Protein AF-A0A7G8E3B3-F1 (afdb_monomer)

Mean predicted aligned error: 13.65 Å

Foldseek 3Di:
DDDDDDYDDDDDDDDDDDPDDDDDDPDDDQFDPPPPPPDPDDDDDDDPPVVLLVVQLVLLVLQLSLLVVVQVLLQQFPFKAAFAPDDADPVRLVSHCPRPQNPVQVVLVCVQLPPKDWAWQMWGHHPLAPYTWTWTWTDDPFAIFIKIWDFDQDRNRHGDNVDDIHIDTRHPQQDFAAFDDQVRDDVPDDCCRQPNPPDDDNRRLRVPQFNHDDQQKGDAHGGRHGLWIWGAAPRRFKTWTFFRHDDDVPDDDDPTGAGWGFGADPPRHTSDIDGDTHMHGHNNNLPCPDLDDPDAADPFFAQQDDDDPDQFEEEEEELALQQQGQNHWTGDFADWAWHQDVVVRGIDIGRTHRRDGNLSVVLRNQLSCLSPDDQSRWYWYAYDAPPPFPRRDTLPVCPVHTDRSNPPCNSVSSNVNSVCSPDDHSVRSHHADRQVVLVVQLVRLSHQEYEYEEQDDHCAANVRHGDDPVSQVVNLVVSLCSLPVRHDPPHRRGYQYEYEYEQDDRSSSCSNNVSSVHFYFYTYSPGNRDGPDPDDQDPSDPVSPPPPVDDDDDDDDDDDDDD

Nearest PDB structures (foldseek):
  9izx-assembly1_B  TM=2.562E-01  e=8.952E-01  Homo sapiens
  9izx-assembly1_A  TM=2.889E-01  e=3.374E+00  Homo sapiens
  9izv-assembly1_A  TM=2.862E-01  e=3.786E+00  Homo sapiens
  1yq2-assembly1_F  TM=1.447E-01  e=1.895E+00  Arthrobacter sp. C2-2
  6uij-assembly1_A  TM=1.958E-01  e=5.670E+00  Danio rerio

Radius of gyration: 27.25 Å; Cα contacts (8 Å, |Δi|>4): 1042; chains: 1; bounding box: 112×92×72 Å

Structure (mmCIF, N/CA/C/O backbone):
data_AF-A0A7G8E3B3-F1
#
_entry.id   AF-A0A7G8E3B3-F1
#
loop_
_atom_site.group_PDB
_atom_site.id
_atom_site.type_symbol
_atom_site.label_atom_id
_atom_site.label_alt_id
_atom_site.label_comp_id
_atom_site.label_asym_id
_atom_site.label_entity_id
_atom_site.label_seq_id
_atom_site.pdbx_PDB_ins_code
_atom_site.Cartn_x
_atom_site.Cartn_y
_atom_site.Cartn_z
_atom_site.occupancy
_atom_site.B_iso_or_equiv
_atom_site.auth_seq_id
_atom_site.auth_comp_id
_atom_site.auth_asym_id
_atom_site.auth_atom_id
_atom_site.pdbx_PDB_model_num
ATOM 1 N N . MET A 1 1 ? -58.334 -67.147 -6.839 1.00 31.89 1 MET A N 1
ATOM 2 C CA . MET A 1 1 ? -57.307 -68.162 -6.516 1.00 31.89 1 MET A CA 1
ATOM 3 C C . MET A 1 1 ? -55.944 -67.478 -6.378 1.00 31.89 1 MET A C 1
ATOM 5 O O . MET A 1 1 ? -55.494 -66.864 -7.331 1.00 31.89 1 MET A O 1
ATOM 9 N N . LYS A 1 2 ? -55.326 -67.529 -5.189 1.00 32.38 2 LYS A N 1
ATOM 10 C CA . LYS A 1 2 ? -53.851 -67.575 -4.987 1.00 32.38 2 LYS A CA 1
ATOM 11 C C . LYS A 1 2 ? -53.451 -69.072 -4.988 1.00 32.38 2 LYS A C 1
ATOM 13 O O . LYS A 1 2 ? -54.379 -69.846 -4.730 1.00 32.38 2 LYS A O 1
ATOM 18 N N . PRO A 1 3 ? -52.194 -69.528 -5.231 1.00 36.47 3 PRO A N 1
ATOM 19 C CA . PRO A 1 3 ? -50.860 -68.994 -4.833 1.00 36.47 3 PRO A CA 1
ATOM 20 C C . PRO A 1 3 ? -49.844 -68.905 -6.016 1.00 36.47 3 PRO A C 1
ATOM 22 O O . PRO A 1 3 ? -50.190 -69.319 -7.111 1.00 36.47 3 PRO A O 1
ATOM 25 N N . ARG A 1 4 ? -48.640 -68.288 -6.006 1.00 30.00 4 ARG A N 1
ATOM 26 C CA . ARG A 1 4 ? -47.516 -68.006 -5.062 1.00 30.00 4 ARG A CA 1
ATOM 27 C C . ARG A 1 4 ? -46.352 -69.028 -5.156 1.00 30.00 4 ARG A C 1
ATOM 29 O O . ARG A 1 4 ? -46.527 -70.138 -4.678 1.00 30.00 4 ARG A O 1
ATOM 36 N N . ALA A 1 5 ? -45.190 -68.599 -5.686 1.00 30.33 5 ALA A N 1
ATOM 37 C CA . ALA A 1 5 ? -43.780 -68.898 -5.294 1.00 30.33 5 ALA A CA 1
ATOM 38 C C . ALA A 1 5 ? -42.830 -68.393 -6.420 1.00 30.33 5 ALA A C 1
ATOM 40 O O . ALA A 1 5 ? -43.039 -68.763 -7.567 1.00 30.33 5 ALA A O 1
ATOM 41 N N . LEU A 1 6 ? -41.974 -67.368 -6.270 1.00 28.86 6 LEU A N 1
ATOM 42 C CA . LEU A 1 6 ? -40.767 -67.128 -5.441 1.00 28.86 6 LEU A CA 1
ATOM 43 C C . LEU A 1 6 ? -39.429 -67.581 -6.085 1.00 28.86 6 LEU A C 1
ATOM 45 O O . LEU A 1 6 ? -39.115 -68.761 -6.109 1.00 28.86 6 LEU A O 1
ATOM 49 N N . LEU A 1 7 ? -38.641 -66.549 -6.435 1.00 27.05 7 LEU A N 1
ATOM 50 C CA . LEU A 1 7 ? -37.187 -66.339 -6.249 1.00 27.05 7 LEU A CA 1
ATOM 51 C C . LEU A 1 7 ? -36.121 -66.815 -7.265 1.00 27.05 7 LEU A C 1
ATOM 53 O O . LEU A 1 7 ? -35.855 -67.995 -7.430 1.00 27.05 7 LEU A O 1
ATOM 57 N N . ALA A 1 8 ? -35.390 -65.781 -7.724 1.00 27.67 8 ALA A N 1
ATOM 58 C CA . ALA A 1 8 ? -33.927 -65.602 -7.732 1.00 27.67 8 ALA A CA 1
ATOM 59 C C . ALA A 1 8 ? -33.066 -66.287 -8.812 1.00 27.67 8 ALA A C 1
ATOM 61 O O . ALA A 1 8 ? -32.845 -67.489 -8.781 1.00 27.67 8 ALA A O 1
ATOM 62 N N . ASN A 1 9 ? -32.440 -65.484 -9.688 1.00 25.47 9 ASN A N 1
ATOM 63 C CA . ASN A 1 9 ? -31.043 -65.023 -9.537 1.00 25.47 9 ASN A CA 1
ATOM 64 C C . ASN A 1 9 ? -30.523 -64.402 -10.848 1.00 25.47 9 ASN A C 1
ATOM 66 O O . ASN A 1 9 ? -30.133 -65.125 -11.756 1.00 25.47 9 ASN A O 1
ATOM 70 N N . ILE A 1 10 ? -30.422 -63.070 -10.919 1.00 29.33 10 ILE A N 1
ATOM 71 C CA . ILE A 1 10 ? -29.398 -62.403 -11.740 1.00 29.33 10 ILE A CA 1
ATOM 72 C C . ILE A 1 10 ? -28.845 -61.251 -10.900 1.00 29.33 10 ILE A C 1
ATOM 74 O O . ILE A 1 10 ? -29.502 -60.230 -10.704 1.00 29.33 10 ILE A O 1
ATOM 78 N N . GLN A 1 11 ? -27.641 -61.449 -10.364 1.00 26.45 11 GLN A N 1
ATOM 79 C CA . GLN A 1 11 ? -26.863 -60.418 -9.687 1.00 26.45 11 GLN A CA 1
ATOM 80 C C . GLN A 1 11 ? -26.467 -59.334 -10.699 1.00 26.45 11 GLN A C 1
ATOM 82 O O . GLN A 1 11 ? -25.637 -59.571 -11.574 1.00 26.45 11 GLN A O 1
ATOM 87 N N . ARG A 1 12 ? -27.021 -58.127 -10.561 1.00 27.14 12 ARG A N 1
ATOM 88 C CA . ARG A 1 12 ? -26.417 -56.906 -11.107 1.00 27.14 12 ARG A CA 1
ATOM 89 C C . ARG A 1 12 ? -25.753 -56.164 -9.954 1.00 27.14 12 ARG A C 1
ATOM 91 O O . ARG A 1 12 ? -26.430 -55.742 -9.020 1.00 27.14 12 ARG A O 1
ATOM 98 N N . LYS A 1 13 ? -24.424 -56.060 -10.005 1.00 25.97 13 LYS A N 1
ATOM 99 C CA . LYS A 1 13 ? -23.640 -55.199 -9.113 1.00 25.97 13 LYS A CA 1
ATOM 100 C C . LYS A 1 13 ? -24.125 -53.747 -9.262 1.00 25.97 13 LYS A C 1
ATOM 102 O O . LYS A 1 13 ? -24.229 -53.288 -10.398 1.00 25.97 13 LYS A O 1
ATOM 107 N N . PRO A 1 14 ? -24.388 -53.022 -8.165 1.00 25.77 14 PRO A N 1
ATOM 108 C CA . PRO A 1 14 ? -24.504 -51.574 -8.203 1.00 25.77 14 PRO A CA 1
ATOM 109 C C . PRO A 1 14 ? -23.092 -50.977 -8.215 1.00 25.77 14 PRO A C 1
ATOM 111 O O . PRO A 1 14 ? -22.352 -51.109 -7.238 1.00 25.77 14 PRO A O 1
ATOM 114 N N . GLU A 1 15 ? -22.704 -50.335 -9.316 1.00 24.45 15 GLU A N 1
ATOM 115 C CA . GLU A 1 15 ? -21.581 -49.400 -9.284 1.00 24.45 15 GLU A CA 1
ATOM 116 C C . GLU A 1 15 ? -22.008 -48.178 -8.471 1.00 24.45 15 GLU A C 1
ATOM 118 O O . GLU A 1 15 ? -22.872 -47.392 -8.857 1.00 24.45 15 GLU A O 1
ATOM 123 N N . LYS A 1 16 ? -21.420 -48.080 -7.280 1.00 26.78 16 LYS A N 1
ATOM 124 C CA . LYS A 1 16 ? -21.330 -46.850 -6.507 1.00 26.78 16 LYS A CA 1
ATOM 125 C C . LYS A 1 16 ? -20.429 -45.889 -7.280 1.00 26.78 16 LYS A C 1
ATOM 127 O O . LYS A 1 16 ? -19.305 -46.265 -7.583 1.00 26.78 16 LYS A O 1
ATOM 132 N N . ASN A 1 17 ? -20.915 -44.681 -7.541 1.00 25.83 17 ASN A N 1
ATOM 133 C CA . ASN A 1 17 ? -20.189 -43.428 -7.327 1.00 25.83 17 ASN A CA 1
ATOM 134 C C . ASN A 1 17 ? -21.205 -42.287 -7.402 1.00 25.83 17 ASN A C 1
ATOM 136 O O . ASN A 1 17 ? -21.786 -42.003 -8.447 1.00 25.83 17 ASN A O 1
ATOM 140 N N . GLY A 1 18 ? -21.476 -41.705 -6.236 1.00 24.44 18 GLY A N 1
ATOM 141 C CA . GLY A 1 18 ? -22.299 -40.520 -6.104 1.00 24.44 18 GLY A CA 1
ATOM 142 C C . GLY A 1 18 ? -21.564 -39.304 -6.653 1.00 24.44 18 GLY A C 1
ATOM 143 O O . GLY A 1 18 ? -20.393 -39.092 -6.357 1.00 24.44 18 GLY A O 1
ATOM 144 N N . PHE A 1 19 ? -22.287 -38.484 -7.407 1.00 25.88 19 PHE A N 1
ATOM 145 C CA . PHE A 1 19 ? -21.992 -37.062 -7.523 1.00 25.88 19 PHE A CA 1
ATOM 146 C C . PHE A 1 19 ? -22.430 -36.393 -6.214 1.00 25.88 19 PHE A C 1
ATOM 148 O O . PHE A 1 19 ? -23.551 -35.914 -6.075 1.00 25.88 19 PHE A O 1
ATOM 155 N N . ALA A 1 20 ? -21.544 -36.451 -5.228 1.00 27.77 20 ALA A N 1
ATOM 156 C CA . ALA A 1 20 ? -21.545 -35.628 -4.031 1.00 27.77 20 ALA A CA 1
ATOM 157 C C . ALA A 1 20 ? -20.071 -35.378 -3.699 1.00 27.77 20 ALA A C 1
ATOM 159 O O . ALA A 1 20 ? -19.334 -36.335 -3.471 1.00 27.77 20 ALA A O 1
ATOM 160 N N . GLY A 1 21 ? -19.643 -34.116 -3.732 1.00 28.58 21 GLY A N 1
ATOM 161 C CA . GLY A 1 21 ? -18.285 -33.717 -3.354 1.00 28.58 21 GLY A CA 1
ATOM 162 C C . GLY A 1 21 ? -17.516 -32.970 -4.442 1.00 28.58 21 GLY A C 1
ATOM 163 O O . GLY A 1 21 ? -16.552 -33.496 -4.979 1.00 28.58 21 GLY A O 1
ATOM 164 N N . MET A 1 22 ? -17.932 -31.738 -4.742 1.00 25.86 22 MET A N 1
ATOM 165 C CA . MET A 1 22 ? -17.029 -30.614 -5.055 1.00 25.86 22 MET A CA 1
ATOM 166 C C . MET A 1 22 ? -17.715 -29.320 -4.607 1.00 25.86 22 MET A C 1
ATOM 168 O O . MET A 1 22 ? -18.100 -28.451 -5.384 1.00 25.86 22 MET A O 1
ATOM 172 N N . SER A 1 23 ? -17.982 -29.263 -3.313 1.00 29.50 23 SER A N 1
ATOM 173 C CA . SER A 1 23 ? -18.400 -28.090 -2.552 1.00 29.50 23 SER A CA 1
ATOM 174 C C . SER A 1 23 ? -17.999 -28.450 -1.125 1.00 29.50 23 SER A C 1
ATOM 176 O O . SER A 1 23 ? -18.354 -29.540 -0.695 1.00 29.50 23 SER A O 1
ATOM 178 N N . GLU A 1 24 ? -17.226 -27.600 -0.453 1.00 26.39 24 GLU A N 1
ATOM 179 C CA . GLU A 1 24 ? -16.566 -27.850 0.846 1.00 26.39 24 GLU A CA 1
ATOM 180 C C . GLU A 1 24 ? -15.278 -28.688 0.800 1.00 26.39 24 GLU A C 1
ATOM 182 O O . GLU A 1 24 ? -15.269 -29.882 1.080 1.00 26.39 24 GLU A O 1
ATOM 187 N N . LEU A 1 25 ? -14.151 -28.016 0.539 1.00 22.86 25 LEU A N 1
ATOM 188 C CA . LEU A 1 25 ? -12.988 -28.116 1.430 1.00 22.86 25 LEU A CA 1
ATOM 189 C C . LEU A 1 25 ? -12.059 -26.906 1.229 1.00 22.86 25 LEU A C 1
ATOM 191 O O . LEU A 1 25 ? -11.011 -27.012 0.605 1.00 22.86 25 LEU A O 1
ATOM 195 N N . VAL A 1 26 ? -12.452 -25.735 1.733 1.00 26.69 26 VAL A N 1
ATOM 196 C CA . VAL A 1 26 ? -11.521 -24.612 1.955 1.00 26.69 26 VAL A CA 1
ATOM 197 C C . VAL A 1 26 ? -11.917 -23.907 3.246 1.00 26.69 26 VAL A C 1
ATOM 199 O O . VAL A 1 26 ? -12.407 -22.791 3.197 1.00 26.69 26 VAL A O 1
ATOM 202 N N . ILE A 1 27 ? -11.750 -24.569 4.394 1.00 24.23 27 ILE A N 1
ATOM 203 C CA . ILE A 1 27 ? -11.507 -23.915 5.690 1.00 24.23 27 ILE A CA 1
ATOM 204 C C . ILE A 1 27 ? -10.609 -24.847 6.520 1.00 24.23 27 ILE A C 1
ATOM 206 O O . ILE A 1 27 ? -10.787 -26.059 6.502 1.00 24.23 27 ILE A O 1
ATOM 210 N N . SER A 1 28 ? -9.689 -24.219 7.255 1.00 21.33 28 SER A N 1
ATOM 211 C CA . SER A 1 28 ? -8.833 -24.726 8.336 1.00 21.33 28 SER A CA 1
ATOM 212 C C . SER A 1 28 ? -7.526 -25.416 7.940 1.00 21.33 28 SER A C 1
ATOM 214 O O . SER A 1 28 ? -7.454 -26.635 7.829 1.00 21.33 28 SER A O 1
ATOM 216 N N . ALA A 1 29 ? -6.464 -24.622 7.830 1.00 21.19 29 ALA A N 1
ATOM 217 C CA . ALA A 1 29 ? -5.328 -24.675 8.757 1.00 21.19 29 ALA A CA 1
ATOM 218 C C . ALA A 1 29 ? -4.328 -23.578 8.365 1.00 21.19 29 ALA A C 1
ATOM 220 O O . ALA A 1 29 ? -3.967 -23.451 7.197 1.00 21.19 29 ALA A O 1
ATOM 221 N N . GLY A 1 30 ? -3.899 -22.775 9.338 1.00 26.92 30 GLY A N 1
ATOM 222 C CA . GLY A 1 30 ? -2.802 -21.833 9.167 1.00 26.92 30 GLY A CA 1
ATOM 223 C C . GLY A 1 30 ? -1.507 -22.586 8.891 1.00 26.92 30 GLY A C 1
ATOM 224 O O . GLY A 1 30 ? -0.891 -23.097 9.811 1.00 26.92 30 GLY A O 1
ATOM 225 N N . VAL A 1 31 ? -1.128 -22.661 7.619 1.00 23.06 31 VAL A N 1
ATOM 226 C CA . VAL A 1 31 ? 0.227 -22.891 7.110 1.00 23.06 31 VAL A CA 1
ATOM 227 C C . VAL A 1 31 ? 0.260 -22.197 5.751 1.00 23.06 31 VAL A C 1
ATOM 229 O O . VAL A 1 31 ? -0.703 -22.286 4.983 1.00 23.06 31 VAL A O 1
ATOM 232 N N . GLY A 1 32 ? 1.337 -21.467 5.464 1.00 28.22 32 GLY A N 1
ATOM 233 C CA . GLY A 1 32 ? 1.541 -20.791 4.190 1.00 28.22 32 GLY A CA 1
ATOM 234 C C . GLY A 1 32 ? 1.185 -21.686 3.004 1.00 28.22 32 GLY A C 1
ATOM 235 O O . GLY A 1 32 ? 1.824 -22.696 2.752 1.00 28.22 32 GLY A O 1
ATOM 236 N N . THR A 1 33 ? 0.163 -21.299 2.251 1.00 26.86 33 THR A N 1
ATOM 237 C CA . THR A 1 33 ? -0.082 -21.840 0.915 1.00 26.86 33 THR A CA 1
ATOM 238 C C . THR A 1 33 ? 0.221 -20.739 -0.077 1.00 26.86 33 THR A C 1
ATOM 240 O O . THR A 1 33 ? -0.631 -19.983 -0.553 1.00 26.86 33 THR A O 1
ATOM 243 N N . LEU A 1 34 ? 1.513 -20.643 -0.368 1.00 28.56 34 LEU A N 1
ATOM 244 C CA . LEU A 1 34 ? 1.982 -20.236 -1.674 1.00 28.56 34 LEU A CA 1
ATOM 245 C C . LEU A 1 34 ? 1.621 -21.401 -2.602 1.00 28.56 34 LEU A C 1
ATOM 247 O O . LEU A 1 34 ? 2.346 -22.384 -2.718 1.00 28.56 34 LEU A O 1
ATOM 251 N N . LEU A 1 35 ? 0.402 -21.360 -3.145 1.00 26.84 35 LEU A N 1
ATOM 252 C CA . LEU A 1 35 ? -0.050 -22.332 -4.132 1.00 26.84 35 LEU A CA 1
ATOM 253 C C . LEU A 1 35 ? 0.781 -22.117 -5.396 1.00 26.84 35 LEU A C 1
ATOM 255 O O . LEU A 1 35 ? 0.533 -21.208 -6.186 1.00 26.84 35 LEU A O 1
ATOM 259 N N . ILE A 1 36 ? 1.798 -22.958 -5.548 1.00 33.09 36 ILE A N 1
ATOM 260 C CA . ILE A 1 36 ? 2.558 -23.133 -6.777 1.00 33.09 36 ILE A CA 1
ATOM 261 C C . ILE A 1 36 ? 1.571 -23.631 -7.834 1.00 33.09 36 ILE A C 1
ATOM 263 O O . ILE A 1 36 ? 1.188 -24.801 -7.841 1.00 33.09 36 ILE A O 1
ATOM 267 N N . MET A 1 37 ? 1.157 -22.754 -8.749 1.00 27.27 37 MET A N 1
ATOM 268 C CA . MET A 1 37 ? 0.531 -23.185 -9.996 1.00 27.27 37 MET A CA 1
ATOM 269 C C . MET A 1 37 ? 1.616 -23.729 -10.929 1.00 27.27 37 MET A C 1
ATOM 271 O O . MET A 1 37 ? 2.023 -23.090 -11.895 1.00 27.27 37 MET A O 1
ATOM 275 N N . ALA A 1 38 ? 2.077 -24.946 -10.651 1.00 24.16 38 ALA A N 1
ATOM 276 C CA . ALA A 1 38 ? 2.732 -25.779 -11.648 1.00 24.16 38 ALA A CA 1
ATOM 277 C C . ALA A 1 38 ? 1.641 -26.406 -12.530 1.00 24.16 38 ALA A C 1
ATOM 279 O O . ALA A 1 38 ? 1.338 -27.590 -12.429 1.00 24.16 38 ALA A O 1
ATOM 280 N N . SER A 1 39 ? 0.969 -25.592 -13.345 1.00 23.97 39 SER A N 1
ATOM 281 C CA . SER A 1 39 ? 0.106 -26.045 -14.442 1.00 23.97 39 SER A CA 1
ATOM 282 C C . SER A 1 39 ? -0.089 -24.894 -15.422 1.00 23.97 39 SER A C 1
ATOM 284 O O . SER A 1 39 ? -0.837 -23.956 -15.159 1.00 23.97 39 SER A O 1
ATOM 286 N N . GLY A 1 40 ? 0.584 -24.960 -16.567 1.00 27.59 40 GLY A N 1
ATOM 287 C CA . GLY A 1 40 ? 0.207 -24.142 -17.710 1.00 27.59 40 GLY A CA 1
ATOM 288 C C . GLY A 1 40 ? -1.233 -24.449 -18.135 1.00 27.59 40 GLY A C 1
ATOM 289 O O . GLY A 1 40 ? -1.625 -25.607 -18.180 1.00 27.59 40 GLY A O 1
ATOM 290 N N . VAL A 1 41 ? -1.981 -23.397 -18.476 1.00 26.25 41 VAL A N 1
ATOM 291 C CA . VAL A 1 41 ? -3.198 -23.414 -19.309 1.00 26.25 41 VAL A CA 1
ATOM 292 C C . VAL A 1 41 ? -4.317 -24.373 -18.866 1.00 26.25 41 VAL A C 1
ATOM 294 O O . VAL A 1 41 ? -4.332 -25.533 -19.253 1.00 26.25 41 VAL A O 1
ATOM 297 N N . ALA A 1 42 ? -5.354 -23.838 -18.217 1.00 25.78 42 ALA A N 1
ATOM 298 C CA . ALA A 1 42 ? -6.760 -24.106 -18.556 1.00 25.78 42 ALA A CA 1
ATOM 299 C C . ALA A 1 42 ? -7.677 -23.314 -17.618 1.00 25.78 42 ALA A C 1
ATOM 301 O O . ALA A 1 42 ? -7.627 -23.527 -16.418 1.00 25.78 42 ALA A O 1
ATOM 302 N N . LEU A 1 43 ? -8.510 -22.429 -18.175 1.00 26.72 43 LEU A N 1
ATOM 303 C CA . LEU A 1 43 ? -9.922 -22.219 -17.815 1.00 26.72 43 LEU A CA 1
ATOM 304 C C . LEU A 1 43 ? -10.470 -21.112 -18.734 1.00 26.72 43 LEU A C 1
ATOM 306 O O . LEU A 1 43 ? -10.546 -19.938 -18.390 1.00 26.72 43 LEU A O 1
ATOM 310 N N . GLN A 1 44 ? -10.816 -21.501 -19.963 1.00 29.95 44 GLN A N 1
ATOM 311 C CA . GLN A 1 44 ? -11.711 -20.731 -20.824 1.00 29.95 44 GLN A CA 1
ATOM 312 C C . GLN A 1 44 ? -12.950 -21.583 -21.101 1.00 29.95 44 GLN A C 1
ATOM 314 O O . GLN A 1 44 ? -12.864 -22.606 -21.775 1.00 29.95 44 GLN A O 1
ATOM 319 N N . SER A 1 45 ? -14.113 -21.131 -20.633 1.00 28.50 45 SER A N 1
ATOM 320 C CA . SER A 1 45 ? -15.405 -21.482 -21.228 1.00 28.50 45 SER A CA 1
ATOM 321 C C . SER A 1 45 ? -16.415 -20.337 -21.065 1.00 28.50 45 SER A C 1
ATOM 323 O O . SER A 1 45 ? -16.195 -19.377 -20.336 1.00 28.50 45 SER A O 1
ATOM 325 N N . THR A 1 46 ? -17.460 -20.373 -21.883 1.00 30.11 46 THR A N 1
ATOM 326 C CA . THR A 1 46 ? -18.194 -19.243 -22.483 1.00 30.11 46 THR A CA 1
ATOM 327 C C . THR A 1 46 ? -19.437 -18.776 -21.697 1.00 30.11 46 THR A C 1
ATOM 329 O O . THR A 1 46 ? -20.097 -19.605 -21.091 1.00 30.11 46 THR A O 1
ATOM 332 N N . GLY A 1 47 ? -19.809 -17.480 -21.772 1.00 26.89 47 GLY A N 1
ATOM 333 C CA . GLY A 1 47 ? -21.047 -16.920 -21.184 1.00 26.89 47 GLY A CA 1
ATOM 334 C C . GLY A 1 47 ? -21.101 -15.375 -21.120 1.00 26.89 47 GLY A C 1
ATOM 335 O O . GLY A 1 47 ? -20.673 -14.769 -20.149 1.00 26.89 47 GLY A O 1
ATOM 336 N N . THR A 1 48 ? -21.604 -14.700 -22.155 1.00 34.94 48 THR A N 1
ATOM 337 C CA . THR A 1 48 ? -21.284 -13.295 -22.514 1.00 34.94 48 THR A CA 1
ATOM 338 C C . THR A 1 48 ? -21.878 -12.134 -21.698 1.00 34.94 48 THR A C 1
ATOM 340 O O . THR A 1 48 ? -21.660 -10.995 -22.090 1.00 34.94 48 THR A O 1
ATOM 343 N N . LEU A 1 49 ? -22.546 -12.343 -20.563 1.00 34.06 49 LEU A N 1
ATOM 344 C CA . LEU A 1 49 ? -22.926 -11.232 -19.657 1.00 34.06 49 LEU A CA 1
ATOM 345 C C . LEU A 1 49 ? -22.674 -11.534 -18.167 1.00 34.06 49 LEU A C 1
ATOM 347 O O . LEU A 1 49 ? -22.614 -10.616 -17.361 1.00 34.06 49 LEU A O 1
ATOM 351 N N . ILE A 1 50 ? -22.421 -12.802 -17.823 1.00 43.91 50 ILE A N 1
ATOM 352 C CA . ILE A 1 50 ? -21.961 -13.258 -16.496 1.00 43.91 50 ILE A CA 1
ATOM 353 C C . ILE A 1 50 ? -20.415 -13.211 -16.407 1.00 43.91 50 ILE A C 1
ATOM 355 O O . ILE A 1 50 ? -19.843 -13.064 -15.332 1.00 43.91 50 ILE A O 1
ATOM 359 N N . LYS A 1 51 ? -19.733 -13.190 -17.561 1.00 47.75 51 LYS A N 1
ATOM 360 C CA . LYS A 1 51 ? -18.270 -13.169 -17.686 1.00 47.75 51 LYS A CA 1
ATOM 361 C C . LYS A 1 51 ? -17.550 -11.933 -17.153 1.00 47.75 51 LYS A C 1
ATOM 363 O O . LYS A 1 51 ? -16.408 -12.066 -16.752 1.00 47.75 51 LYS A O 1
ATOM 368 N N . GLN A 1 52 ? -18.151 -10.742 -17.155 1.00 48.81 52 GLN A N 1
ATOM 369 C CA . GLN A 1 52 ? -17.413 -9.526 -16.768 1.00 48.81 52 GLN A CA 1
ATOM 370 C C . GLN A 1 52 ? -17.116 -9.475 -15.262 1.00 48.81 52 GLN A C 1
ATOM 372 O O . GLN A 1 52 ? -16.014 -9.099 -14.867 1.00 48.81 52 GLN A O 1
ATOM 377 N N . SER A 1 53 ? -18.075 -9.897 -14.431 1.00 53.06 53 SER A N 1
ATOM 378 C CA . SER A 1 53 ? -17.895 -10.008 -12.978 1.00 53.06 53 SER A CA 1
ATOM 379 C C . SER A 1 53 ? -16.910 -11.130 -12.621 1.00 53.06 53 SER A C 1
ATOM 381 O O . SER A 1 53 ? -16.011 -10.924 -11.802 1.00 53.06 53 SER A O 1
ATOM 383 N N . GLU A 1 54 ? -17.001 -12.276 -13.306 1.00 61.59 54 GLU A N 1
ATOM 384 C CA . GLU A 1 54 ? -16.051 -13.387 -13.157 1.00 61.59 54 GLU A CA 1
ATOM 385 C C . GLU A 1 54 ? -14.634 -12.985 -13.595 1.00 61.59 54 GLU A C 1
ATOM 387 O O . GLU A 1 54 ? -13.694 -13.134 -12.820 1.00 61.59 54 GLU A O 1
ATOM 392 N N . ASP A 1 55 ? -14.475 -12.387 -14.781 1.00 66.12 55 ASP A N 1
ATOM 393 C CA . ASP A 1 55 ? -13.183 -11.949 -15.324 1.00 66.12 55 ASP A CA 1
ATOM 394 C C . ASP A 1 55 ? -12.506 -10.911 -14.420 1.00 66.12 55 ASP A C 1
ATOM 396 O O . ASP A 1 55 ? -11.295 -10.979 -14.204 1.00 66.12 55 ASP A O 1
ATOM 400 N N . LYS A 1 56 ? -13.275 -9.965 -13.864 1.00 70.12 56 LYS A N 1
ATOM 401 C CA . LYS A 1 56 ? -12.772 -8.969 -12.908 1.00 70.12 56 LYS A CA 1
ATOM 402 C C . LYS A 1 56 ? -12.352 -9.611 -11.587 1.00 70.12 56 LYS A C 1
ATOM 404 O O . LYS A 1 56 ? -11.298 -9.273 -11.057 1.00 70.12 56 LYS A O 1
ATOM 409 N N . THR A 1 57 ? -13.138 -10.556 -11.075 1.00 69.56 57 THR A N 1
ATOM 410 C CA . THR A 1 57 ? -12.820 -11.279 -9.835 1.00 69.56 57 THR A CA 1
ATOM 411 C C . THR A 1 57 ? -11.568 -12.138 -10.001 1.00 69.56 57 THR A C 1
ATOM 413 O O . THR A 1 57 ? -10.687 -12.102 -9.143 1.00 69.56 57 THR A O 1
ATOM 416 N N . THR A 1 58 ? -11.435 -12.849 -11.124 1.00 73.19 58 THR A N 1
ATOM 417 C CA . THR A 1 58 ? -10.233 -13.622 -11.463 1.00 73.19 58 THR A CA 1
ATOM 418 C C . THR A 1 58 ? -9.014 -12.718 -11.632 1.00 73.19 58 THR A C 1
ATOM 420 O O . THR A 1 58 ? -7.963 -13.014 -11.069 1.00 73.19 58 THR A O 1
ATOM 423 N N . LEU A 1 59 ? -9.143 -11.593 -12.347 1.00 75.88 59 LEU A N 1
ATOM 424 C CA . LEU A 1 59 ? -8.055 -10.623 -12.504 1.00 75.88 59 LEU A CA 1
ATOM 425 C C . LEU A 1 59 ? -7.587 -10.086 -11.143 1.00 75.88 59 LEU A C 1
ATOM 427 O O . LEU A 1 59 ? -6.388 -10.091 -10.859 1.00 75.88 59 LEU A O 1
ATOM 431 N N . ARG A 1 60 ? -8.533 -9.716 -10.269 1.00 76.56 60 ARG A N 1
ATOM 432 C CA . ARG A 1 60 ? -8.253 -9.281 -8.897 1.00 76.56 60 ARG A CA 1
ATOM 433 C C . ARG A 1 60 ? -7.500 -10.356 -8.128 1.00 76.56 60 ARG A C 1
ATOM 435 O O . ARG A 1 60 ? -6.414 -10.081 -7.636 1.00 76.56 60 ARG A O 1
ATOM 442 N N . GLN A 1 61 ? -8.023 -11.580 -8.072 1.00 74.75 61 GLN A N 1
ATOM 443 C CA . GLN A 1 61 ? -7.389 -12.691 -7.355 1.00 74.75 61 GLN A CA 1
ATOM 444 C C . GLN A 1 61 ? -5.969 -12.969 -7.861 1.00 74.75 61 GLN A C 1
ATOM 446 O O . GLN A 1 61 ? -5.050 -13.108 -7.054 1.00 74.75 61 GLN A O 1
ATOM 451 N N . ASN A 1 62 ? -5.766 -12.986 -9.181 1.00 79.19 62 ASN A N 1
ATOM 452 C CA . ASN A 1 62 ? -4.448 -13.179 -9.780 1.00 79.19 62 ASN A CA 1
ATOM 453 C C . ASN A 1 62 ? -3.489 -12.047 -9.397 1.00 79.19 62 ASN A C 1
ATOM 455 O O . ASN A 1 62 ? -2.381 -12.323 -8.940 1.00 79.19 62 ASN A O 1
ATOM 459 N N . SER A 1 63 ? -3.929 -10.787 -9.495 1.00 83.69 63 SER A N 1
ATOM 460 C CA . SER A 1 63 ? -3.114 -9.639 -9.083 1.00 83.69 63 SER A CA 1
ATOM 461 C C . SER A 1 63 ? -2.775 -9.677 -7.593 1.00 83.69 63 SER A C 1
ATOM 463 O O . SER A 1 63 ? -1.621 -9.494 -7.223 1.00 83.69 63 SER A O 1
ATOM 465 N N . THR A 1 64 ? -3.737 -10.001 -6.726 1.00 78.50 64 THR A N 1
ATOM 466 C CA . THR A 1 64 ? -3.535 -10.061 -5.278 1.00 78.50 64 THR A CA 1
ATOM 467 C C . THR A 1 64 ? -2.555 -11.171 -4.910 1.00 78.50 64 THR A C 1
ATOM 469 O O . THR A 1 64 ? -1.660 -10.948 -4.097 1.00 78.50 64 THR A O 1
ATOM 472 N N . ASN A 1 65 ? -2.670 -12.344 -5.537 1.00 79.50 65 ASN A N 1
ATOM 473 C CA . ASN A 1 65 ? -1.737 -13.450 -5.332 1.00 79.50 65 ASN A CA 1
ATOM 474 C C . ASN A 1 65 ? -0.323 -13.098 -5.808 1.00 79.50 65 ASN A C 1
ATOM 476 O O . ASN A 1 65 ? 0.644 -13.374 -5.097 1.00 79.50 65 ASN A O 1
ATOM 480 N N . GLY A 1 66 ? -0.208 -12.454 -6.972 1.00 84.06 66 GLY A N 1
ATOM 481 C CA . GLY A 1 66 ? 1.062 -11.991 -7.518 1.00 84.06 66 GLY A CA 1
ATOM 482 C C . GLY A 1 66 ? 1.746 -10.944 -6.643 1.00 84.06 66 GLY A C 1
ATOM 483 O O . GLY A 1 66 ? 2.915 -11.098 -6.289 1.00 84.06 66 GLY A O 1
ATOM 484 N N . LEU A 1 67 ? 1.007 -9.913 -6.224 1.00 85.69 67 LEU A N 1
ATOM 485 C CA . LEU A 1 67 ? 1.510 -8.895 -5.300 1.00 85.69 67 LEU A CA 1
ATOM 486 C C . LEU A 1 67 ? 1.896 -9.513 -3.952 1.00 85.69 67 LEU A C 1
ATOM 488 O O . LEU A 1 67 ? 2.926 -9.152 -3.395 1.00 85.69 67 LEU A O 1
ATOM 492 N N . ARG A 1 68 ? 1.133 -10.486 -3.437 1.00 82.44 68 ARG A N 1
ATOM 493 C CA . ARG A 1 68 ? 1.470 -11.186 -2.186 1.00 82.44 68 ARG A CA 1
ATOM 494 C C . ARG A 1 68 ? 2.782 -11.961 -2.296 1.00 82.44 68 ARG A C 1
ATOM 496 O O . ARG A 1 68 ? 3.593 -11.900 -1.376 1.00 82.44 68 ARG A O 1
ATOM 503 N N . LEU A 1 69 ? 2.992 -12.673 -3.405 1.00 84.00 69 LEU A N 1
ATOM 504 C CA . LEU A 1 69 ? 4.254 -13.361 -3.680 1.00 84.00 69 LEU A CA 1
ATOM 505 C C . LEU A 1 69 ? 5.411 -12.359 -3.713 1.00 84.00 69 LEU A C 1
ATOM 507 O O . LEU A 1 69 ? 6.350 -12.490 -2.934 1.00 84.00 69 LEU A O 1
ATOM 511 N N . MET A 1 70 ? 5.300 -11.332 -4.560 1.00 89.06 70 MET A N 1
ATOM 512 C CA . MET A 1 70 ? 6.333 -10.307 -4.723 1.00 89.06 70 MET A CA 1
ATOM 513 C C . MET A 1 70 ? 6.668 -9.625 -3.399 1.00 89.06 70 MET A C 1
ATOM 515 O O . MET A 1 70 ? 7.837 -9.487 -3.050 1.00 89.06 70 MET A O 1
ATOM 519 N N . ARG A 1 71 ? 5.644 -9.261 -2.623 1.00 85.06 71 ARG A N 1
ATOM 520 C CA . ARG A 1 71 ? 5.808 -8.689 -1.290 1.00 85.06 71 ARG A CA 1
ATOM 521 C C . ARG A 1 71 ? 6.566 -9.626 -0.361 1.00 85.06 71 ARG A C 1
ATOM 523 O O . ARG A 1 71 ? 7.503 -9.178 0.284 1.00 85.06 71 ARG A O 1
ATOM 530 N N . SER A 1 72 ? 6.187 -10.903 -0.303 1.00 81.62 72 SER A N 1
ATOM 531 C CA . SER A 1 72 ? 6.845 -11.871 0.577 1.00 81.62 72 SER A CA 1
ATOM 532 C C . SER A 1 72 ? 8.330 -12.026 0.249 1.00 81.62 72 SER A C 1
ATOM 534 O O . SER A 1 72 ? 9.146 -12.123 1.162 1.00 81.62 72 SER A O 1
ATOM 536 N N . GLU A 1 73 ? 8.697 -12.014 -1.033 1.00 87.44 73 GLU A N 1
ATOM 537 C CA . GLU A 1 73 ? 10.102 -12.089 -1.437 1.00 87.44 73 GLU A CA 1
ATOM 538 C C . GLU A 1 73 ? 10.863 -10.808 -1.104 1.00 87.44 73 GLU A C 1
ATOM 540 O O . GLU A 1 73 ? 11.961 -10.886 -0.554 1.00 87.44 73 GLU A O 1
ATOM 545 N N . VAL A 1 74 ? 10.276 -9.636 -1.378 1.00 88.44 74 VAL A N 1
ATOM 546 C CA . VAL A 1 74 ? 10.868 -8.352 -0.980 1.00 88.44 74 VAL A CA 1
ATOM 547 C C . VAL A 1 74 ? 11.073 -8.327 0.534 1.00 88.44 74 VAL A C 1
ATOM 549 O O . VAL A 1 74 ? 12.176 -8.034 0.975 1.00 88.44 74 VAL A O 1
ATOM 552 N N . GLU A 1 75 ? 10.091 -8.745 1.332 1.00 81.00 75 GLU A N 1
ATOM 553 C CA . GLU A 1 75 ? 10.186 -8.805 2.796 1.00 81.00 75 GLU A CA 1
ATOM 554 C C . GLU A 1 75 ? 11.263 -9.753 3.321 1.00 81.00 75 GLU A C 1
ATOM 556 O O . GLU A 1 75 ? 11.948 -9.417 4.286 1.00 81.00 75 GLU A O 1
ATOM 561 N N . ARG A 1 76 ? 11.500 -10.883 2.653 1.00 79.94 76 ARG A N 1
ATOM 562 C CA . ARG A 1 76 ? 12.599 -11.808 2.987 1.00 79.94 76 ARG A CA 1
ATOM 563 C C . ARG A 1 76 ? 13.971 -11.346 2.497 1.00 79.94 76 ARG A C 1
ATOM 565 O O . ARG A 1 76 ? 14.982 -11.980 2.802 1.00 79.94 76 ARG A O 1
ATOM 572 N N . SER A 1 77 ? 14.028 -10.287 1.699 1.00 84.62 77 SER A N 1
ATOM 573 C CA . SER A 1 77 ? 15.274 -9.826 1.100 1.00 84.62 77 SER A CA 1
ATOM 574 C C . SER A 1 77 ? 16.115 -8.987 2.053 1.00 84.62 77 SER A C 1
ATOM 576 O O . SER A 1 77 ? 15.620 -8.397 3.016 1.00 84.62 77 SER A O 1
ATOM 578 N N . MET A 1 78 ? 17.416 -8.956 1.777 1.00 82.56 78 MET A N 1
ATOM 579 C CA . MET A 1 78 ? 18.369 -8.061 2.430 1.00 82.56 78 MET A CA 1
ATOM 580 C C . MET A 1 78 ? 18.351 -6.674 1.778 1.00 82.56 78 MET A C 1
ATOM 582 O O . MET A 1 78 ? 18.471 -5.667 2.472 1.00 82.56 78 MET A O 1
ATOM 586 N N . HIS A 1 79 ? 18.224 -6.639 0.450 1.00 86.50 79 HIS A N 1
ATOM 587 C CA . HIS A 1 79 ? 18.172 -5.440 -0.384 1.00 86.50 79 HIS A CA 1
ATOM 588 C C . HIS A 1 79 ? 17.666 -5.789 -1.793 1.00 86.50 79 HIS A C 1
ATOM 590 O O . HIS A 1 79 ? 17.622 -6.956 -2.208 1.00 86.50 79 HIS A O 1
ATOM 596 N N . LEU A 1 80 ? 17.326 -4.747 -2.540 1.00 92.12 80 LEU A N 1
ATOM 597 C CA . LEU A 1 80 ? 17.017 -4.778 -3.958 1.00 92.12 80 LEU A CA 1
ATOM 598 C C . LEU A 1 80 ? 18.299 -4.630 -4.786 1.00 92.12 80 LEU A C 1
ATOM 600 O O . LEU A 1 80 ? 19.228 -3.911 -4.421 1.00 92.12 80 LEU A O 1
ATOM 604 N N . VAL A 1 81 ? 18.326 -5.303 -5.931 1.00 94.31 81 VAL A N 1
ATOM 605 C CA . VAL A 1 81 ? 19.365 -5.192 -6.959 1.00 94.31 81 VAL A CA 1
ATOM 606 C C . VAL A 1 81 ? 18.736 -4.500 -8.160 1.00 94.31 81 VAL A C 1
ATOM 608 O O . VAL A 1 81 ? 17.729 -4.968 -8.677 1.00 94.31 81 VAL A O 1
ATOM 611 N N . LEU A 1 82 ? 19.277 -3.384 -8.627 1.00 94.56 82 LEU A N 1
ATOM 612 C CA . LEU A 1 82 ? 18.634 -2.597 -9.680 1.00 94.56 82 LEU A CA 1
ATOM 613 C C . LEU A 1 82 ? 19.644 -1.938 -10.609 1.00 94.56 82 LEU A C 1
ATOM 615 O O . LEU A 1 82 ? 20.847 -1.926 -10.351 1.00 94.56 82 LEU A O 1
ATOM 619 N N . ASN A 1 83 ? 19.146 -1.410 -11.722 1.00 92.56 83 ASN A N 1
ATOM 620 C CA . ASN A 1 83 ? 19.932 -0.548 -12.589 1.00 92.56 83 ASN A CA 1
ATOM 621 C C . ASN A 1 83 ? 19.629 0.910 -12.240 1.00 92.56 83 ASN A C 1
ATOM 623 O O . ASN A 1 83 ? 18.458 1.287 -12.221 1.00 92.56 83 ASN A O 1
ATOM 627 N N . LYS A 1 84 ? 20.655 1.727 -12.000 1.00 91.31 84 LYS A N 1
ATOM 628 C CA . LYS A 1 84 ? 20.495 3.166 -11.759 1.00 91.31 84 LYS A CA 1
ATOM 629 C C . LYS A 1 84 ? 21.423 3.982 -12.649 1.00 91.31 84 LYS A C 1
ATOM 631 O O . LYS A 1 84 ? 22.456 3.493 -13.102 1.00 91.31 84 LYS A O 1
ATOM 636 N N . SER A 1 85 ? 21.030 5.223 -12.901 1.00 89.88 85 SER A N 1
ATOM 637 C CA . SER A 1 85 ? 21.785 6.173 -13.719 1.00 89.88 85 SER A CA 1
ATOM 638 C C . SER A 1 85 ? 23.001 6.751 -12.989 1.00 89.88 85 SER A C 1
ATOM 640 O O . SER A 1 85 ? 23.999 7.117 -13.607 1.00 89.88 85 SER A O 1
ATOM 642 N N . GLU A 1 86 ? 22.919 6.831 -11.664 1.00 87.12 86 GLU A N 1
ATOM 643 C CA . GLU A 1 86 ? 23.966 7.296 -10.773 1.00 87.12 86 GLU A CA 1
ATOM 644 C C . GLU A 1 86 ? 25.079 6.252 -10.645 1.00 87.12 86 GLU A C 1
ATOM 646 O O . GLU A 1 86 ? 24.840 5.044 -10.663 1.00 87.12 86 GLU A O 1
ATOM 651 N N . ALA A 1 87 ? 26.316 6.706 -10.447 1.00 84.38 87 ALA A N 1
ATOM 652 C CA . ALA A 1 87 ? 27.416 5.783 -10.208 1.00 84.38 87 ALA A CA 1
ATOM 653 C C . ALA A 1 87 ? 27.175 4.979 -8.916 1.00 84.38 87 ALA A C 1
ATOM 655 O O . ALA A 1 87 ? 26.770 5.526 -7.886 1.00 84.38 87 ALA A O 1
ATOM 656 N N . PHE A 1 88 ? 27.434 3.675 -8.974 1.00 85.38 88 PHE A N 1
ATOM 657 C CA . PHE A 1 88 ? 27.543 2.849 -7.777 1.00 85.38 88 PHE A CA 1
ATOM 658 C C . PHE A 1 88 ? 28.902 3.107 -7.128 1.00 85.38 88 PHE A C 1
ATOM 660 O O . PHE A 1 88 ? 29.925 3.139 -7.815 1.00 85.38 88 PHE A O 1
ATOM 667 N N . THR A 1 89 ? 28.917 3.294 -5.812 1.00 83.94 89 THR A N 1
ATOM 668 C CA . THR A 1 89 ? 30.154 3.278 -5.026 1.00 83.94 89 THR A CA 1
ATOM 669 C C . THR A 1 89 ? 30.705 1.846 -4.939 1.00 83.94 89 THR A C 1
ATOM 671 O O . THR A 1 89 ? 30.003 0.883 -5.257 1.00 83.94 89 THR A O 1
ATOM 674 N N . GLU A 1 90 ? 31.968 1.672 -4.537 1.00 78.19 90 GLU A N 1
ATOM 675 C CA . GLU A 1 90 ? 32.603 0.340 -4.473 1.00 78.19 90 GLU A CA 1
ATOM 676 C C . GLU A 1 90 ? 31.847 -0.628 -3.544 1.00 78.19 90 GLU A C 1
ATOM 678 O O . GLU A 1 90 ? 31.620 -1.793 -3.888 1.00 78.19 90 GLU A O 1
ATOM 683 N N . ASP A 1 91 ? 31.372 -0.121 -2.408 1.00 79.12 91 ASP A N 1
ATOM 684 C CA . ASP A 1 91 ? 30.541 -0.836 -1.441 1.00 79.12 91 ASP A CA 1
ATOM 685 C C . ASP A 1 91 ? 29.130 -1.134 -1.971 1.00 79.12 91 ASP A C 1
ATOM 687 O O . ASP A 1 91 ? 28.517 -2.104 -1.539 1.00 79.12 91 ASP A O 1
ATOM 691 N N . GLN A 1 92 ? 28.645 -0.396 -2.973 1.00 83.12 92 GLN A N 1
ATOM 692 C CA . GLN A 1 92 ? 27.345 -0.590 -3.625 1.00 83.12 92 GLN A CA 1
ATOM 693 C C . GLN A 1 92 ? 27.411 -1.437 -4.905 1.00 83.12 92 GLN A C 1
ATOM 695 O O . GLN A 1 92 ? 26.412 -1.613 -5.596 1.00 83.12 92 GLN A O 1
ATOM 700 N N . THR A 1 93 ? 28.552 -2.015 -5.266 1.00 84.25 93 THR A N 1
ATOM 701 C CA . THR A 1 93 ? 28.624 -2.866 -6.471 1.00 84.25 93 THR A CA 1
ATOM 702 C C . THR A 1 93 ? 27.633 -4.035 -6.422 1.00 84.25 93 THR A C 1
ATOM 704 O O . THR A 1 93 ? 27.090 -4.441 -7.443 1.00 84.25 93 THR A O 1
ATOM 707 N N . HIS A 1 94 ? 27.352 -4.560 -5.226 1.00 84.81 94 HIS A N 1
ATOM 708 C CA . HIS A 1 94 ? 26.465 -5.707 -5.007 1.00 84.81 94 HIS A CA 1
ATOM 709 C C . HIS A 1 94 ? 24.976 -5.425 -5.233 1.00 84.81 94 HIS A C 1
ATOM 711 O O . HIS A 1 94 ? 24.204 -6.363 -5.368 1.00 84.81 94 HIS A O 1
ATOM 717 N N . ILE A 1 95 ? 24.572 -4.159 -5.320 1.00 88.62 95 ILE A N 1
ATOM 718 C CA . ILE A 1 95 ? 23.196 -3.772 -5.664 1.00 88.62 95 ILE A CA 1
ATOM 719 C C . ILE A 1 95 ? 23.047 -3.412 -7.150 1.00 88.62 95 ILE A C 1
ATOM 721 O O . ILE A 1 95 ? 21.943 -3.119 -7.602 1.00 88.62 95 ILE A O 1
ATOM 725 N N . ASN A 1 96 ? 24.137 -3.425 -7.924 1.00 91.25 96 ASN A N 1
ATOM 726 C CA . ASN A 1 96 ? 24.114 -3.101 -9.346 1.00 91.25 96 ASN A CA 1
ATOM 727 C C . ASN A 1 96 ? 23.713 -4.322 -10.176 1.00 91.25 96 ASN A C 1
ATOM 729 O O . ASN A 1 96 ? 24.473 -5.281 -10.283 1.00 91.25 96 ASN A O 1
ATOM 733 N N . LEU A 1 97 ? 22.561 -4.260 -10.842 1.00 92.31 97 LEU A N 1
ATOM 734 C CA . LEU A 1 97 ? 22.083 -5.350 -11.695 1.00 92.31 97 LEU A CA 1
ATOM 735 C C . LEU A 1 97 ? 22.997 -5.634 -12.902 1.00 92.31 97 LEU A C 1
ATOM 737 O O . LEU A 1 97 ? 23.008 -6.752 -13.409 1.00 92.31 97 LEU A O 1
ATOM 741 N N . ASN A 1 98 ? 23.789 -4.649 -13.334 1.00 90.44 98 ASN A N 1
ATOM 742 C CA . ASN A 1 98 ? 24.768 -4.800 -14.414 1.00 90.44 98 ASN A CA 1
ATOM 743 C C . ASN A 1 98 ? 26.128 -5.336 -13.932 1.00 90.44 98 ASN A C 1
ATOM 745 O O . ASN A 1 98 ? 27.070 -5.415 -14.721 1.00 90.44 98 ASN A O 1
ATOM 749 N N . ASP A 1 99 ? 26.269 -5.679 -12.649 1.00 91.06 99 ASP A N 1
ATOM 750 C CA . ASP A 1 99 ? 27.477 -6.317 -12.137 1.00 91.06 99 ASP A CA 1
ATOM 751 C C . ASP A 1 99 ? 27.686 -7.699 -12.785 1.00 91.06 99 ASP A C 1
ATOM 753 O O . ASP A 1 99 ? 26.747 -8.461 -13.044 1.00 91.06 99 ASP A O 1
ATOM 757 N N . SER A 1 100 ? 28.952 -8.047 -13.024 1.00 90.75 100 SER A N 1
ATOM 758 C CA . SER A 1 100 ? 29.360 -9.337 -13.594 1.00 90.75 100 SER A CA 1
ATOM 759 C C . SER A 1 100 ? 28.758 -10.554 -12.874 1.00 90.75 100 SER A C 1
ATOM 761 O O . SER A 1 100 ? 28.480 -11.566 -13.518 1.00 90.75 100 SER A O 1
ATOM 763 N N . ARG A 1 101 ? 28.480 -10.441 -11.567 1.00 90.31 101 ARG A N 1
ATOM 764 C CA . ARG A 1 101 ? 27.856 -11.485 -10.740 1.00 90.31 101 ARG A CA 1
ATOM 765 C C . ARG A 1 101 ? 26.463 -11.901 -11.206 1.00 90.31 101 ARG A C 1
ATOM 767 O O . ARG A 1 101 ? 26.086 -13.049 -10.981 1.00 90.31 101 ARG A O 1
ATOM 774 N N . TYR A 1 102 ? 25.717 -10.992 -11.836 1.00 92.88 102 TYR A N 1
ATOM 775 C CA . TYR A 1 102 ? 24.324 -11.216 -12.242 1.00 92.88 102 TYR A CA 1
ATOM 776 C C . TYR A 1 102 ? 24.162 -11.421 -13.748 1.00 92.88 102 TYR A C 1
ATOM 778 O O . TYR A 1 102 ? 23.076 -11.760 -14.215 1.00 92.88 102 TYR A O 1
ATOM 786 N N . THR A 1 103 ? 25.237 -11.267 -14.525 1.00 91.88 103 THR A N 1
ATOM 787 C CA . THR A 1 103 ? 25.186 -11.367 -15.992 1.00 91.88 103 THR A CA 1
ATOM 788 C C . THR A 1 103 ? 24.711 -12.746 -16.463 1.00 91.88 103 THR A C 1
ATOM 790 O O . THR A 1 103 ? 23.932 -12.831 -17.415 1.00 91.88 103 THR A O 1
ATOM 793 N N . SER A 1 104 ? 25.134 -13.825 -15.793 1.00 92.69 104 SER A N 1
ATOM 794 C CA . SER A 1 104 ? 24.689 -15.189 -16.111 1.00 92.69 104 SER A CA 1
ATOM 795 C C . SER A 1 104 ? 23.190 -15.363 -15.876 1.00 92.69 104 SER A C 1
ATOM 797 O O . SER A 1 104 ? 22.489 -15.808 -16.780 1.00 92.69 104 SER A O 1
ATOM 799 N N . LEU A 1 105 ? 22.693 -14.929 -14.715 1.00 93.81 105 LEU A N 1
ATOM 800 C CA . LEU A 1 105 ? 21.280 -15.005 -14.352 1.00 93.81 105 LEU A CA 1
ATOM 801 C C . LEU A 1 105 ? 20.402 -14.193 -15.312 1.00 93.81 105 LEU A C 1
ATOM 803 O O . LEU A 1 105 ? 19.410 -14.703 -15.824 1.00 93.81 105 LEU A O 1
ATOM 807 N N . VAL A 1 106 ? 20.773 -12.942 -15.605 1.00 94.31 106 VAL A N 1
ATOM 808 C CA . VAL A 1 106 ? 20.025 -12.096 -16.553 1.00 94.31 106 VAL A CA 1
ATOM 809 C C . VAL A 1 106 ? 19.972 -12.751 -17.938 1.00 94.31 106 VAL A C 1
ATOM 811 O O . VAL A 1 106 ? 18.923 -12.741 -18.591 1.00 94.31 106 VAL A O 1
ATOM 814 N N . SER A 1 107 ? 21.078 -13.359 -18.377 1.00 94.00 107 SER A N 1
ATOM 815 C CA . SER A 1 107 ? 21.147 -14.074 -19.656 1.00 94.00 107 SER A CA 1
ATOM 816 C C . SER A 1 107 ? 20.259 -15.319 -19.665 1.00 94.00 107 SER A C 1
ATOM 818 O O . SER A 1 107 ? 19.543 -15.545 -20.638 1.00 94.00 107 SER A O 1
ATOM 820 N N . GLU A 1 108 ? 20.256 -16.095 -18.581 1.00 94.75 108 GLU A N 1
ATOM 821 C CA . GLU A 1 108 ? 19.411 -17.281 -18.416 1.00 94.75 108 GLU A CA 1
ATOM 822 C C . GLU A 1 108 ? 17.921 -16.919 -18.415 1.00 94.75 108 GLU A C 1
ATOM 824 O O . GLU A 1 108 ? 17.147 -17.495 -19.176 1.00 94.75 108 GLU A O 1
ATOM 829 N N . CYS A 1 109 ? 17.521 -15.886 -17.670 1.00 94.88 109 CYS A N 1
ATOM 830 C CA . CYS A 1 109 ? 16.150 -15.372 -17.676 1.00 94.88 109 CYS A CA 1
ATOM 831 C C . CYS A 1 109 ? 15.709 -14.899 -19.064 1.00 94.88 109 CYS A C 1
ATOM 833 O O . CYS A 1 109 ? 14.595 -15.180 -19.505 1.00 94.88 109 CYS A O 1
ATOM 835 N N . THR A 1 110 ? 16.601 -14.215 -19.784 1.00 93.56 110 THR A N 1
ATOM 836 C CA . THR A 1 110 ? 16.337 -13.781 -21.161 1.00 93.56 110 THR A CA 1
ATOM 837 C C . THR A 1 110 ? 16.187 -14.983 -22.098 1.00 93.56 110 THR A C 1
ATOM 839 O O . THR A 1 110 ? 15.295 -14.993 -22.944 1.00 93.56 110 THR A O 1
ATOM 842 N N . ALA A 1 111 ? 17.005 -16.026 -21.927 1.00 94.00 111 ALA A N 1
ATOM 843 C CA . ALA A 1 111 ? 16.911 -17.255 -22.710 1.00 94.00 111 ALA A CA 1
ATOM 844 C C . ALA A 1 111 ? 15.609 -18.027 -22.427 1.00 94.00 111 ALA A C 1
ATOM 846 O O . ALA A 1 111 ? 14.949 -18.473 -23.367 1.00 94.00 111 ALA A O 1
ATOM 847 N N . LEU A 1 112 ? 15.197 -18.128 -21.159 1.00 92.88 112 LEU A N 1
ATOM 848 C CA . LEU A 1 112 ? 13.936 -18.757 -20.746 1.00 92.88 112 LEU A CA 1
ATOM 849 C C . LEU A 1 112 ? 12.708 -18.024 -21.304 1.00 92.88 112 LEU A C 1
ATOM 851 O O . LEU A 1 112 ? 11.688 -18.652 -21.594 1.00 92.88 112 LEU A O 1
ATOM 855 N N . ALA A 1 113 ? 12.788 -16.702 -21.483 1.00 90.56 113 ALA A N 1
ATOM 856 C CA . ALA A 1 113 ? 11.706 -15.918 -22.079 1.00 90.56 113 ALA A CA 1
ATOM 857 C C . ALA A 1 113 ? 11.520 -16.226 -23.579 1.00 90.56 113 ALA A C 1
ATOM 859 O O . ALA A 1 113 ? 10.444 -15.982 -24.146 1.00 90.56 113 ALA A O 1
ATOM 860 N N . GLY A 1 114 ? 12.541 -16.819 -24.208 1.00 89.31 114 GLY A N 1
ATOM 861 C CA . GLY A 1 114 ? 12.557 -17.220 -25.606 1.00 89.31 114 GLY A CA 1
ATOM 862 C C . GLY A 1 114 ? 12.433 -16.012 -26.529 1.00 89.31 114 GLY A C 1
ATOM 863 O O . GLY A 1 114 ? 13.239 -15.091 -26.493 1.00 89.31 114 GLY A O 1
ATOM 864 N N . ASN A 1 115 ? 11.394 -16.005 -27.365 1.00 85.88 115 ASN A N 1
ATOM 865 C CA . ASN A 1 115 ? 11.143 -14.908 -28.308 1.00 85.88 115 ASN A CA 1
ATOM 866 C C . ASN A 1 115 ? 10.435 -13.702 -27.669 1.00 85.88 115 ASN A C 1
ATOM 868 O O . ASN A 1 115 ? 10.204 -12.697 -28.345 1.00 85.88 115 ASN A O 1
ATOM 872 N N . ARG A 1 116 ? 10.024 -13.806 -26.400 1.00 90.12 116 ARG A N 1
ATOM 873 C CA . ARG A 1 116 ? 9.373 -12.705 -25.688 1.00 90.12 116 ARG A CA 1
ATOM 874 C C . ARG A 1 116 ? 10.449 -11.830 -25.043 1.00 90.12 116 ARG A C 1
ATOM 876 O O . ARG A 1 116 ? 11.402 -12.370 -24.490 1.00 90.12 116 ARG A O 1
ATOM 883 N N . PRO A 1 117 ? 10.314 -10.496 -25.092 1.00 91.31 117 PRO A N 1
ATOM 884 C CA . PRO A 1 117 ? 11.223 -9.623 -24.364 1.00 91.31 117 PRO A CA 1
ATOM 885 C C . PRO A 1 117 ? 11.095 -9.876 -22.857 1.00 91.31 117 PRO A C 1
ATOM 887 O O . PRO A 1 117 ? 9.983 -9.938 -22.343 1.00 91.31 117 PRO A O 1
ATOM 890 N N . PHE A 1 118 ? 12.224 -9.967 -22.160 1.00 94.62 118 PHE A N 1
ATOM 891 C CA . PHE A 1 118 ? 12.298 -9.906 -20.703 1.00 94.62 118 PHE A CA 1
ATOM 892 C C . PHE A 1 118 ? 13.175 -8.712 -20.335 1.00 94.62 118 PHE A C 1
ATOM 894 O O . PHE A 1 118 ? 14.376 -8.703 -20.605 1.00 94.62 118 PHE A O 1
ATOM 901 N N . LYS A 1 119 ? 12.561 -7.667 -19.782 1.00 95.31 119 LYS A N 1
ATOM 902 C CA . LYS A 1 119 ? 13.235 -6.437 -19.359 1.00 95.31 119 LYS A CA 1
ATOM 903 C C . LYS A 1 119 ? 13.309 -6.408 -17.839 1.00 95.31 119 LYS A C 1
ATOM 905 O O . LYS A 1 119 ? 12.275 -6.170 -17.219 1.00 95.31 119 LYS A O 1
ATOM 910 N N . PRO A 1 120 ? 14.483 -6.648 -17.232 1.00 94.62 120 PRO A N 1
ATOM 911 C CA . PRO A 1 120 ? 14.608 -6.613 -15.783 1.00 94.62 120 PRO A CA 1
ATOM 912 C C . PRO A 1 120 ? 14.155 -5.262 -15.216 1.00 94.62 120 PRO A C 1
ATOM 914 O O . PRO A 1 120 ? 14.548 -4.211 -15.719 1.00 94.62 120 PRO A O 1
ATOM 917 N N . LEU A 1 121 ? 13.316 -5.312 -14.185 1.00 96.06 121 LEU A N 1
ATOM 918 C CA . LEU A 1 121 ? 12.847 -4.161 -13.416 1.00 96.06 121 LEU A CA 1
ATOM 919 C C . LEU A 1 121 ? 13.718 -3.991 -12.171 1.00 96.06 121 LEU A C 1
ATOM 921 O O . LEU A 1 121 ? 14.274 -2.926 -11.931 1.00 96.06 121 LEU A O 1
ATOM 925 N N . PHE A 1 122 ? 13.839 -5.067 -11.396 1.00 96.06 122 PHE A N 1
ATOM 926 C CA . PHE A 1 122 ? 14.633 -5.153 -10.177 1.00 96.06 122 PHE A CA 1
ATOM 927 C C . PHE A 1 122 ? 14.892 -6.627 -9.843 1.00 96.06 122 PHE A C 1
ATOM 929 O O . PHE A 1 122 ? 14.225 -7.532 -10.344 1.00 96.06 122 PHE A O 1
ATOM 936 N N . GLY A 1 123 ? 15.871 -6.868 -8.989 1.00 96.19 123 GLY A N 1
ATOM 937 C CA . GLY A 1 123 ? 16.183 -8.142 -8.374 1.00 96.19 123 GLY A CA 1
ATOM 938 C C . GLY A 1 123 ? 15.989 -8.066 -6.868 1.00 96.19 123 GLY A C 1
ATOM 939 O O . GLY A 1 123 ? 16.117 -7.008 -6.259 1.00 96.19 123 GLY A O 1
ATOM 940 N N . VAL A 1 124 ? 15.690 -9.204 -6.265 1.00 93.94 124 VAL A N 1
ATOM 941 C CA . VAL A 1 124 ? 15.451 -9.354 -4.835 1.00 93.94 124 VAL A CA 1
ATOM 942 C C . VAL A 1 124 ? 16.531 -10.274 -4.285 1.00 93.94 124 VAL A C 1
ATOM 944 O O . VAL A 1 124 ? 16.537 -11.474 -4.573 1.00 93.94 124 VAL A O 1
ATOM 947 N N . LYS A 1 125 ? 17.488 -9.718 -3.533 1.00 91.88 125 LYS A N 1
ATOM 948 C CA . LYS A 1 125 ? 18.606 -10.486 -2.976 1.00 91.88 125 LYS A CA 1
ATOM 949 C C . LYS A 1 125 ? 18.265 -10.958 -1.567 1.00 91.88 125 LYS A C 1
ATOM 951 O O . LYS A 1 125 ? 18.274 -10.183 -0.613 1.00 91.88 125 LYS A O 1
ATOM 956 N N . MET A 1 126 ? 17.978 -12.247 -1.441 1.00 85.94 126 MET A N 1
ATOM 957 C CA . MET A 1 126 ? 17.714 -12.915 -0.164 1.00 85.94 126 MET A CA 1
ATOM 958 C C . MET A 1 126 ? 18.994 -13.522 0.415 1.00 85.94 126 MET A C 1
ATOM 960 O O . MET A 1 126 ? 19.936 -13.813 -0.323 1.00 85.94 126 MET A O 1
ATOM 964 N N . ILE A 1 127 ? 19.036 -13.683 1.740 1.00 79.81 127 ILE A N 1
ATOM 965 C CA . ILE A 1 127 ? 20.188 -14.274 2.442 1.00 79.81 127 ILE A CA 1
ATOM 966 C C . ILE A 1 127 ? 20.342 -15.765 2.132 1.00 79.81 127 ILE A C 1
ATOM 968 O O . ILE A 1 127 ? 21.451 -16.258 1.974 1.00 79.81 127 ILE A O 1
ATOM 972 N N . GLU A 1 128 ? 19.210 -16.453 1.982 1.00 77.81 128 GLU A N 1
ATOM 973 C CA . GLU A 1 128 ? 19.114 -17.881 1.676 1.00 77.81 128 GLU A CA 1
ATOM 974 C C . GLU A 1 128 ? 19.386 -18.211 0.205 1.00 77.81 128 GLU A C 1
ATOM 976 O O . GLU A 1 128 ? 19.399 -19.384 -0.153 1.00 77.81 128 GLU A O 1
ATOM 981 N N . LEU A 1 129 ? 19.588 -17.186 -0.636 1.00 84.12 129 LEU A N 1
ATOM 982 C CA . LEU A 1 129 ? 19.864 -17.363 -2.052 1.00 84.12 129 LEU A CA 1
ATOM 983 C C . LEU A 1 129 ? 21.244 -16.850 -2.448 1.00 84.12 129 LEU A C 1
ATOM 985 O O . LEU A 1 129 ? 21.614 -15.735 -2.095 1.00 84.12 129 LEU A O 1
ATOM 989 N N . ASN A 1 130 ? 21.972 -17.586 -3.281 1.00 84.62 130 ASN A N 1
ATOM 990 C CA . ASN A 1 130 ? 23.225 -17.160 -3.901 1.00 84.62 130 ASN A CA 1
ATOM 991 C C . ASN A 1 130 ? 22.987 -16.103 -4.990 1.00 84.62 130 ASN A C 1
ATOM 993 O O . ASN A 1 130 ? 23.660 -15.068 -5.022 1.00 84.62 130 ASN A O 1
ATOM 997 N N . GLN A 1 131 ? 21.978 -16.320 -5.828 1.00 89.44 131 GLN A N 1
ATOM 998 C CA . GLN A 1 131 ? 21.550 -15.413 -6.894 1.00 89.44 131 GLN A CA 1
ATOM 999 C C . GLN A 1 131 ? 20.243 -14.702 -6.500 1.00 89.44 131 GLN A C 1
ATOM 1001 O O . GLN A 1 131 ? 19.417 -15.297 -5.810 1.00 89.44 131 GLN A O 1
ATOM 1006 N N . PRO A 1 132 ? 20.027 -13.431 -6.881 1.00 93.44 132 PRO A N 1
ATOM 1007 C CA . PRO A 1 132 ? 18.760 -12.762 -6.609 1.00 93.44 132 PRO A CA 1
ATOM 1008 C C . PRO A 1 132 ? 17.617 -13.391 -7.419 1.00 93.44 132 PRO A C 1
ATOM 1010 O O . PRO A 1 132 ? 17.841 -14.006 -8.457 1.00 93.44 132 PRO A O 1
ATOM 1013 N N . VAL A 1 133 ? 16.374 -13.186 -6.987 1.00 94.88 133 VAL A N 1
ATOM 1014 C CA . VAL A 1 133 ? 15.200 -13.430 -7.840 1.00 94.88 133 VAL A CA 1
ATOM 1015 C C . VAL A 1 133 ? 14.936 -12.170 -8.658 1.00 94.88 133 VAL A C 1
ATOM 1017 O O . VAL A 1 133 ? 14.774 -11.096 -8.086 1.00 94.88 133 VAL A O 1
ATOM 1020 N N . LEU A 1 134 ? 14.907 -12.271 -9.986 1.00 96.94 134 LEU A N 1
ATOM 1021 C CA . LEU A 1 134 ? 14.661 -11.140 -10.879 1.00 96.94 134 LEU A CA 1
ATOM 1022 C C . LEU A 1 134 ? 13.177 -10.991 -11.192 1.00 96.94 134 LEU A C 1
ATOM 1024 O O . LEU A 1 134 ? 12.514 -11.943 -11.592 1.00 96.94 134 LEU A O 1
ATOM 1028 N N . TYR A 1 135 ? 12.684 -9.766 -11.106 1.00 97.38 135 TYR A N 1
ATOM 1029 C CA . TYR A 1 135 ? 11.390 -9.361 -11.628 1.00 97.38 135 TYR A CA 1
ATOM 1030 C C . TYR A 1 135 ? 11.616 -8.573 -12.909 1.00 97.38 135 TYR A C 1
ATOM 1032 O O . TYR A 1 135 ? 12.371 -7.602 -12.926 1.00 97.38 135 TYR A O 1
ATOM 1040 N N . GLY A 1 136 ? 10.978 -8.993 -13.996 1.00 96.38 136 GLY A N 1
ATOM 1041 C CA . GLY A 1 136 ? 11.118 -8.372 -15.305 1.00 96.38 136 GLY A CA 1
ATOM 1042 C C . GLY A 1 136 ? 9.779 -8.142 -15.983 1.00 96.38 136 GLY A C 1
ATOM 1043 O O . GLY A 1 136 ? 8.842 -8.921 -15.834 1.00 96.38 136 GLY A O 1
ATOM 1044 N N . MET A 1 137 ? 9.692 -7.065 -16.752 1.00 96.44 137 MET A N 1
ATOM 1045 C CA . MET A 1 137 ? 8.561 -6.799 -17.625 1.00 96.44 137 MET A CA 1
ATOM 1046 C C . MET A 1 137 ? 8.681 -7.645 -18.894 1.00 96.44 137 MET A C 1
ATOM 1048 O O . MET A 1 137 ? 9.735 -7.698 -19.530 1.00 96.44 137 MET A O 1
ATOM 1052 N N . SER A 1 138 ? 7.584 -8.287 -19.266 1.00 95.25 138 SER A N 1
ATOM 1053 C CA . SER A 1 138 ? 7.459 -9.194 -20.402 1.00 95.25 138 SER A CA 1
ATOM 1054 C C . SER A 1 138 ? 6.098 -9.001 -21.073 1.00 95.25 138 SER A C 1
ATOM 1056 O O . SER A 1 138 ? 5.350 -8.070 -20.754 1.00 95.25 138 SER A O 1
ATOM 1058 N N . LEU A 1 139 ? 5.773 -9.860 -22.037 1.00 90.88 139 LEU A N 1
ATOM 1059 C CA . LEU A 1 139 ? 4.498 -9.841 -22.753 1.00 90.88 139 LEU A CA 1
ATOM 1060 C C . LEU A 1 139 ? 3.691 -11.123 -22.535 1.00 90.88 139 LEU A C 1
ATOM 1062 O O . LEU A 1 139 ? 4.217 -12.243 -22.573 1.00 90.88 139 LEU A O 1
ATOM 1066 N N . SER A 1 140 ? 2.382 -10.938 -22.372 1.00 82.50 140 SER A N 1
ATOM 1067 C CA . SER A 1 140 ? 1.358 -11.982 -22.407 1.00 82.50 140 SER A CA 1
ATOM 1068 C C . SER A 1 140 ? 0.494 -11.840 -23.671 1.00 82.50 140 SER A C 1
ATOM 1070 O O . SER A 1 140 ? 0.697 -10.943 -24.490 1.00 82.50 140 SER A O 1
ATOM 1072 N N . SER A 1 141 ? -0.490 -12.726 -23.850 1.00 68.56 141 SER A N 1
ATOM 1073 C CA . SER A 1 141 ? -1.439 -12.656 -24.971 1.00 68.56 141 SER A CA 1
ATOM 1074 C C . SER A 1 141 ? -2.296 -11.382 -24.978 1.00 68.56 141 SER A C 1
ATOM 1076 O O . SER A 1 141 ? -2.825 -11.032 -26.029 1.00 68.56 141 SER A O 1
ATOM 1078 N N . GLY A 1 142 ? -2.451 -10.710 -23.830 1.00 66.38 142 GLY A N 1
ATOM 1079 C CA . GLY A 1 142 ? -3.312 -9.532 -23.663 1.00 66.38 142 GLY A CA 1
ATOM 1080 C C . GLY A 1 142 ? -2.558 -8.211 -23.489 1.00 66.38 142 GLY A C 1
ATOM 1081 O O . GLY A 1 142 ? -3.042 -7.160 -23.913 1.00 66.38 142 GLY A O 1
ATOM 1082 N N . GLY A 1 143 ? -1.336 -8.229 -22.953 1.00 81.50 143 GLY A N 1
ATOM 1083 C CA . GLY A 1 143 ? -0.658 -6.991 -22.575 1.00 81.50 143 GLY A CA 1
ATOM 1084 C C . GLY A 1 143 ? 0.721 -7.192 -21.969 1.00 81.50 143 GLY A C 1
ATOM 1085 O O . GLY A 1 143 ? 1.407 -8.180 -22.241 1.00 81.50 143 GLY A O 1
ATOM 1086 N N . PHE A 1 144 ? 1.130 -6.206 -21.179 1.00 92.62 144 PHE A N 1
ATOM 1087 C CA . PHE A 1 144 ? 2.362 -6.270 -20.414 1.00 92.62 144 PHE A CA 1
ATOM 1088 C C . PHE A 1 144 ? 2.157 -7.168 -19.185 1.00 92.62 144 PHE A C 1
ATOM 1090 O O . PHE A 1 144 ? 1.052 -7.290 -18.658 1.00 92.62 144 PHE A O 1
ATOM 1097 N N . THR A 1 145 ? 3.209 -7.842 -18.740 1.00 93.56 145 THR A N 1
ATOM 1098 C CA . THR A 1 145 ? 3.169 -8.723 -17.565 1.00 93.56 145 THR A CA 1
ATOM 1099 C C . THR A 1 145 ? 4.475 -8.614 -16.797 1.00 93.56 145 THR A C 1
ATOM 1101 O O . THR A 1 145 ? 5.528 -8.432 -17.403 1.00 93.56 145 THR A O 1
ATOM 1104 N N . ILE A 1 146 ? 4.416 -8.732 -15.473 1.00 95.44 146 ILE A N 1
ATOM 1105 C CA . ILE A 1 146 ? 5.609 -8.904 -14.648 1.00 95.44 146 ILE A CA 1
ATOM 1106 C C . ILE A 1 146 ? 5.857 -10.401 -14.481 1.00 95.44 146 ILE A C 1
ATOM 1108 O O . ILE A 1 146 ? 5.021 -11.121 -13.928 1.00 95.44 146 ILE A O 1
ATOM 1112 N N . GLU A 1 147 ? 7.015 -10.855 -14.946 1.00 94.56 147 GLU A N 1
ATOM 1113 C CA . GLU A 1 147 ? 7.514 -12.212 -14.772 1.00 94.56 147 GLU A CA 1
ATOM 1114 C C . GLU A 1 147 ? 8.602 -12.240 -13.697 1.00 94.56 147 GLU A C 1
ATOM 1116 O O . GLU A 1 147 ? 9.496 -11.396 -13.659 1.00 94.56 147 GLU A O 1
ATOM 1121 N N . ARG A 1 148 ? 8.523 -13.240 -12.827 1.00 94.56 148 ARG A N 1
ATOM 1122 C CA . ARG A 1 148 ? 9.542 -13.607 -11.852 1.00 94.56 148 ARG A CA 1
ATOM 1123 C C . ARG A 1 148 ? 10.437 -14.678 -12.455 1.00 94.56 148 ARG A C 1
ATOM 1125 O O . ARG A 1 148 ? 9.935 -15.700 -12.923 1.00 94.56 148 ARG A O 1
ATOM 1132 N N . CYS A 1 149 ? 11.740 -14.463 -12.377 1.00 94.88 149 CYS A N 1
ATOM 1133 C CA . CYS A 1 149 ? 12.792 -15.375 -12.787 1.00 94.88 149 CYS A CA 1
ATOM 1134 C C . CYS A 1 149 ? 13.719 -15.675 -11.608 1.00 94.88 149 CYS A C 1
ATOM 1136 O O . CYS A 1 149 ? 14.336 -14.764 -11.062 1.00 94.88 149 CYS A O 1
ATOM 1138 N N . GLY A 1 150 ? 13.845 -16.932 -11.206 1.00 91.69 150 GLY A N 1
ATOM 1139 C CA . GLY A 1 150 ? 14.761 -17.300 -10.126 1.00 91.69 150 GLY A CA 1
ATOM 1140 C C . GLY A 1 150 ? 14.540 -18.721 -9.638 1.00 91.69 150 GLY A C 1
ATOM 1141 O O . GLY A 1 150 ? 13.808 -19.488 -10.265 1.00 91.69 150 GLY A O 1
ATOM 1142 N N . ALA A 1 151 ? 15.141 -19.048 -8.495 1.00 87.56 151 ALA A N 1
ATOM 1143 C CA . ALA A 1 151 ? 14.976 -20.351 -7.862 1.00 87.56 151 ALA A CA 1
ATOM 1144 C C . ALA A 1 151 ? 13.488 -20.653 -7.568 1.00 87.56 151 ALA A C 1
ATOM 1146 O O . ALA A 1 151 ? 12.733 -19.739 -7.190 1.00 87.56 151 ALA A O 1
ATOM 1147 N N . PRO A 1 152 ? 13.034 -21.908 -7.739 1.00 83.75 152 PRO A N 1
ATOM 1148 C CA . PRO A 1 152 ? 11.696 -22.334 -7.343 1.00 83.75 152 PRO A CA 1
ATOM 1149 C C . PRO A 1 152 ? 11.524 -22.303 -5.835 1.00 83.75 152 PRO A C 1
ATOM 1151 O O . PRO A 1 152 ? 12.398 -22.717 -5.076 1.00 83.75 152 PRO A O 1
ATOM 1154 N N . LEU A 1 153 ? 10.366 -21.796 -5.419 1.00 75.56 153 LEU A N 1
ATOM 1155 C CA . LEU A 1 153 ? 9.909 -21.873 -4.045 1.00 75.56 153 LEU A CA 1
ATOM 1156 C C . LEU A 1 153 ? 9.126 -23.171 -3.879 1.00 75.56 153 LEU A C 1
ATOM 1158 O O . LEU A 1 153 ? 8.188 -23.418 -4.633 1.00 75.56 153 LEU A O 1
ATOM 1162 N N . ASN A 1 154 ? 9.511 -23.991 -2.913 1.00 71.44 154 ASN A N 1
ATOM 1163 C CA . ASN A 1 154 ? 8.823 -25.228 -2.576 1.00 71.44 154 ASN A CA 1
ATOM 1164 C C . ASN A 1 154 ? 7.538 -24.951 -1.765 1.00 71.44 154 ASN A C 1
ATOM 1166 O O . ASN A 1 154 ? 7.376 -23.864 -1.202 1.00 71.44 154 ASN A O 1
ATOM 1170 N N . PRO A 1 155 ? 6.620 -25.935 -1.650 1.00 64.38 155 PRO A N 1
ATOM 1171 C CA . PRO A 1 155 ? 5.402 -25.795 -0.844 1.00 64.38 155 PRO A CA 1
ATOM 1172 C C . PRO A 1 155 ? 5.660 -25.525 0.643 1.00 64.38 155 PRO A C 1
ATOM 1174 O O . PRO A 1 155 ? 4.808 -24.959 1.317 1.00 64.38 155 PRO A O 1
ATOM 1177 N N . ASP A 1 156 ? 6.828 -25.922 1.152 1.00 65.25 156 ASP A N 1
ATOM 1178 C CA . ASP A 1 156 ? 7.280 -25.642 2.519 1.00 65.25 156 ASP A CA 1
ATOM 1179 C C . ASP A 1 156 ? 7.828 -24.210 2.689 1.00 65.25 156 ASP A C 1
ATOM 1181 O O . ASP A 1 156 ? 8.270 -23.834 3.773 1.00 65.25 156 ASP A O 1
ATOM 1185 N N . GLY A 1 157 ? 7.800 -23.399 1.627 1.00 66.50 157 GLY A N 1
ATOM 1186 C CA . GLY A 1 157 ? 8.250 -22.014 1.637 1.00 66.50 157 GLY A CA 1
ATOM 1187 C C . GLY A 1 157 ? 9.767 -21.842 1.608 1.00 66.50 157 GLY A C 1
ATOM 1188 O O . GLY A 1 157 ? 10.216 -20.719 1.849 1.00 66.50 157 GLY A O 1
ATOM 1189 N N . LYS A 1 158 ? 10.540 -22.901 1.324 1.00 76.12 158 LYS A N 1
ATOM 1190 C CA . LYS A 1 158 ? 11.996 -22.841 1.119 1.00 76.12 158 LYS A CA 1
ATOM 1191 C C . LYS A 1 158 ? 12.342 -22.787 -0.364 1.00 76.12 158 LYS A C 1
ATOM 1193 O O . LYS A 1 158 ? 11.669 -23.407 -1.187 1.00 76.12 158 LYS A O 1
ATOM 1198 N N . TYR A 1 159 ? 13.414 -22.087 -0.717 1.00 80.38 159 TYR A N 1
ATOM 1199 C CA . TYR A 1 159 ? 13.917 -22.129 -2.086 1.00 80.38 159 TYR A CA 1
ATOM 1200 C C . TYR A 1 159 ? 14.711 -23.396 -2.355 1.00 80.38 159 TYR A C 1
ATOM 1202 O O . TYR A 1 159 ? 15.503 -23.846 -1.528 1.00 80.38 159 TYR A O 1
ATOM 1210 N N . ASN A 1 160 ? 14.533 -23.944 -3.550 1.00 79.12 160 ASN A N 1
ATOM 1211 C CA . ASN A 1 160 ? 15.403 -24.981 -4.064 1.00 79.12 160 ASN A CA 1
ATOM 1212 C C . ASN A 1 160 ? 16.448 -24.357 -4.993 1.00 79.12 160 ASN A C 1
ATOM 1214 O O . ASN A 1 160 ? 16.230 -24.235 -6.194 1.00 79.12 160 ASN A O 1
ATOM 1218 N N . GLU A 1 161 ? 17.592 -23.978 -4.424 1.00 76.88 161 GLU A N 1
ATOM 1219 C CA . GLU A 1 161 ? 18.719 -23.396 -5.168 1.00 76.88 161 GLU A CA 1
ATOM 1220 C C . GLU A 1 161 ? 19.370 -24.350 -6.173 1.00 76.88 161 GLU A C 1
ATOM 1222 O O . GLU A 1 161 ? 20.072 -23.915 -7.081 1.00 76.88 161 GLU A O 1
ATOM 1227 N N . THR A 1 162 ? 19.186 -25.656 -5.981 1.00 79.38 162 THR A N 1
ATOM 1228 C CA . THR A 1 162 ? 19.788 -26.681 -6.845 1.00 79.38 162 THR A CA 1
ATOM 1229 C C . THR A 1 162 ? 18.939 -26.995 -8.069 1.00 79.38 162 THR A C 1
ATOM 1231 O O . THR A 1 162 ? 19.408 -27.678 -8.976 1.00 79.38 162 THR A O 1
ATOM 1234 N N . ALA A 1 163 ? 17.687 -26.535 -8.081 1.00 79.56 163 ALA A N 1
ATOM 1235 C CA . ALA A 1 163 ? 16.816 -26.654 -9.233 1.00 79.56 163 ALA A CA 1
ATOM 1236 C C . ALA A 1 163 ? 17.109 -25.551 -10.251 1.00 79.56 163 ALA A C 1
ATOM 1238 O O . ALA A 1 163 ? 17.530 -24.450 -9.895 1.00 79.56 163 ALA A O 1
ATOM 1239 N N . ASP A 1 164 ? 16.825 -25.857 -11.514 1.00 82.69 164 ASP A N 1
ATOM 1240 C CA . ASP A 1 164 ? 16.974 -24.904 -12.604 1.00 82.69 164 ASP A CA 1
ATOM 1241 C C . ASP A 1 164 ? 16.128 -23.647 -12.355 1.00 82.69 164 ASP A C 1
ATOM 1243 O O . ASP A 1 164 ? 15.002 -23.702 -11.836 1.00 82.69 164 ASP A O 1
ATOM 1247 N N . VAL A 1 165 ? 16.673 -22.502 -12.763 1.00 86.94 165 VAL A N 1
ATOM 1248 C CA . VAL A 1 165 ? 15.945 -21.237 -12.774 1.00 86.94 165 VAL A CA 1
ATOM 1249 C C . VAL A 1 165 ? 14.729 -21.376 -13.689 1.00 86.94 165 VAL A C 1
ATOM 1251 O O . VAL A 1 165 ? 14.781 -22.002 -14.747 1.00 86.94 165 VAL A O 1
ATOM 1254 N N . PHE A 1 166 ? 13.609 -20.771 -13.300 1.00 88.25 166 PHE A N 1
ATOM 1255 C CA . PHE A 1 166 ? 12.392 -20.794 -14.106 1.00 88.25 166 PHE A CA 1
ATOM 1256 C C . PHE A 1 166 ? 11.722 -19.424 -14.142 1.00 88.25 166 PHE A C 1
ATOM 1258 O O . PHE A 1 166 ? 11.862 -18.609 -13.226 1.00 88.25 166 PHE A O 1
ATOM 1265 N N . LEU A 1 167 ? 10.961 -19.197 -15.213 1.00 88.12 167 LEU A N 1
ATOM 1266 C CA . LEU A 1 167 ? 10.094 -18.037 -15.362 1.00 88.12 167 LEU A CA 1
ATOM 1267 C C . LEU A 1 167 ? 8.668 -18.365 -14.936 1.00 88.12 167 LEU A C 1
ATOM 1269 O O . LEU A 1 167 ? 8.097 -19.384 -15.324 1.00 88.12 167 LEU A O 1
ATOM 1273 N N . SER A 1 168 ? 8.067 -17.444 -14.195 1.00 89.56 168 SER A N 1
ATOM 1274 C CA . SER A 1 168 ? 6.668 -17.499 -13.782 1.00 89.56 168 SER A CA 1
ATOM 1275 C C . SER A 1 168 ? 6.027 -16.130 -13.916 1.00 89.56 168 SER A C 1
ATOM 1277 O O . SER A 1 168 ? 6.651 -15.114 -13.624 1.00 89.56 168 SER A O 1
ATOM 1279 N N . ARG A 1 169 ? 4.774 -16.079 -14.365 1.00 88.88 169 ARG A N 1
ATOM 1280 C CA . ARG A 1 169 ? 4.019 -14.824 -14.402 1.00 88.88 169 ARG A CA 1
ATOM 1281 C C . ARG A 1 169 ? 3.520 -14.503 -13.004 1.00 88.88 169 ARG A C 1
ATOM 1283 O O . ARG A 1 169 ? 2.922 -15.357 -12.358 1.00 88.88 169 ARG A O 1
ATOM 1290 N N . VAL A 1 170 ? 3.772 -13.277 -12.563 1.00 88.69 170 VAL A N 1
ATOM 1291 C CA . VAL A 1 170 ? 3.362 -12.788 -11.244 1.00 88.69 170 VAL A CA 1
ATOM 1292 C C . VAL A 1 170 ? 2.193 -11.834 -11.380 1.00 88.69 170 VAL A C 1
ATOM 1294 O O . VAL A 1 170 ? 1.170 -12.041 -10.741 1.00 88.69 170 VAL A O 1
ATOM 1297 N N . LEU A 1 171 ? 2.312 -10.826 -12.245 1.00 90.31 171 LEU A N 1
ATOM 1298 C CA . LEU A 1 171 ? 1.211 -9.917 -12.564 1.00 90.31 171 LEU A CA 1
ATOM 1299 C C . LEU A 1 171 ? 0.930 -9.978 -14.055 1.00 90.31 171 LEU A C 1
ATOM 1301 O O . LEU A 1 171 ? 1.819 -9.717 -14.864 1.00 90.31 171 LEU A O 1
ATOM 1305 N N . GLU A 1 172 ? -0.297 -10.315 -14.421 1.00 88.25 172 GLU A N 1
ATOM 1306 C CA . GLU A 1 172 ? -0.760 -10.280 -15.805 1.00 88.25 172 GLU A CA 1
ATOM 1307 C C . GLU A 1 172 ? -1.550 -8.998 -16.076 1.00 88.25 172 GLU A C 1
ATOM 1309 O O . GLU A 1 172 ? -2.032 -8.345 -15.152 1.00 88.25 172 GLU A O 1
ATOM 1314 N N . ASP A 1 173 ? -1.674 -8.661 -17.360 1.00 88.88 173 ASP A N 1
ATOM 1315 C CA . ASP A 1 173 ? -2.520 -7.572 -17.844 1.00 88.88 173 ASP A CA 1
ATOM 1316 C C . ASP A 1 173 ? -2.160 -6.193 -17.263 1.00 88.88 173 ASP A C 1
ATOM 1318 O O . ASP A 1 173 ? -3.038 -5.355 -17.061 1.00 88.88 173 ASP A O 1
ATOM 1322 N N . ILE A 1 174 ? -0.864 -5.932 -17.027 1.00 91.88 174 ILE A N 1
ATOM 1323 C CA . ILE A 1 174 ? -0.371 -4.576 -16.746 1.00 91.88 174 ILE A CA 1
ATOM 1324 C C . ILE A 1 174 ? -0.817 -3.680 -17.896 1.00 91.88 174 ILE A C 1
ATOM 1326 O O . ILE A 1 174 ? -0.557 -3.968 -19.074 1.00 91.88 174 ILE A O 1
ATOM 1330 N N . GLY A 1 175 ? -1.515 -2.608 -17.531 1.00 88.75 175 GLY A N 1
ATOM 1331 C CA . GLY A 1 175 ? -2.161 -1.738 -18.486 1.00 88.75 175 GLY A CA 1
ATOM 1332 C C . GLY A 1 175 ? -1.175 -1.006 -19.376 1.00 88.75 175 GLY A C 1
ATOM 1333 O O . GLY A 1 175 ? 0.020 -0.934 -19.097 1.00 88.75 175 GLY A O 1
ATOM 1334 N N . ALA A 1 176 ? -1.681 -0.459 -20.473 1.00 88.88 176 ALA A N 1
ATOM 1335 C CA . ALA A 1 176 ? -0.943 0.482 -21.300 1.00 88.88 176 ALA A CA 1
ATOM 1336 C C . ALA A 1 176 ? -1.508 1.883 -21.072 1.00 88.88 176 ALA A C 1
ATOM 1338 O O . ALA A 1 176 ? -2.731 2.029 -20.994 1.00 88.88 176 ALA A O 1
ATOM 1339 N N . ILE A 1 177 ? -0.646 2.900 -21.006 1.00 87.19 177 ILE A N 1
ATOM 1340 C CA . ILE A 1 177 ? -1.101 4.293 -20.954 1.00 87.19 177 ILE A CA 1
ATOM 1341 C C . ILE A 1 177 ? -1.957 4.563 -22.203 1.00 87.19 177 ILE A C 1
ATOM 1343 O O . ILE A 1 177 ? -1.490 4.317 -23.322 1.00 87.19 177 ILE A O 1
ATOM 1347 N N . PRO A 1 178 ? -3.219 4.995 -22.043 1.00 80.88 178 PRO A N 1
ATOM 1348 C CA . PRO A 1 178 ? -4.109 5.240 -23.158 1.00 80.88 178 PRO A CA 1
ATOM 1349 C C . PRO A 1 178 ? -3.581 6.375 -24.028 1.00 80.88 178 PRO A C 1
ATOM 1351 O O . PRO A 1 178 ? -2.884 7.285 -23.585 1.00 80.88 178 PRO A O 1
ATOM 1354 N N . CYS A 1 179 ? -3.953 6.312 -25.294 1.00 77.19 179 CYS A N 1
ATOM 1355 C CA . CYS A 1 179 ? -3.710 7.384 -26.236 1.00 77.19 179 CYS A CA 1
ATOM 1356 C C . CYS A 1 179 ? -4.573 8.597 -25.892 1.00 77.19 179 CYS A C 1
ATOM 1358 O O . CYS A 1 179 ? -5.783 8.444 -25.701 1.00 77.19 179 CYS A O 1
ATOM 1360 N N . ARG A 1 180 ? -3.969 9.790 -25.879 1.00 72.44 180 ARG A N 1
ATOM 1361 C CA . ARG A 1 180 ? -4.717 11.053 -25.824 1.00 72.44 180 ARG A CA 1
ATOM 1362 C C . ARG A 1 180 ? -5.694 11.147 -26.994 1.00 72.44 180 ARG A C 1
ATOM 1364 O O . ARG A 1 180 ? -5.409 10.658 -28.090 1.00 72.44 180 ARG A O 1
ATOM 1371 N N . LYS A 1 181 ? -6.854 11.764 -26.766 1.00 67.94 181 LYS A N 1
ATOM 1372 C CA . LYS A 1 181 ? -7.846 12.006 -27.828 1.00 67.94 181 LYS A CA 1
ATOM 1373 C C . LYS A 1 181 ? -7.366 13.118 -28.755 1.00 67.94 181 LYS A C 1
ATOM 1375 O O . LYS A 1 181 ? -6.581 13.968 -28.358 1.00 67.94 181 LYS A O 1
ATOM 1380 N N . GLU A 1 182 ? -7.904 13.172 -29.973 1.00 62.81 182 GLU A N 1
ATOM 1381 C CA . GLU A 1 182 ? -7.554 14.220 -30.949 1.00 62.81 182 GLU A CA 1
ATOM 1382 C C . GLU A 1 182 ? -7.792 15.640 -30.408 1.00 62.81 182 GLU A C 1
ATOM 1384 O O . GLU A 1 182 ? -7.038 16.559 -30.704 1.00 62.81 182 GLU A O 1
ATOM 1389 N N . SER A 1 183 ? -8.800 15.799 -29.547 1.00 58.97 183 SER A N 1
ATOM 1390 C CA . SER A 1 183 ? -9.125 17.046 -28.849 1.00 58.97 183 SER A CA 1
ATOM 1391 C C . SER A 1 183 ? -8.105 17.480 -27.787 1.00 58.97 183 SER A C 1
ATOM 1393 O O . SER A 1 183 ? -8.190 18.606 -27.310 1.00 58.97 183 SER A O 1
ATOM 1395 N N . GLU A 1 184 ? -7.189 16.597 -27.384 1.00 66.19 184 GLU A N 1
ATOM 1396 C CA . GLU A 1 184 ? -6.189 16.795 -26.317 1.00 66.19 184 GLU A CA 1
ATOM 1397 C C . GLU A 1 184 ? -4.761 16.949 -26.888 1.00 66.19 184 GLU A C 1
ATOM 1399 O O . GLU A 1 184 ? -3.773 17.004 -26.148 1.00 66.19 184 GLU A O 1
ATOM 1404 N N . LEU A 1 185 ? -4.637 16.986 -28.219 1.00 65.56 185 LEU A N 1
ATOM 1405 C CA . LEU A 1 185 ? -3.374 17.153 -28.930 1.00 65.56 185 LEU A CA 1
ATOM 1406 C C . LEU A 1 185 ? -2.980 18.632 -29.014 1.00 65.56 185 LEU A C 1
ATOM 1408 O O . LEU A 1 185 ? -3.813 19.505 -29.264 1.00 65.56 185 LEU A O 1
ATOM 1412 N N . LYS A 1 186 ? -1.690 18.921 -28.823 1.00 70.12 186 LYS A N 1
ATOM 1413 C CA . LYS A 1 186 ? -1.137 20.276 -28.978 1.00 70.12 186 LYS A CA 1
ATOM 1414 C C . LYS A 1 186 ? -1.012 20.639 -30.461 1.00 70.12 186 LYS A C 1
ATOM 1416 O O . LYS A 1 186 ? -0.939 19.767 -31.323 1.00 70.12 186 LYS A O 1
ATOM 1421 N N . GLU A 1 187 ? -0.955 21.935 -30.773 1.00 59.09 187 GLU A N 1
ATOM 1422 C CA . GLU A 1 187 ? -0.794 22.416 -32.152 1.00 59.09 187 GLU A CA 1
ATOM 1423 C C . GLU A 1 187 ? 0.479 21.821 -32.792 1.00 59.09 187 GLU A C 1
ATOM 1425 O O . GLU A 1 187 ? 1.590 22.043 -32.312 1.00 59.09 187 GLU A O 1
ATOM 1430 N N . GLY A 1 188 ? 0.308 21.024 -33.854 1.00 62.22 188 GLY A N 1
ATOM 1431 C CA . GLY A 1 188 ? 1.387 20.287 -34.527 1.00 62.22 188 GLY A CA 1
ATOM 1432 C C . GLY A 1 188 ? 1.499 18.798 -34.163 1.00 62.22 188 GLY A C 1
ATOM 1433 O O . GLY A 1 188 ? 2.245 18.079 -34.827 1.00 62.22 188 GLY A O 1
ATOM 1434 N N . GLU A 1 189 ? 0.749 18.310 -33.171 1.00 63.41 189 GLU A N 1
ATOM 1435 C CA . GLU A 1 189 ? 0.592 16.877 -32.894 1.00 63.41 189 GLU A CA 1
ATOM 1436 C C . GLU A 1 189 ? -0.553 16.285 -33.738 1.00 63.41 189 GLU A C 1
ATOM 1438 O O . GLU A 1 189 ? -1.549 16.944 -34.031 1.00 63.41 189 GLU A O 1
ATOM 1443 N N . SER A 1 190 ? -0.434 15.013 -34.122 1.00 57.22 190 SER A N 1
ATOM 1444 C CA . SER A 1 190 ? -1.525 14.247 -34.735 1.00 57.22 190 SER A CA 1
ATOM 1445 C C . SER A 1 190 ? -1.691 12.904 -34.027 1.00 57.22 190 SER A C 1
ATOM 1447 O O . SER A 1 190 ? -0.720 12.338 -33.518 1.00 57.22 190 SER A O 1
ATOM 1449 N N . LEU A 1 191 ? -2.900 12.335 -34.036 1.00 58.75 191 LEU A N 1
ATOM 1450 C CA . LEU A 1 191 ? -3.105 10.961 -33.558 1.00 58.75 191 LEU A CA 1
ATOM 1451 C C . LEU A 1 191 ? -2.207 9.982 -34.327 1.00 58.75 191 LEU A C 1
ATOM 1453 O O . LEU A 1 191 ? -1.630 9.077 -33.737 1.00 58.75 191 LEU A O 1
ATOM 1457 N N . ALA A 1 192 ? -1.990 10.240 -35.618 1.00 53.91 192 ALA A N 1
ATOM 1458 C CA . ALA A 1 192 ? -1.083 9.483 -36.475 1.00 53.91 192 ALA A CA 1
ATOM 1459 C C . ALA A 1 192 ? 0.410 9.622 -36.113 1.00 53.91 192 ALA A C 1
ATOM 1461 O O . ALA A 1 192 ? 1.222 8.878 -36.652 1.00 53.91 192 ALA A O 1
ATOM 1462 N N . SER A 1 193 ? 0.795 10.543 -35.224 1.00 58.09 193 SER A N 1
ATOM 1463 C CA . SER A 1 193 ? 2.163 10.668 -34.699 1.00 58.09 193 SER A CA 1
ATOM 1464 C C . SER A 1 193 ? 2.291 10.237 -33.234 1.00 58.0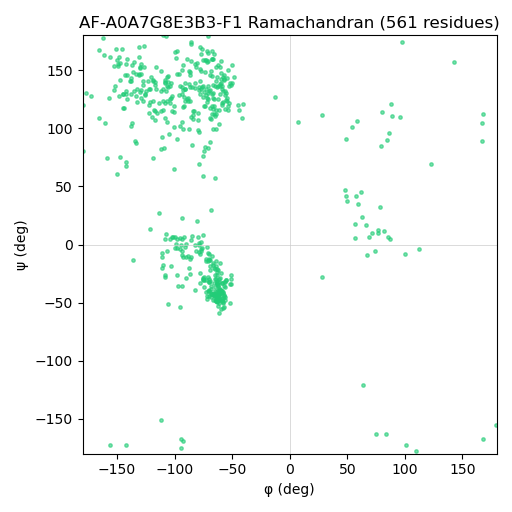9 193 SER A C 1
ATOM 1466 O O . SER A 1 193 ? 3.370 9.814 -32.834 1.00 58.09 193 SER A O 1
ATOM 1468 N N . VAL A 1 194 ? 1.214 10.321 -32.441 1.00 56.12 194 VAL A N 1
ATOM 1469 C CA . VAL A 1 194 ? 1.209 9.995 -30.998 1.00 56.12 194 VAL A CA 1
ATOM 1470 C C . VAL A 1 194 ? 0.711 8.567 -30.731 1.00 56.12 194 VAL A C 1
ATOM 1472 O O . VAL A 1 194 ? 1.247 7.869 -29.875 1.00 56.12 194 VAL A O 1
ATOM 1475 N N . CYS A 1 195 ? -0.261 8.085 -31.507 1.00 66.00 195 CYS A N 1
ATOM 1476 C CA . CYS A 1 195 ? -0.851 6.754 -31.382 1.00 66.00 195 CYS A CA 1
ATOM 1477 C C . CYS A 1 195 ? -1.279 6.185 -32.737 1.00 66.00 195 CYS A C 1
ATOM 1479 O O . CYS A 1 195 ? -2.455 6.122 -33.085 1.00 66.00 195 CYS A O 1
ATOM 1481 N N . VAL A 1 196 ? -0.285 5.755 -33.507 1.00 59.41 196 VAL A N 1
ATOM 1482 C CA . VAL A 1 196 ? -0.483 5.126 -34.817 1.00 59.41 196 VAL A CA 1
ATOM 1483 C C . VAL A 1 196 ? -1.097 3.729 -34.639 1.00 59.41 196 VAL A C 1
ATOM 1485 O O . VAL A 1 196 ? -0.559 2.934 -33.862 1.00 59.41 196 VAL A O 1
ATOM 1488 N N . GLU A 1 197 ? -2.157 3.393 -35.387 1.00 53.56 197 GLU A N 1
ATOM 1489 C CA . GLU A 1 197 ? -2.653 2.003 -35.490 1.00 53.56 197 GLU A CA 1
ATOM 1490 C C . GLU A 1 197 ? -1.556 1.056 -36.030 1.00 53.56 197 GLU A C 1
ATOM 1492 O O . GLU A 1 197 ? -1.416 -0.062 -35.540 1.00 53.56 197 GLU A O 1
ATOM 1497 N N . ASP A 1 198 ? -0.685 1.554 -36.919 1.00 59.09 198 ASP A N 1
ATOM 1498 C CA . ASP A 1 198 ? 0.528 0.888 -37.438 1.00 59.09 198 ASP A CA 1
ATOM 1499 C C . ASP A 1 198 ? 1.815 1.235 -36.649 1.00 59.09 198 ASP A C 1
ATOM 1501 O O . ASP A 1 198 ? 2.934 1.183 -37.168 1.00 59.09 198 ASP A O 1
ATOM 1505 N N . GLY A 1 199 ? 1.682 1.657 -35.390 1.00 67.69 199 GLY A N 1
ATOM 1506 C CA . GLY A 1 199 ? 2.811 2.071 -34.552 1.00 67.69 199 GLY A CA 1
ATOM 1507 C C . GLY A 1 199 ? 3.697 0.902 -34.110 1.00 67.69 199 GLY A C 1
ATOM 1508 O O . GLY A 1 199 ? 3.386 -0.260 -34.380 1.00 67.69 199 GLY A O 1
ATOM 1509 N N . PRO A 1 200 ? 4.781 1.160 -33.349 1.00 79.19 200 PRO A N 1
ATOM 1510 C CA . PRO A 1 200 ? 5.618 0.086 -32.820 1.00 79.19 200 PRO A CA 1
ATOM 1511 C C . PRO A 1 200 ? 4.763 -0.935 -32.062 1.00 79.19 200 PRO A C 1
ATOM 1513 O O . PRO A 1 200 ? 3.863 -0.567 -31.304 1.00 79.19 200 PRO A O 1
ATOM 1516 N N . THR A 1 201 ? 5.030 -2.217 -32.286 1.00 86.38 201 THR A N 1
ATOM 1517 C CA . THR A 1 201 ? 4.385 -3.330 -31.579 1.00 86.38 201 THR A CA 1
ATOM 1518 C C . THR A 1 201 ? 4.653 -3.238 -30.073 1.00 86.38 201 THR A C 1
ATOM 1520 O O . THR A 1 201 ? 5.660 -2.665 -29.656 1.00 86.38 201 THR A O 1
ATOM 1523 N N . LYS A 1 202 ? 3.818 -3.870 -29.232 1.00 86.75 202 LYS A N 1
ATOM 1524 C CA . LYS A 1 202 ? 4.058 -3.943 -27.771 1.00 86.75 202 LYS A CA 1
ATOM 1525 C C . LYS A 1 202 ? 5.470 -4.455 -27.432 1.00 86.75 202 LYS A C 1
ATOM 1527 O O . LYS A 1 202 ? 6.082 -3.976 -26.484 1.00 86.75 202 LYS A O 1
ATOM 1532 N N . ALA A 1 203 ? 6.017 -5.370 -28.240 1.00 89.19 203 ALA A N 1
ATOM 1533 C CA . ALA A 1 203 ? 7.381 -5.882 -28.081 1.00 89.19 203 ALA A CA 1
ATOM 1534 C C . ALA A 1 203 ? 8.448 -4.827 -28.382 1.00 89.19 203 ALA A C 1
ATOM 1536 O O . ALA A 1 203 ? 9.415 -4.707 -27.636 1.00 89.19 203 ALA A O 1
ATOM 1537 N N . GLN A 1 204 ? 8.264 -4.035 -29.440 1.00 90.31 204 GLN A N 1
ATOM 1538 C CA . GLN A 1 204 ? 9.154 -2.914 -29.750 1.00 90.31 204 GLN A CA 1
ATOM 1539 C C . GLN A 1 204 ? 9.076 -1.828 -28.674 1.00 90.31 204 GLN A C 1
ATOM 1541 O O . GLN A 1 204 ? 10.121 -1.367 -28.221 1.00 90.31 204 GLN A O 1
ATOM 1546 N N . ILE A 1 205 ? 7.865 -1.488 -28.214 1.00 91.06 205 ILE A N 1
ATOM 1547 C CA . ILE A 1 205 ? 7.652 -0.537 -27.115 1.00 91.06 205 ILE A CA 1
ATOM 1548 C C . ILE A 1 205 ? 8.401 -1.007 -25.870 1.00 91.06 205 ILE A C 1
ATOM 1550 O O . ILE A 1 205 ? 9.241 -0.269 -25.358 1.00 91.06 205 ILE A O 1
ATOM 1554 N N . LEU A 1 206 ? 8.172 -2.248 -25.426 1.00 93.12 206 LEU A N 1
ATOM 1555 C CA . LEU A 1 206 ? 8.845 -2.806 -24.254 1.00 93.12 206 LEU A CA 1
ATOM 1556 C C . LEU A 1 206 ? 10.369 -2.835 -24.426 1.00 93.12 206 LEU A C 1
ATOM 1558 O O . LEU A 1 206 ? 11.102 -2.489 -23.505 1.00 93.12 206 LEU A O 1
ATOM 1562 N N . ASN A 1 207 ? 10.864 -3.179 -25.616 1.00 91.94 207 ASN A N 1
ATOM 1563 C CA . ASN A 1 207 ? 12.299 -3.191 -25.886 1.00 91.94 207 ASN A CA 1
ATOM 1564 C C . ASN A 1 207 ? 12.957 -1.812 -25.769 1.00 91.94 207 ASN A C 1
ATOM 1566 O O . ASN A 1 207 ? 14.111 -1.739 -25.338 1.00 91.94 207 ASN A O 1
ATOM 1570 N N . SER A 1 208 ? 12.221 -0.757 -26.121 1.00 91.00 208 SER A N 1
ATOM 1571 C CA . SER A 1 208 ? 12.642 0.643 -25.992 1.00 91.00 208 SER A CA 1
ATOM 1572 C C . SER A 1 208 ? 12.308 1.292 -24.646 1.00 91.00 208 SER A C 1
ATOM 1574 O O . SER A 1 208 ? 12.761 2.401 -24.385 1.00 91.00 208 SER A O 1
ATOM 1576 N N . THR A 1 209 ? 11.507 0.636 -23.801 1.00 93.56 209 THR A N 1
ATOM 1577 C CA . THR A 1 209 ? 11.100 1.191 -22.505 1.00 93.56 209 THR A CA 1
ATOM 1578 C C . THR A 1 209 ? 12.262 1.106 -21.525 1.00 93.56 209 THR A C 1
ATOM 1580 O O . THR A 1 209 ? 12.818 0.027 -21.309 1.00 93.56 209 THR A O 1
ATOM 1583 N N . ASP A 1 210 ? 12.606 2.241 -20.921 1.00 93.88 210 ASP A N 1
ATOM 1584 C CA . ASP A 1 210 ? 13.638 2.323 -19.893 1.00 93.88 210 ASP A CA 1
ATOM 1585 C C . ASP A 1 210 ? 13.050 2.135 -18.485 1.00 93.88 210 ASP A C 1
ATOM 1587 O O . ASP A 1 210 ? 12.023 2.719 -18.119 1.00 93.88 210 ASP A O 1
ATOM 1591 N N . PHE A 1 211 ? 13.720 1.302 -17.695 1.00 94.81 211 PHE A N 1
ATOM 1592 C CA . PHE A 1 211 ? 13.418 1.023 -16.290 1.00 94.81 211 PHE A CA 1
ATOM 1593 C C . PHE A 1 211 ? 14.603 1.352 -15.373 1.00 94.81 211 PHE A C 1
ATOM 1595 O O . PHE A 1 211 ? 14.610 0.963 -14.211 1.00 94.81 211 PHE A O 1
ATOM 1602 N N . THR A 1 212 ? 15.605 2.070 -15.879 1.00 95.00 212 THR A N 1
ATOM 1603 C CA . THR A 1 212 ? 16.739 2.543 -15.087 1.00 95.00 212 THR A CA 1
ATOM 1604 C C . THR A 1 212 ? 16.266 3.569 -14.062 1.00 95.00 212 THR A C 1
ATOM 1606 O O . THR A 1 212 ? 15.548 4.509 -14.393 1.00 95.00 212 THR A O 1
ATOM 1609 N N . PHE A 1 213 ? 16.657 3.388 -12.805 1.00 93.19 213 PHE A N 1
ATOM 1610 C CA . PHE A 1 213 ? 16.315 4.302 -11.726 1.00 93.19 213 PHE A CA 1
ATOM 1611 C C . PHE A 1 213 ? 17.155 5.583 -11.807 1.00 93.19 213 PHE A C 1
ATOM 1613 O O . PHE A 1 213 ? 18.368 5.534 -11.997 1.00 93.19 213 PHE A O 1
ATOM 1620 N N . THR A 1 214 ? 16.509 6.724 -11.605 1.00 90.38 214 THR A N 1
ATOM 1621 C CA . THR A 1 214 ? 17.140 8.034 -11.422 1.00 90.38 214 THR A CA 1
ATOM 1622 C C . THR A 1 214 ? 16.475 8.706 -10.230 1.00 90.38 214 THR A C 1
ATOM 1624 O O . THR A 1 214 ? 15.247 8.777 -10.166 1.00 90.38 214 THR A O 1
ATOM 1627 N N . ALA A 1 215 ? 17.272 9.162 -9.264 1.00 86.69 215 ALA A N 1
ATOM 1628 C CA . ALA A 1 215 ? 16.811 9.681 -7.976 1.00 86.69 215 ALA A CA 1
ATOM 1629 C C . ALA A 1 215 ? 15.771 8.753 -7.313 1.00 86.69 215 ALA A C 1
ATOM 1631 O O . ALA A 1 215 ? 14.693 9.180 -6.902 1.00 86.69 215 ALA A O 1
ATOM 1632 N N . GLY A 1 216 ? 16.069 7.449 -7.296 1.00 87.44 216 GLY A N 1
ATOM 1633 C CA . GLY A 1 216 ? 15.211 6.432 -6.689 1.00 87.44 216 GLY A CA 1
ATOM 1634 C C . GLY A 1 216 ? 13.913 6.131 -7.445 1.00 87.44 216 GLY A C 1
ATOM 1635 O O . GLY A 1 216 ? 13.083 5.405 -6.911 1.00 87.44 216 GLY A O 1
ATOM 1636 N N . LYS A 1 217 ? 13.705 6.628 -8.675 1.00 92.25 217 LYS A N 1
ATOM 1637 C CA . LYS A 1 217 ? 12.477 6.374 -9.456 1.00 92.25 217 LYS A CA 1
ATOM 1638 C C . LYS A 1 217 ? 12.773 5.920 -10.875 1.00 92.25 217 LYS A C 1
ATOM 1640 O O . LYS A 1 217 ? 13.695 6.424 -11.507 1.00 92.25 217 LYS A O 1
ATOM 1645 N N . THR A 1 218 ? 11.940 5.043 -11.428 1.00 94.62 218 THR A N 1
ATOM 1646 C CA . THR A 1 218 ? 11.949 4.794 -12.880 1.00 94.62 218 THR A CA 1
ATOM 1647 C C . THR A 1 218 ? 11.334 5.985 -13.639 1.00 94.62 218 THR A C 1
ATOM 1649 O O . THR A 1 218 ? 10.551 6.738 -13.044 1.00 94.62 218 THR A O 1
ATOM 1652 N N . PRO A 1 219 ? 11.612 6.171 -14.945 1.00 93.31 219 PRO A N 1
ATOM 1653 C CA . PRO A 1 219 ? 11.051 7.272 -15.730 1.00 93.31 219 PRO A CA 1
ATOM 1654 C C . PRO A 1 219 ? 9.518 7.243 -15.793 1.00 93.31 219 PRO A C 1
ATOM 1656 O O . PRO A 1 219 ? 8.911 6.171 -15.697 1.00 93.31 219 PRO A O 1
ATOM 1659 N N . SER A 1 220 ? 8.904 8.417 -15.975 1.00 91.94 220 SER A N 1
ATOM 1660 C CA . SER A 1 220 ? 7.476 8.527 -16.291 1.00 91.94 220 SER A CA 1
ATOM 1661 C C . SER A 1 220 ? 7.150 7.851 -17.622 1.00 91.94 220 SER A C 1
ATOM 1663 O O . SER A 1 220 ? 8.004 7.713 -18.502 1.00 91.94 220 SER A O 1
ATOM 1665 N N . ARG A 1 221 ? 5.901 7.422 -17.755 1.00 90.75 221 ARG A N 1
ATOM 1666 C CA . ARG A 1 221 ? 5.372 6.640 -18.861 1.00 90.75 221 ARG A CA 1
ATOM 1667 C C . ARG A 1 221 ? 4.566 7.527 -19.784 1.00 90.75 221 ARG A C 1
ATOM 1669 O O . ARG A 1 221 ? 3.802 8.375 -19.341 1.00 90.75 221 ARG A O 1
ATOM 1676 N N . SER A 1 222 ? 4.745 7.292 -21.072 1.00 86.06 222 SER A N 1
ATOM 1677 C CA . SER A 1 222 ? 3.973 7.925 -22.133 1.00 86.06 222 SER A CA 1
ATOM 1678 C C . SER A 1 222 ? 3.003 6.928 -22.760 1.00 86.06 222 SER A C 1
ATOM 1680 O O . SER A 1 222 ? 2.963 5.750 -22.401 1.00 86.06 222 SER A O 1
ATOM 1682 N N . GLU A 1 223 ? 2.231 7.388 -23.735 1.00 84.69 223 GLU A N 1
ATOM 1683 C CA . GLU A 1 223 ? 1.204 6.611 -24.413 1.00 84.69 223 GLU A CA 1
ATOM 1684 C C . GLU A 1 223 ? 1.734 5.250 -24.903 1.00 84.69 223 GLU A C 1
ATOM 1686 O O . GLU A 1 223 ? 2.849 5.121 -25.417 1.00 84.69 223 GLU A O 1
ATOM 1691 N N . ARG A 1 224 ? 0.907 4.211 -24.741 1.00 85.94 224 ARG A N 1
ATOM 1692 C CA . ARG A 1 224 ? 1.157 2.803 -25.101 1.00 85.94 224 ARG A CA 1
ATOM 1693 C C . ARG A 1 224 ? 2.255 2.097 -24.293 1.00 85.94 224 ARG A C 1
ATOM 1695 O O . ARG A 1 224 ? 2.381 0.877 -24.420 1.00 85.94 224 ARG A O 1
ATOM 1702 N N . GLN A 1 225 ? 3.025 2.807 -23.466 1.00 90.81 225 GLN A N 1
ATOM 1703 C CA . GLN A 1 225 ? 3.970 2.197 -22.525 1.00 90.81 225 GLN A CA 1
ATOM 1704 C C . GLN A 1 225 ? 3.229 1.511 -21.368 1.00 90.81 225 GLN A C 1
ATOM 1706 O O . GLN A 1 225 ? 2.076 1.858 -21.093 1.00 90.81 225 GLN A O 1
ATOM 1711 N N . PRO A 1 226 ? 3.856 0.532 -20.688 1.00 93.31 226 PRO A N 1
ATOM 1712 C CA . PRO A 1 226 ? 3.253 -0.103 -19.523 1.00 93.31 226 PRO A CA 1
ATOM 1713 C C . PRO A 1 226 ? 2.943 0.926 -18.432 1.00 93.31 226 PRO A C 1
ATOM 1715 O O . PRO A 1 226 ? 3.804 1.730 -18.077 1.00 93.31 226 PRO A O 1
ATOM 1718 N N . ALA A 1 227 ? 1.741 0.851 -17.867 1.00 92.50 227 ALA A N 1
ATOM 1719 C CA . ALA A 1 227 ? 1.255 1.654 -16.751 1.00 92.50 227 ALA A CA 1
ATOM 1720 C C . ALA A 1 227 ? 1.870 1.183 -15.424 1.00 92.50 227 ALA A C 1
ATOM 1722 O O . ALA A 1 227 ? 1.174 0.736 -14.513 1.00 92.50 227 ALA A O 1
ATOM 1723 N N . LEU A 1 228 ? 3.202 1.218 -15.360 1.00 94.50 228 LEU A N 1
ATOM 1724 C CA . LEU A 1 228 ? 3.987 0.838 -14.198 1.00 94.50 228 LEU A CA 1
ATOM 1725 C C . LEU A 1 228 ? 5.173 1.782 -14.031 1.00 94.50 228 LEU A C 1
ATOM 1727 O O . LEU A 1 228 ? 6.029 1.903 -14.917 1.00 94.50 228 LEU A O 1
ATOM 1731 N N . ARG A 1 229 ? 5.271 2.375 -12.846 1.00 94.38 229 ARG A N 1
ATOM 1732 C CA . ARG A 1 229 ? 6.440 3.134 -12.413 1.00 94.38 229 ARG A CA 1
ATOM 1733 C C . ARG A 1 229 ? 6.760 2.795 -10.967 1.00 94.38 229 ARG A C 1
ATOM 1735 O O . ARG A 1 229 ? 5.863 2.534 -10.171 1.00 94.38 229 ARG A O 1
ATOM 1742 N N . ILE A 1 230 ? 8.050 2.747 -10.662 1.00 94.69 230 ILE A N 1
ATOM 1743 C CA . ILE A 1 230 ? 8.563 2.215 -9.405 1.00 94.69 230 ILE A CA 1
ATOM 1744 C C . ILE A 1 230 ? 9.395 3.285 -8.695 1.00 94.69 230 ILE A C 1
ATOM 1746 O O . ILE A 1 230 ? 10.147 4.015 -9.344 1.00 94.69 230 ILE A O 1
ATOM 1750 N N . GLU A 1 231 ? 9.266 3.347 -7.372 1.00 92.12 231 GLU A N 1
ATOM 1751 C CA . GLU A 1 231 ? 10.089 4.132 -6.451 1.00 92.12 231 GLU A CA 1
ATOM 1752 C C . GLU A 1 231 ? 10.780 3.217 -5.424 1.00 92.12 231 GLU A C 1
ATOM 1754 O O . GLU A 1 231 ? 10.201 2.228 -4.967 1.00 92.12 231 GLU A O 1
ATOM 1759 N N . THR A 1 232 ? 12.013 3.570 -5.061 1.00 89.44 232 THR A N 1
ATOM 1760 C CA . THR A 1 232 ? 12.828 2.953 -4.005 1.00 89.44 232 THR A CA 1
ATOM 1761 C C . THR A 1 232 ? 13.407 4.025 -3.076 1.00 89.44 232 THR A C 1
ATOM 1763 O O . THR A 1 232 ? 13.468 5.206 -3.423 1.00 89.44 232 THR A O 1
ATOM 1766 N N . ASP A 1 233 ? 13.842 3.616 -1.885 1.00 82.62 233 ASP A N 1
ATOM 1767 C CA . ASP A 1 233 ? 14.565 4.458 -0.931 1.00 82.62 233 ASP A CA 1
ATOM 1768 C C . ASP A 1 233 ? 16.078 4.481 -1.217 1.00 82.62 233 ASP A C 1
ATOM 1770 O O . ASP A 1 233 ? 16.579 3.723 -2.053 1.00 82.62 233 ASP A O 1
ATOM 1774 N N . THR A 1 234 ? 16.805 5.320 -0.472 1.00 77.94 234 THR A N 1
ATOM 1775 C CA . THR A 1 234 ? 18.260 5.524 -0.616 1.00 77.94 234 THR A CA 1
ATOM 1776 C C . THR A 1 234 ? 19.099 4.280 -0.322 1.00 77.94 234 THR A C 1
ATOM 1778 O O . THR A 1 234 ? 20.256 4.201 -0.729 1.00 77.94 234 THR A O 1
ATOM 1781 N N . ASN A 1 235 ? 18.546 3.321 0.426 1.00 76.50 235 ASN A N 1
ATOM 1782 C CA . ASN A 1 235 ? 19.230 2.091 0.828 1.00 76.50 235 ASN A CA 1
ATOM 1783 C C . ASN A 1 235 ? 18.769 0.882 0.016 1.00 76.50 235 ASN A C 1
ATOM 1785 O O . ASN A 1 235 ? 19.200 -0.235 0.300 1.00 76.50 235 ASN A O 1
ATOM 1789 N N . TYR A 1 236 ? 17.908 1.098 -0.983 1.00 84.31 236 TYR A N 1
ATOM 1790 C CA . TYR A 1 236 ? 17.434 0.057 -1.889 1.00 84.31 236 TYR A CA 1
ATOM 1791 C C . TYR A 1 236 ? 16.753 -1.097 -1.148 1.00 84.31 236 TYR A C 1
ATOM 1793 O O . TYR A 1 236 ? 16.975 -2.267 -1.441 1.00 84.31 236 TYR A O 1
ATOM 1801 N N . LYS A 1 237 ? 15.939 -0.768 -0.147 1.00 84.00 237 LYS A N 1
ATOM 1802 C CA . LYS A 1 237 ? 15.128 -1.700 0.641 1.00 84.00 237 LYS A CA 1
ATOM 1803 C C . LYS A 1 237 ? 13.632 -1.531 0.371 1.00 84.00 237 LYS A C 1
ATOM 1805 O O . LYS A 1 237 ? 12.878 -2.454 0.648 1.00 84.00 237 LYS A O 1
ATOM 1810 N N . LEU A 1 238 ? 13.187 -0.399 -0.164 1.00 85.38 238 LEU A N 1
ATOM 1811 C CA . LEU A 1 238 ? 11.792 -0.122 -0.498 1.00 85.38 238 LEU A CA 1
ATOM 1812 C C . LEU A 1 238 ? 11.474 -0.471 -1.949 1.00 85.38 238 LEU A C 1
ATOM 1814 O O . LEU A 1 238 ? 12.166 -0.049 -2.865 1.00 85.38 238 LEU A O 1
ATOM 1818 N N . MET A 1 239 ? 10.339 -1.127 -2.156 1.00 90.50 239 MET A N 1
ATOM 1819 C CA . MET A 1 239 ? 9.725 -1.289 -3.466 1.00 90.50 239 MET A CA 1
ATOM 1820 C C . MET A 1 239 ? 8.310 -0.711 -3.435 1.00 90.50 239 MET A C 1
ATOM 1822 O O . MET A 1 239 ? 7.448 -1.263 -2.751 1.00 90.50 239 MET A O 1
ATOM 1826 N N . LYS A 1 240 ? 8.062 0.379 -4.168 1.00 90.88 240 LYS A N 1
ATOM 1827 C CA . LYS A 1 240 ? 6.758 1.059 -4.223 1.00 90.88 240 LYS A CA 1
ATOM 1828 C C . LYS A 1 240 ? 6.308 1.277 -5.665 1.00 90.88 240 LYS A C 1
ATOM 1830 O O . LYS A 1 240 ? 7.090 1.752 -6.485 1.00 90.88 240 LYS A O 1
ATOM 1835 N N . PHE A 1 241 ? 5.056 0.955 -5.983 1.00 92.56 241 PHE A N 1
ATOM 1836 C CA . PHE A 1 241 ? 4.435 1.391 -7.238 1.00 92.56 241 PHE A CA 1
ATOM 1837 C C . PHE A 1 241 ? 3.909 2.815 -7.077 1.00 92.56 241 PHE A C 1
ATOM 1839 O O . PHE A 1 241 ? 3.284 3.141 -6.069 1.00 92.56 241 PHE A O 1
ATOM 1846 N N . ILE A 1 242 ? 4.175 3.658 -8.069 1.00 89.81 242 ILE A N 1
ATOM 1847 C CA . ILE A 1 242 ? 3.788 5.071 -8.075 1.00 89.81 242 ILE A CA 1
ATOM 1848 C C . ILE A 1 242 ? 3.015 5.419 -9.350 1.00 89.81 242 ILE A C 1
ATOM 1850 O O . ILE A 1 242 ? 2.933 4.608 -10.280 1.00 89.81 242 ILE A O 1
ATOM 1854 N N . ASP A 1 243 ? 2.457 6.630 -9.376 1.00 89.31 243 ASP A N 1
ATOM 1855 C CA . ASP A 1 243 ? 1.857 7.255 -10.558 1.00 89.31 243 ASP A CA 1
ATOM 1856 C C . ASP A 1 243 ? 2.778 7.073 -11.787 1.00 89.31 243 ASP A C 1
ATOM 1858 O O . ASP A 1 243 ? 3.947 7.502 -11.758 1.00 89.31 243 ASP A O 1
ATOM 1862 N N . PRO A 1 244 ? 2.284 6.417 -12.856 1.00 90.75 244 PRO A N 1
ATOM 1863 C CA . PRO A 1 244 ? 3.081 6.130 -14.025 1.00 90.75 244 PRO A CA 1
ATOM 1864 C C . PRO A 1 244 ? 3.338 7.351 -14.907 1.00 90.75 244 PRO A C 1
ATOM 1866 O O . PRO A 1 244 ? 4.399 7.381 -15.521 1.00 90.75 244 PRO A O 1
ATOM 1869 N N . THR A 1 245 ? 2.453 8.339 -14.991 1.00 85.38 245 THR A N 1
ATOM 1870 C CA . THR A 1 245 ? 2.518 9.436 -15.975 1.00 85.38 245 THR A CA 1
ATOM 1871 C C . THR A 1 245 ? 3.140 10.711 -15.409 1.00 85.38 245 THR A C 1
ATOM 1873 O O . THR A 1 245 ? 3.831 11.416 -16.144 1.00 85.38 245 THR A O 1
ATOM 1876 N N . ALA A 1 246 ? 3.061 10.911 -14.090 1.00 69.12 246 ALA A N 1
ATOM 1877 C CA . ALA A 1 246 ? 3.566 12.069 -13.351 1.00 69.12 246 ALA A CA 1
ATOM 1878 C C . ALA A 1 246 ? 2.979 13.409 -13.819 1.00 69.12 246 ALA A C 1
ATOM 1880 O O . ALA A 1 246 ? 3.426 13.984 -14.812 1.00 69.12 246 ALA A O 1
ATOM 1881 N N . ALA A 1 247 ? 2.080 13.986 -13.024 1.00 55.62 247 ALA A N 1
ATOM 1882 C CA . ALA A 1 247 ? 1.633 15.359 -13.239 1.00 55.62 247 ALA A CA 1
ATOM 1883 C C . ALA A 1 247 ? 2.811 16.352 -13.109 1.00 55.62 247 ALA A C 1
ATOM 1885 O O . ALA A 1 247 ? 3.415 16.507 -12.042 1.00 55.62 247 ALA A O 1
ATOM 1886 N N . GLY A 1 248 ? 3.163 17.040 -14.199 1.00 49.00 248 GLY A N 1
ATOM 1887 C CA . GLY A 1 248 ? 4.041 18.209 -14.127 1.00 49.00 248 GLY A CA 1
ATOM 1888 C C . GLY A 1 248 ? 3.331 19.377 -13.432 1.00 49.00 248 GLY A C 1
ATOM 1889 O O . GLY A 1 248 ? 2.126 19.553 -13.599 1.00 49.00 248 GLY A O 1
ATOM 1890 N N . GLU A 1 249 ? 4.060 20.211 -12.679 1.00 38.69 249 GLU A N 1
ATOM 1891 C CA . GLU A 1 249 ? 3.490 21.441 -12.104 1.00 38.69 249 GLU A CA 1
ATOM 1892 C C . GLU A 1 249 ? 2.837 22.297 -13.210 1.00 38.69 249 GLU A C 1
ATOM 1894 O O . GLU A 1 249 ? 3.505 22.729 -14.151 1.00 38.69 249 GLU A O 1
ATOM 1899 N N . GLY A 1 250 ? 1.526 22.538 -13.100 1.00 41.34 250 GLY A N 1
ATOM 1900 C CA . GLY A 1 250 ? 0.761 23.357 -14.048 1.00 41.34 250 GLY A CA 1
ATOM 1901 C C . GLY A 1 250 ? 0.301 22.647 -15.328 1.00 41.34 250 GLY A C 1
ATOM 1902 O O . GLY A 1 250 ? -0.139 23.329 -16.253 1.00 41.34 250 GLY A O 1
ATOM 1903 N N . GLN A 1 251 ? 0.406 21.318 -15.406 1.00 44.69 251 GLN A N 1
ATOM 1904 C CA . GLN A 1 251 ? -0.258 20.523 -16.445 1.00 44.69 251 GLN A CA 1
ATOM 1905 C C . GLN A 1 251 ? -1.677 20.153 -15.996 1.00 44.69 251 GLN A C 1
ATOM 1907 O O . GLN A 1 251 ? -1.918 20.016 -14.796 1.00 44.69 251 GLN A O 1
ATOM 1912 N N . ASP A 1 252 ? -2.607 20.020 -16.950 1.00 46.25 252 ASP A N 1
ATOM 1913 C CA . ASP A 1 252 ? -3.912 19.416 -16.672 1.00 46.25 252 ASP A CA 1
ATOM 1914 C C . ASP A 1 252 ? -3.659 18.040 -16.046 1.00 46.25 252 ASP A C 1
ATOM 1916 O O . ASP A 1 252 ? -2.889 17.253 -16.602 1.00 46.25 252 ASP A O 1
ATOM 1920 N N . GLU A 1 253 ? -4.241 17.789 -14.870 1.00 51.94 253 GLU A N 1
ATOM 1921 C CA . GLU A 1 253 ? -4.177 16.478 -14.225 1.00 51.94 253 GLU A CA 1
ATOM 1922 C C . GLU A 1 253 ? -4.666 15.442 -15.239 1.00 51.94 253 GLU A C 1
ATOM 1924 O O . GLU A 1 253 ? -5.816 15.492 -15.692 1.00 51.94 253 GLU A O 1
ATOM 1929 N N . ASP A 1 254 ? -3.783 14.530 -15.650 1.00 60.75 254 ASP A N 1
ATOM 1930 C CA . ASP A 1 254 ? -4.254 13.354 -16.355 1.00 60.75 254 ASP A CA 1
ATOM 1931 C C . ASP A 1 254 ? -5.083 12.500 -15.382 1.00 60.75 254 ASP A C 1
ATOM 1933 O O . ASP A 1 254 ? -5.027 12.641 -14.160 1.00 60.75 254 ASP A O 1
ATOM 1937 N N . THR A 1 255 ? -5.931 11.634 -15.923 1.00 66.12 255 THR A N 1
ATOM 1938 C CA . THR A 1 255 ? -6.819 10.820 -15.087 1.00 66.12 255 THR A CA 1
ATOM 1939 C C . THR A 1 255 ? -6.112 9.611 -14.466 1.00 66.12 255 THR A C 1
ATOM 1941 O O . THR A 1 255 ? -6.797 8.734 -13.942 1.00 66.12 255 THR A O 1
ATOM 1944 N N . ILE A 1 256 ? -4.789 9.477 -14.611 1.00 78.44 256 ILE A N 1
ATOM 1945 C CA . ILE A 1 256 ? -4.032 8.282 -14.233 1.00 78.44 256 ILE A CA 1
ATOM 1946 C C . ILE A 1 256 ? -3.156 8.623 -13.039 1.00 78.44 256 ILE A C 1
ATOM 1948 O O . ILE A 1 256 ? -2.013 9.032 -13.163 1.00 78.44 256 ILE A O 1
ATOM 1952 N N . THR A 1 257 ? -3.687 8.374 -11.853 1.00 79.38 257 THR A N 1
ATOM 1953 C CA . THR A 1 257 ? -2.978 8.636 -10.599 1.00 79.38 257 THR A CA 1
ATOM 1954 C C . THR A 1 257 ? -2.230 7.412 -10.072 1.00 79.38 257 THR A C 1
ATOM 1956 O O . THR A 1 257 ? -1.436 7.518 -9.138 1.00 79.38 257 THR A O 1
ATOM 1959 N N . GLU A 1 258 ? -2.434 6.236 -10.676 1.00 85.56 258 GLU A N 1
ATOM 1960 C CA . GLU A 1 258 ? -1.853 4.975 -10.221 1.00 85.56 258 GLU A CA 1
ATOM 1961 C C . GLU A 1 258 ? -1.415 4.058 -11.358 1.00 85.56 258 GLU A C 1
ATOM 1963 O O . GLU A 1 258 ? -1.952 4.070 -12.466 1.00 85.56 258 GLU A O 1
ATOM 1968 N N . SER A 1 259 ? -0.462 3.177 -11.043 1.00 90.31 259 SER A N 1
ATOM 1969 C CA . SER A 1 259 ? -0.217 1.988 -11.858 1.00 90.31 259 SER A CA 1
ATOM 1970 C C . SER A 1 259 ? -1.489 1.131 -11.895 1.00 90.31 259 SER A C 1
ATOM 1972 O O . SER A 1 259 ? -2.234 1.098 -10.919 1.00 90.31 259 SER A O 1
ATOM 1974 N N . PHE A 1 260 ? -1.769 0.424 -12.992 1.00 89.25 260 PHE A N 1
ATOM 1975 C CA . PHE A 1 260 ? -3.024 -0.330 -13.120 1.00 89.25 260 PHE A CA 1
ATOM 1976 C C . PHE A 1 260 ? -2.899 -1.580 -13.990 1.00 89.25 260 PHE A C 1
ATOM 1978 O O . PHE A 1 260 ? -2.017 -1.694 -14.844 1.00 89.25 260 PHE A O 1
ATOM 1985 N N . ILE A 1 261 ? -3.836 -2.507 -13.793 1.00 88.19 261 ILE A N 1
ATOM 1986 C CA . ILE A 1 261 ? -4.093 -3.629 -14.701 1.00 88.19 261 ILE A CA 1
ATOM 1987 C C . ILE A 1 261 ? -5.390 -3.399 -15.465 1.00 88.19 261 ILE A C 1
ATOM 1989 O O . ILE A 1 261 ? -6.366 -2.858 -14.931 1.00 88.19 261 ILE A O 1
ATOM 1993 N N . ASN A 1 262 ? -5.414 -3.820 -16.727 1.00 82.75 262 ASN A N 1
ATOM 1994 C CA . ASN A 1 262 ? -6.621 -3.805 -17.533 1.00 82.75 262 ASN A CA 1
ATOM 1995 C C . ASN A 1 262 ? -6.720 -5.028 -18.450 1.00 82.75 262 ASN A C 1
ATOM 1997 O O . ASN A 1 262 ? -5.822 -5.347 -19.221 1.00 82.75 262 ASN A O 1
ATOM 2001 N N . LYS A 1 263 ? -7.871 -5.703 -18.416 1.00 75.12 263 LYS A N 1
ATOM 2002 C CA . LYS A 1 263 ? -8.184 -6.730 -19.407 1.00 75.12 263 LYS A CA 1
ATOM 2003 C C . LYS A 1 263 ? -8.929 -6.073 -20.559 1.00 75.12 263 LYS A C 1
ATOM 2005 O O . LYS A 1 263 ? -9.964 -5.430 -20.359 1.00 75.12 263 LYS A O 1
ATOM 2010 N N . LEU A 1 264 ? -8.402 -6.226 -21.769 1.00 65.75 264 LEU A N 1
ATOM 2011 C CA . LEU A 1 264 ? -9.049 -5.763 -22.994 1.00 65.75 264 LEU A CA 1
ATOM 2012 C C . LEU A 1 264 ? -9.930 -6.877 -23.574 1.00 65.75 264 LEU A C 1
ATOM 2014 O O . LEU A 1 264 ? -9.579 -8.057 -23.555 1.00 65.75 264 LEU A O 1
ATOM 2018 N N . GLY A 1 265 ? -11.105 -6.496 -24.061 1.00 56.97 265 GLY A N 1
ATOM 2019 C CA . GLY A 1 265 ? -12.063 -7.368 -24.727 1.00 56.97 265 GLY A CA 1
ATOM 2020 C C . GLY A 1 265 ? -11.875 -7.373 -26.239 1.00 56.97 265 GLY A C 1
ATOM 2021 O O . GLY A 1 265 ? -10.907 -6.841 -26.777 1.00 56.97 265 GLY A O 1
ATOM 2022 N N . VAL A 1 266 ? -12.836 -7.963 -26.951 1.00 50.88 266 VAL A N 1
ATOM 2023 C CA . VAL A 1 266 ? -12.831 -7.977 -28.421 1.00 50.88 266 VAL A CA 1
ATOM 2024 C C . VAL A 1 266 ? -12.907 -6.540 -28.955 1.00 50.88 266 VAL A C 1
ATOM 2026 O O . VAL A 1 266 ? -13.832 -5.801 -28.612 1.00 50.88 266 VAL A O 1
ATOM 2029 N N . GLY A 1 267 ? -11.945 -6.165 -29.806 1.00 50.81 267 GLY A N 1
ATOM 2030 C CA . GLY A 1 267 ? -11.828 -4.819 -30.379 1.00 50.81 267 GLY A CA 1
ATOM 2031 C C . GLY A 1 267 ? -11.228 -3.780 -29.427 1.00 50.81 267 GLY A C 1
ATOM 2032 O O . GLY A 1 267 ? -11.667 -2.635 -29.457 1.00 50.81 267 GLY A O 1
ATOM 2033 N N . ASP A 1 268 ? -10.310 -4.191 -28.543 1.00 53.72 268 ASP A N 1
ATOM 2034 C CA . ASP A 1 268 ? -9.574 -3.342 -27.586 1.00 53.72 268 ASP A CA 1
ATOM 2035 C C . ASP A 1 268 ? -10.450 -2.509 -26.634 1.00 53.72 268 ASP A C 1
ATOM 2037 O O . ASP A 1 268 ? -9.991 -1.571 -25.982 1.00 53.72 268 ASP A O 1
ATOM 2041 N N . ARG A 1 269 ? -11.727 -2.875 -26.485 1.00 55.12 269 ARG A N 1
ATOM 2042 C CA . ARG A 1 269 ? -12.603 -2.258 -25.487 1.00 55.12 269 ARG A CA 1
ATOM 2043 C C . ARG A 1 269 ? -12.188 -2.715 -24.102 1.00 55.12 269 ARG A C 1
ATOM 2045 O O . ARG A 1 269 ? -12.133 -3.914 -23.838 1.00 55.12 269 ARG A O 1
ATOM 2052 N N . GLN A 1 270 ? -11.939 -1.764 -23.213 1.00 56.84 270 GLN A N 1
ATOM 2053 C CA . GLN A 1 270 ? -11.620 -2.047 -21.823 1.00 56.84 270 GLN A CA 1
ATOM 2054 C C . GLN A 1 270 ? -12.762 -2.826 -21.160 1.00 56.84 270 GLN A C 1
ATOM 2056 O O . GLN A 1 270 ? -13.901 -2.362 -21.121 1.00 56.84 270 GLN A O 1
ATOM 2061 N N . VAL A 1 271 ? -12.457 -4.028 -20.670 1.00 60.81 271 VAL A N 1
ATOM 2062 C CA . VAL A 1 271 ? -13.410 -4.883 -19.945 1.00 60.81 271 VAL A CA 1
ATOM 2063 C C . VAL A 1 271 ? -13.276 -4.649 -18.447 1.00 60.81 271 VAL A C 1
ATOM 2065 O O . VAL A 1 271 ? -14.280 -4.640 -17.741 1.00 60.81 271 VAL A O 1
ATOM 2068 N N . THR A 1 272 ? -12.053 -4.415 -17.963 1.00 70.56 272 THR A N 1
ATOM 2069 C CA . THR A 1 272 ? -11.769 -4.156 -16.547 1.00 70.56 272 THR A CA 1
ATOM 2070 C C . THR A 1 272 ? -10.698 -3.076 -16.369 1.00 70.56 272 THR A C 1
ATOM 2072 O O . THR A 1 272 ? -9.769 -2.963 -17.168 1.00 70.56 272 THR A O 1
ATOM 2075 N N . TYR A 1 273 ? -10.834 -2.274 -15.311 1.00 77.31 273 TYR A N 1
ATOM 2076 C CA . TYR A 1 273 ? -9.801 -1.385 -14.771 1.00 77.31 273 TYR A CA 1
ATOM 2077 C C . TYR A 1 273 ? -9.615 -1.737 -13.302 1.00 77.31 273 TYR A C 1
ATOM 2079 O O . TYR A 1 273 ? -10.608 -1.851 -12.578 1.00 77.31 273 TYR A O 1
ATOM 2087 N N . GLN A 1 274 ? -8.373 -1.904 -12.866 1.00 80.75 274 GLN A N 1
ATOM 2088 C CA . GLN A 1 274 ? -8.068 -2.067 -11.455 1.00 80.75 274 GLN A CA 1
ATOM 2089 C C . GLN A 1 274 ? -6.740 -1.368 -11.135 1.00 80.75 274 GLN A C 1
ATOM 2091 O O . GLN A 1 274 ? -5.705 -1.768 -11.676 1.00 80.75 274 GLN A O 1
ATOM 2096 N N . PRO A 1 275 ? -6.754 -0.349 -10.259 1.00 83.38 275 PRO A N 1
ATOM 2097 C CA . PRO A 1 275 ? -5.534 0.237 -9.724 1.00 83.38 275 PRO A CA 1
ATOM 2098 C C . PRO A 1 275 ? -4.667 -0.811 -9.017 1.00 83.38 275 PRO A C 1
ATOM 2100 O O . PRO A 1 275 ? -5.171 -1.706 -8.330 1.00 83.38 275 PRO A O 1
ATOM 2103 N N . LEU A 1 276 ? -3.355 -0.683 -9.174 1.00 84.88 276 LEU A N 1
ATOM 2104 C CA . LEU A 1 276 ? -2.339 -1.473 -8.500 1.00 84.88 276 LEU A CA 1
ATOM 2105 C C . LEU A 1 276 ? -1.625 -0.612 -7.465 1.00 84.88 276 LEU A C 1
ATOM 2107 O O . LEU A 1 276 ? -0.787 0.224 -7.801 1.00 84.88 276 LEU A O 1
ATOM 2111 N N . TYR A 1 277 ? -1.897 -0.904 -6.199 1.00 83.19 277 TYR A N 1
ATOM 2112 C CA . TYR A 1 277 ? -1.152 -0.362 -5.073 1.00 83.19 277 TYR A CA 1
ATOM 2113 C C . TYR A 1 277 ? -0.194 -1.430 -4.556 1.00 83.19 277 TYR A C 1
ATOM 2115 O O . TYR A 1 277 ? -0.595 -2.567 -4.296 1.00 83.19 277 TYR A O 1
ATOM 2123 N N . PHE A 1 278 ? 1.080 -1.072 -4.426 1.00 86.50 278 PHE A N 1
ATOM 2124 C CA . PHE A 1 278 ? 2.100 -1.974 -3.913 1.00 86.50 278 PHE A CA 1
ATOM 2125 C C . PHE A 1 278 ? 3.166 -1.192 -3.165 1.00 86.50 278 PHE A C 1
ATOM 2127 O O . PHE A 1 278 ? 3.745 -0.257 -3.717 1.00 86.50 278 PHE A O 1
ATOM 2134 N N . THR A 1 279 ? 3.443 -1.624 -1.940 1.00 85.12 279 THR A N 1
ATOM 2135 C CA . THR A 1 279 ? 4.583 -1.185 -1.139 1.00 85.12 279 THR A CA 1
ATOM 2136 C C . THR A 1 279 ? 5.111 -2.393 -0.370 1.00 85.12 279 THR A C 1
ATOM 2138 O O . THR A 1 279 ? 4.329 -3.124 0.238 1.00 85.12 279 THR A O 1
ATOM 2141 N N . ALA A 1 280 ? 6.422 -2.618 -0.399 1.00 81.88 280 ALA A N 1
ATOM 2142 C CA . ALA A 1 280 ? 7.089 -3.669 0.365 1.00 81.88 280 ALA A CA 1
ATOM 2143 C C . ALA A 1 280 ? 8.504 -3.234 0.782 1.00 81.88 280 ALA A C 1
ATOM 2145 O O . ALA A 1 280 ? 9.108 -2.379 0.131 1.00 81.88 280 ALA A O 1
ATOM 2146 N N . PHE A 1 281 ? 9.036 -3.841 1.849 1.00 79.06 281 PHE A N 1
ATOM 2147 C CA . PHE A 1 281 ? 10.346 -3.503 2.428 1.00 79.06 281 PHE A CA 1
ATOM 2148 C C . PHE A 1 281 ? 11.218 -4.729 2.570 1.00 79.06 281 PHE A C 1
ATOM 2150 O O . PHE A 1 281 ? 10.712 -5.734 3.035 1.00 79.06 281 PHE A O 1
ATOM 2157 N N . ALA A 1 282 ? 12.511 -4.627 2.300 1.00 79.31 282 ALA A N 1
ATOM 2158 C CA . ALA A 1 282 ? 13.510 -5.616 2.677 1.00 79.31 282 ALA A CA 1
ATOM 2159 C C . ALA A 1 282 ? 13.720 -5.631 4.197 1.00 79.31 282 ALA A C 1
ATOM 2161 O O . ALA A 1 282 ? 14.140 -4.624 4.771 1.00 79.31 282 ALA A O 1
ATOM 2162 N N . ARG A 1 283 ? 13.424 -6.766 4.853 1.00 69.88 283 ARG A N 1
ATOM 2163 C CA . ARG A 1 283 ? 13.454 -6.897 6.326 1.00 69.88 283 ARG A CA 1
ATOM 2164 C C . ARG A 1 283 ? 14.572 -7.796 6.852 1.00 69.88 283 ARG A C 1
ATOM 2166 O O . ARG A 1 283 ? 14.797 -7.823 8.059 1.00 69.88 283 ARG A O 1
ATOM 2173 N N . ALA A 1 284 ? 15.263 -8.547 5.992 1.00 59.78 284 ALA A N 1
ATOM 2174 C CA . ALA A 1 284 ? 16.228 -9.546 6.457 1.00 59.78 284 ALA A CA 1
ATOM 2175 C C . ALA A 1 284 ? 17.539 -8.932 6.969 1.00 59.78 284 ALA A C 1
ATOM 2177 O O . ALA A 1 284 ? 18.154 -9.486 7.878 1.00 59.78 284 ALA A O 1
ATOM 2178 N N . ASP A 1 285 ? 17.966 -7.783 6.434 1.00 54.75 285 ASP A N 1
ATOM 2179 C CA . ASP A 1 285 ? 19.149 -7.087 6.949 1.00 54.75 285 ASP A CA 1
ATOM 2180 C C . ASP A 1 285 ? 18.761 -6.048 8.012 1.00 54.75 285 ASP A C 1
ATOM 2182 O O . ASP A 1 285 ? 18.342 -4.928 7.687 1.00 54.75 285 ASP A O 1
ATOM 2186 N N . LYS A 1 286 ? 18.933 -6.445 9.282 1.00 50.59 286 LYS A N 1
ATOM 2187 C CA . LYS A 1 286 ? 18.730 -5.629 10.492 1.00 50.59 286 LYS A CA 1
ATOM 2188 C C . LYS A 1 286 ? 19.879 -4.663 10.793 1.00 50.59 286 LYS A C 1
ATOM 2190 O O . LYS A 1 286 ? 19.796 -3.949 11.790 1.00 50.59 286 LYS A O 1
ATOM 2195 N N . ARG A 1 287 ? 20.948 -4.617 9.984 1.00 42.62 287 ARG A N 1
ATOM 2196 C CA . ARG A 1 287 ? 21.985 -3.578 10.108 1.00 42.62 287 ARG A CA 1
ATOM 2197 C C . ARG A 1 287 ? 21.382 -2.255 9.644 1.00 42.62 287 ARG A C 1
ATOM 2199 O O . ARG A 1 287 ? 21.438 -1.872 8.478 1.00 42.62 287 ARG A O 1
ATOM 2206 N N . ILE A 1 288 ? 20.680 -1.639 10.582 1.00 41.91 288 ILE A N 1
ATOM 2207 C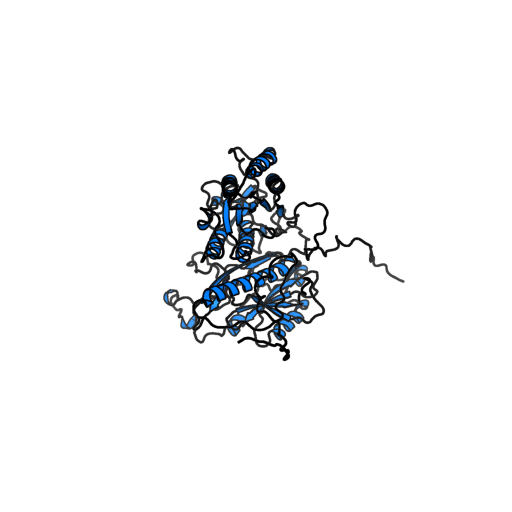 CA . ILE A 1 288 ? 19.987 -0.363 10.498 1.00 41.91 288 ILE A CA 1
ATOM 2208 C C . ILE A 1 288 ? 20.904 0.657 11.180 1.00 41.91 288 ILE A C 1
ATOM 2210 O O . ILE A 1 288 ? 20.591 1.205 12.231 1.00 41.91 288 ILE A O 1
ATOM 2214 N N . ASP A 1 289 ? 22.079 0.896 10.602 1.00 35.78 289 ASP A N 1
ATOM 2215 C CA . ASP A 1 289 ? 22.859 2.068 10.987 1.00 35.78 289 ASP A CA 1
ATOM 2216 C C . ASP A 1 289 ? 22.248 3.274 10.265 1.00 35.78 289 ASP A C 1
ATOM 2218 O O . ASP A 1 289 ? 22.488 3.501 9.085 1.00 35.78 289 ASP A O 1
ATOM 2222 N N . ASN A 1 290 ? 21.404 4.011 10.992 1.00 39.03 290 ASN A N 1
ATOM 2223 C CA . ASN A 1 290 ? 20.960 5.378 10.704 1.00 39.03 290 ASN A CA 1
ATOM 2224 C C . ASN A 1 290 ? 20.456 5.645 9.268 1.00 39.03 290 ASN A C 1
ATOM 2226 O O . ASN A 1 290 ? 21.197 6.111 8.403 1.00 39.03 290 ASN A O 1
ATOM 2230 N N . PHE A 1 291 ? 19.143 5.467 9.059 1.00 43.78 291 PHE A N 1
ATOM 2231 C CA . PHE A 1 291 ? 18.369 5.884 7.873 1.00 43.78 291 PHE A CA 1
ATOM 2232 C C . PHE A 1 291 ? 18.306 7.426 7.686 1.00 43.78 291 PHE A C 1
ATOM 2234 O O . PHE A 1 291 ? 17.244 8.049 7.607 1.00 43.78 291 PHE A O 1
ATOM 2241 N N . GLY A 1 292 ? 19.471 8.069 7.582 1.00 38.69 292 GLY A N 1
ATOM 2242 C CA . GLY A 1 292 ? 19.652 9.521 7.548 1.00 38.69 292 GLY A CA 1
ATOM 2243 C C . GLY A 1 292 ? 20.030 10.120 8.906 1.00 38.69 292 GLY A C 1
ATOM 2244 O O . GLY A 1 292 ? 20.084 9.412 9.909 1.00 38.69 292 GLY A O 1
ATOM 2245 N N . GLU A 1 293 ? 20.325 11.432 8.910 1.00 33.06 293 GLU A N 1
ATOM 2246 C CA . GLU A 1 293 ? 20.721 12.202 10.103 1.00 33.06 293 GLU A CA 1
ATOM 2247 C C . GLU A 1 293 ? 19.896 11.801 11.335 1.00 33.06 293 GLU A C 1
ATOM 2249 O O . GLU A 1 293 ? 18.666 11.885 11.308 1.00 33.06 293 GLU A O 1
ATOM 2254 N N . GLU A 1 294 ? 20.619 11.346 12.364 1.00 34.22 294 GLU A N 1
ATOM 2255 C CA . GLU A 1 294 ? 20.191 10.949 13.709 1.00 34.22 294 GLU A CA 1
ATOM 2256 C C . GLU A 1 294 ? 18.665 10.904 13.939 1.00 34.22 294 GLU A C 1
ATOM 2258 O O . GLU A 1 294 ? 17.989 11.920 14.125 1.00 34.22 294 GLU A O 1
ATOM 2263 N N . GLY A 1 295 ? 18.115 9.686 13.987 1.00 41.56 295 GLY A N 1
ATOM 2264 C CA . GLY A 1 295 ? 16.800 9.427 14.583 1.00 41.56 295 GLY A CA 1
ATOM 2265 C C . GLY A 1 295 ? 15.577 9.590 13.674 1.00 41.56 295 GLY A C 1
ATOM 2266 O O . GLY A 1 295 ? 14.452 9.412 14.146 1.00 41.56 295 GLY A O 1
ATOM 2267 N N . GLN A 1 296 ? 15.729 9.867 12.378 1.00 41.47 296 GLN A N 1
ATOM 2268 C CA . GLN A 1 296 ? 14.594 9.936 11.442 1.00 41.47 296 GLN A CA 1
ATOM 2269 C C . GLN A 1 296 ? 14.306 8.549 10.837 1.00 41.47 296 GLN A C 1
ATOM 2271 O O . GLN A 1 296 ? 15.220 7.925 10.329 1.00 41.47 296 GLN A O 1
ATOM 2276 N N . GLY A 1 297 ? 13.064 8.062 10.990 1.00 43.47 297 GLY A N 1
ATOM 2277 C CA . GLY A 1 297 ? 12.424 6.910 10.314 1.00 43.47 297 GLY A CA 1
ATOM 2278 C C . GLY A 1 297 ? 13.296 5.742 9.820 1.00 43.47 297 GLY A C 1
ATOM 2279 O O . GLY A 1 297 ? 14.038 5.885 8.858 1.00 43.47 297 GLY A O 1
ATOM 2280 N N . GLY A 1 298 ? 13.159 4.570 10.447 1.00 42.06 298 GLY A N 1
ATOM 2281 C CA . GLY A 1 298 ? 13.587 3.294 9.863 1.00 42.06 298 GLY A CA 1
ATOM 2282 C C . GLY A 1 298 ? 12.382 2.586 9.228 1.00 42.06 298 GLY A C 1
ATOM 2283 O O . GLY A 1 298 ? 11.249 2.992 9.498 1.00 42.06 298 GLY A O 1
ATOM 2284 N N . PRO A 1 299 ? 12.587 1.542 8.404 1.00 47.12 299 PRO A N 1
ATOM 2285 C CA . PRO A 1 299 ? 11.496 0.742 7.872 1.00 47.12 299 PRO A CA 1
ATOM 2286 C C . PRO A 1 299 ? 10.680 0.186 9.039 1.00 47.12 299 PRO A C 1
ATOM 2288 O O . PRO A 1 299 ? 11.231 -0.379 9.984 1.00 47.12 299 PRO A O 1
ATOM 2291 N N . LEU A 1 300 ? 9.364 0.382 8.978 1.00 52.78 300 LEU A N 1
ATOM 2292 C CA . LEU A 1 300 ? 8.434 -0.191 9.941 1.00 52.78 300 LEU A CA 1
ATOM 2293 C C . LEU A 1 300 ? 8.483 -1.718 9.796 1.00 52.78 300 LEU A C 1
ATOM 2295 O O . LEU A 1 300 ? 8.079 -2.270 8.769 1.00 52.78 300 LEU A O 1
ATOM 2299 N N . ASN A 1 301 ? 9.028 -2.401 10.802 1.00 45.75 301 ASN A N 1
ATOM 2300 C CA . ASN A 1 301 ? 9.144 -3.853 10.796 1.00 45.75 301 ASN A CA 1
ATOM 2301 C C . ASN A 1 301 ? 7.839 -4.465 11.328 1.00 45.75 301 ASN A C 1
ATOM 2303 O O . ASN A 1 301 ? 7.544 -4.357 12.509 1.00 45.75 301 ASN A O 1
ATOM 2307 N N . GLY A 1 302 ? 7.050 -5.115 10.472 1.00 44.97 302 GLY A N 1
ATOM 2308 C CA . GLY A 1 302 ? 5.829 -5.828 10.881 1.00 44.97 302 GLY A CA 1
ATOM 2309 C C . GLY A 1 302 ? 4.690 -5.714 9.871 1.00 44.97 302 GLY A C 1
ATOM 2310 O O . GLY A 1 302 ? 4.694 -4.833 9.014 1.00 44.97 302 GLY A O 1
ATOM 2311 N N . ALA A 1 303 ? 3.747 -6.654 9.889 1.00 55.59 303 ALA A N 1
ATOM 2312 C CA . ALA A 1 303 ? 2.458 -6.458 9.219 1.00 55.59 303 ALA A CA 1
ATOM 2313 C C . ALA A 1 303 ? 1.590 -5.570 10.123 1.00 55.59 303 ALA A C 1
ATOM 2315 O O . ALA A 1 303 ? 1.552 -5.821 11.322 1.00 55.59 303 ALA A O 1
ATOM 2316 N N . PHE A 1 304 ? 0.897 -4.554 9.595 1.00 60.84 304 PHE A N 1
ATOM 2317 C CA . PHE A 1 304 ? 0.065 -3.681 10.445 1.00 60.84 304 PHE A CA 1
ATOM 2318 C C . PHE A 1 304 ? -1.216 -4.349 10.951 1.00 60.84 304 PHE A C 1
ATOM 2320 O O . PHE A 1 304 ? 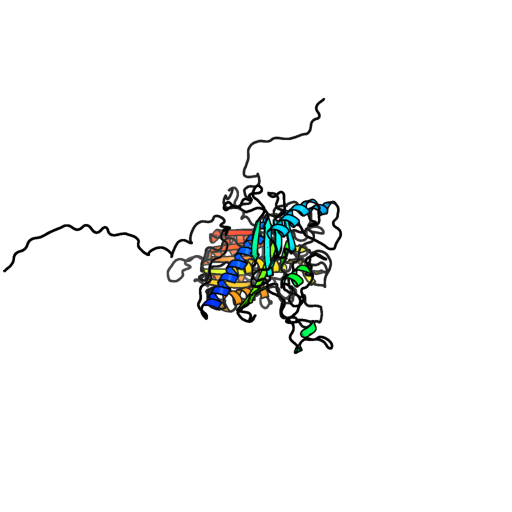-1.884 -3.807 11.820 1.00 60.84 304 PHE A O 1
ATOM 2327 N N . PHE A 1 305 ? -1.582 -5.507 10.408 1.00 59.66 305 PHE A N 1
ATOM 2328 C CA . PHE A 1 305 ? -2.739 -6.262 10.861 1.00 59.66 305 PHE A CA 1
ATOM 2329 C C . PHE A 1 305 ? -2.396 -7.746 10.899 1.00 59.66 305 PHE A C 1
ATOM 2331 O O . PHE A 1 305 ? -1.706 -8.269 10.021 1.00 59.66 305 PHE A O 1
ATOM 2338 N N . GLN A 1 306 ? -2.895 -8.427 11.925 1.00 63.97 306 GLN A N 1
ATOM 2339 C CA . GLN A 1 306 ? -2.847 -9.883 12.007 1.00 63.97 306 GLN A CA 1
ATOM 2340 C C . GLN A 1 306 ? -3.926 -10.511 11.112 1.00 63.97 306 GLN A C 1
ATOM 2342 O O . GLN A 1 306 ? -4.813 -9.819 10.611 1.00 63.97 306 GLN A O 1
ATOM 2347 N N . ASN A 1 307 ? -3.866 -11.833 10.918 1.00 61.94 307 ASN A N 1
ATOM 2348 C CA . ASN A 1 307 ? -4.839 -12.556 10.096 1.00 61.94 307 ASN A CA 1
ATOM 2349 C C . ASN A 1 307 ? -6.283 -12.257 10.529 1.00 61.94 307 ASN A C 1
ATOM 2351 O O . ASN A 1 307 ? -6.682 -12.532 11.662 1.00 61.94 307 ASN A O 1
ATOM 2355 N N . ILE A 1 308 ? -7.076 -11.744 9.588 1.00 74.75 308 ILE A N 1
ATOM 2356 C CA . ILE A 1 308 ? -8.483 -11.424 9.809 1.00 74.75 308 ILE A CA 1
ATOM 2357 C C . ILE A 1 308 ? -9.311 -12.683 9.606 1.00 74.75 308 ILE A C 1
ATOM 2359 O O . ILE A 1 308 ? -9.461 -13.175 8.490 1.00 74.75 308 ILE A O 1
ATOM 2363 N N . THR A 1 309 ? -9.817 -13.225 10.708 1.00 73.31 309 THR A N 1
ATOM 2364 C CA . THR A 1 309 ? -10.582 -14.481 10.722 1.00 73.31 309 THR A CA 1
ATOM 2365 C C . THR A 1 309 ? -12.086 -14.260 10.869 1.00 73.31 309 THR A C 1
ATOM 2367 O O . THR A 1 309 ? -12.871 -15.147 10.536 1.00 73.31 309 THR A O 1
ATOM 2370 N N . SER A 1 310 ? -12.497 -13.077 11.328 1.00 85.06 310 SER A N 1
ATOM 2371 C CA . SER A 1 310 ? -13.903 -12.716 11.484 1.00 85.06 310 SER A CA 1
ATOM 2372 C C . SER A 1 310 ? -14.574 -12.348 10.154 1.00 85.06 310 SER A C 1
ATOM 2374 O O . SER A 1 310 ? -13.952 -11.851 9.215 1.00 85.06 310 SER A O 1
ATOM 2376 N N . SER A 1 311 ? -15.887 -12.591 10.095 1.00 90.00 311 SER A N 1
ATOM 2377 C CA . SER A 1 311 ? -16.767 -12.161 9.004 1.00 90.00 311 SER A CA 1
ATOM 2378 C C . SER A 1 311 ? -17.499 -10.839 9.283 1.00 90.00 311 SER A C 1
ATOM 2380 O O . SER A 1 311 ? -18.207 -10.380 8.394 1.00 90.00 311 SER A O 1
ATOM 2382 N N . ASN A 1 312 ? -17.367 -10.229 10.468 1.00 95.12 312 ASN A N 1
ATOM 2383 C CA . ASN A 1 312 ? -18.020 -8.968 10.850 1.00 95.12 312 ASN A CA 1
ATOM 2384 C C . ASN A 1 312 ? -17.017 -8.025 11.530 1.00 95.12 312 ASN A C 1
ATOM 2386 O O . ASN A 1 312 ? -16.856 -8.033 12.753 1.00 95.12 312 ASN A O 1
ATOM 2390 N N . VAL A 1 313 ? -16.338 -7.214 10.723 1.00 94.75 313 VAL A N 1
ATOM 2391 C CA . VAL A 1 313 ? -15.122 -6.506 11.134 1.00 94.75 313 VAL A CA 1
ATOM 2392 C C . VAL A 1 313 ? -15.283 -4.995 10.995 1.00 94.75 313 VAL A C 1
ATOM 2394 O O . VAL A 1 313 ? -15.702 -4.521 9.944 1.00 94.75 313 VAL A O 1
ATOM 2397 N N . ARG A 1 314 ? -14.881 -4.213 12.002 1.00 95.88 314 ARG A N 1
ATOM 2398 C CA . ARG A 1 314 ? -14.640 -2.769 11.829 1.00 95.88 314 ARG A CA 1
ATOM 2399 C C . ARG A 1 314 ? -13.154 -2.450 11.873 1.00 95.88 314 ARG A C 1
ATOM 2401 O O . ARG A 1 314 ? -12.422 -2.996 12.695 1.00 95.88 314 ARG A O 1
ATOM 2408 N N . PHE A 1 315 ? -12.738 -1.536 11.006 1.00 95.88 315 PHE A N 1
ATOM 2409 C CA . PHE A 1 315 ? -11.421 -0.915 11.032 1.00 95.88 315 PHE A CA 1
ATOM 2410 C C . PHE A 1 315 ? -11.561 0.518 11.538 1.00 95.88 315 PHE A C 1
ATOM 2412 O O . PHE A 1 315 ? -12.311 1.300 10.955 1.00 95.88 315 PHE A O 1
ATOM 2419 N N . VAL A 1 316 ? -10.836 0.852 12.602 1.00 96.06 316 VAL A N 1
ATOM 2420 C CA . VAL A 1 316 ? -10.736 2.209 13.149 1.00 96.06 316 VAL A CA 1
ATOM 2421 C C . VAL A 1 316 ? -9.296 2.666 12.999 1.00 96.06 316 VAL A C 1
ATOM 2423 O O . VAL A 1 316 ? -8.378 2.090 13.576 1.00 96.06 316 VAL A O 1
ATOM 2426 N N . ILE A 1 317 ? -9.082 3.667 12.161 1.00 95.19 317 ILE A N 1
ATOM 2427 C CA . ILE A 1 317 ? -7.754 3.997 11.657 1.00 95.19 317 ILE A CA 1
ATOM 2428 C C . ILE A 1 317 ? -7.411 5.436 12.013 1.00 95.19 317 ILE A C 1
ATOM 2430 O O . ILE A 1 317 ? -8.211 6.342 11.794 1.00 95.19 317 ILE A O 1
ATOM 2434 N N . ASP A 1 318 ? -6.208 5.656 12.521 1.00 94.50 318 ASP A N 1
ATOM 2435 C CA . ASP A 1 318 ? -5.730 6.993 12.834 1.00 94.50 318 ASP A CA 1
ATOM 2436 C C . ASP A 1 318 ? -5.559 7.824 11.560 1.00 94.50 318 ASP A C 1
ATOM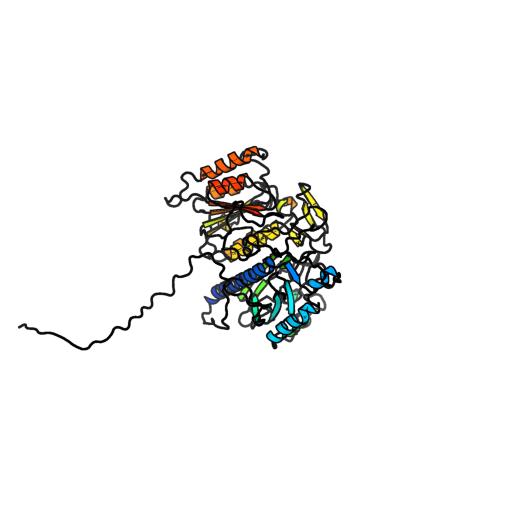 2438 O O . ASP A 1 318 ? -4.791 7.497 10.653 1.00 94.50 318 ASP A O 1
ATOM 2442 N N . GLY A 1 319 ? -6.344 8.891 11.487 1.00 94.50 319 GLY A N 1
ATOM 2443 C CA . GLY A 1 319 ? -6.359 9.869 10.414 1.00 94.50 319 GLY A CA 1
ATOM 2444 C C . GLY A 1 319 ? -5.559 11.130 10.733 1.00 94.50 319 GLY A C 1
ATOM 2445 O O . GLY A 1 319 ? -5.549 12.049 9.912 1.00 94.50 319 GLY A O 1
ATOM 2446 N N . SER A 1 320 ? -4.937 11.211 11.909 1.00 94.25 320 SER A N 1
ATOM 2447 C CA . SER A 1 320 ? -4.307 12.423 12.425 1.00 94.25 320 SER A CA 1
ATOM 2448 C C . SER A 1 320 ? -3.070 12.854 11.634 1.00 94.25 320 SER A C 1
ATOM 2450 O O . SER A 1 320 ? -2.499 12.140 10.808 1.00 94.25 320 SER A O 1
ATOM 2452 N N . GLY A 1 321 ? -2.627 14.083 11.887 1.00 92.00 321 GLY A N 1
ATOM 2453 C CA . GLY A 1 321 ? -1.478 14.670 11.215 1.00 92.00 321 GLY A CA 1
ATOM 2454 C C . GLY A 1 321 ? -0.152 13.958 11.478 1.00 92.00 321 GLY A C 1
ATOM 2455 O O . GLY A 1 321 ? 0.725 14.027 10.612 1.00 92.00 321 GLY A O 1
ATOM 2456 N N . SER A 1 322 ? 0.019 13.265 12.611 1.00 91.19 322 SER A N 1
ATOM 2457 C CA . SER A 1 322 ? 1.237 12.491 12.908 1.00 91.19 322 SER A CA 1
ATOM 2458 C C . SER A 1 322 ? 1.469 11.370 11.904 1.00 91.19 322 SER A C 1
ATOM 2460 O O . SER A 1 322 ? 2.616 11.137 11.515 1.00 91.19 322 SER A O 1
ATOM 2462 N N . MET A 1 323 ? 0.395 10.822 11.333 1.00 91.19 323 MET A N 1
ATOM 2463 C CA . MET A 1 323 ? 0.459 9.823 10.268 1.00 91.19 323 MET A CA 1
ATOM 2464 C C . MET A 1 323 ? 1.101 10.357 8.975 1.00 91.19 323 MET A C 1
ATOM 2466 O O . MET A 1 323 ? 1.518 9.586 8.114 1.00 91.19 323 MET A O 1
ATOM 2470 N N . SER A 1 324 ? 1.268 11.676 8.823 1.00 91.62 324 SER A N 1
ATOM 2471 C CA . SER A 1 324 ? 2.063 12.249 7.725 1.00 91.62 324 SER A CA 1
ATOM 2472 C C . SER A 1 324 ? 3.579 12.137 7.935 1.00 91.62 324 SER A C 1
ATOM 2474 O O . SER A 1 324 ? 4.347 12.561 7.071 1.00 91.62 324 SER A O 1
ATOM 2476 N N . ALA A 1 325 ? 4.043 11.607 9.072 1.00 89.25 325 ALA A N 1
ATOM 2477 C CA . ALA A 1 325 ? 5.462 11.466 9.356 1.00 89.25 325 ALA A CA 1
ATOM 2478 C C . ALA A 1 325 ? 6.1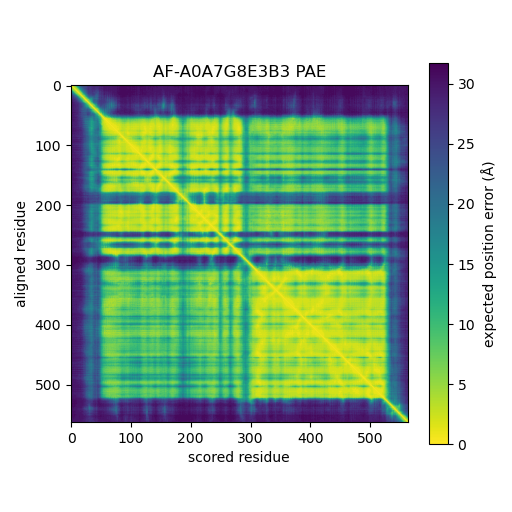61 10.578 8.323 1.00 89.25 325 ALA A C 1
ATOM 2480 O O . ALA A 1 325 ? 5.662 9.518 7.932 1.00 89.25 325 ALA A O 1
ATOM 2481 N N . CYS A 1 326 ? 7.344 11.020 7.894 1.00 84.94 326 CYS A N 1
ATOM 2482 C CA . CYS A 1 326 ? 8.154 10.259 6.960 1.00 84.94 326 CYS A CA 1
ATOM 2483 C C . CYS A 1 326 ? 8.802 9.069 7.671 1.00 84.94 326 CYS A C 1
ATOM 2485 O O . CYS A 1 326 ? 9.586 9.261 8.605 1.00 84.94 326 CYS A O 1
ATOM 2487 N N . VAL A 1 327 ? 8.492 7.857 7.212 1.00 78.19 327 VAL A N 1
ATOM 2488 C CA . VAL A 1 327 ? 9.106 6.624 7.728 1.00 78.19 327 VAL A CA 1
ATOM 2489 C C . VAL A 1 327 ? 10.356 6.266 6.947 1.00 78.19 327 VAL A C 1
ATOM 2491 O O . VAL A 1 327 ? 11.278 5.697 7.516 1.00 78.19 327 VAL A O 1
ATOM 2494 N N . MET A 1 328 ? 10.418 6.642 5.665 1.00 75.62 328 MET A N 1
ATOM 2495 C CA . MET A 1 328 ? 11.590 6.418 4.830 1.00 75.62 328 MET A CA 1
ATOM 2496 C C . MET A 1 328 ? 11.810 7.544 3.837 1.00 75.62 328 MET A C 1
ATOM 2498 O O . MET A 1 328 ? 10.930 7.930 3.062 1.00 75.62 328 MET A O 1
ATOM 2502 N N . TRP A 1 329 ? 13.041 8.034 3.833 1.00 80.06 329 TRP A N 1
ATOM 2503 C CA . TRP A 1 329 ? 13.481 9.046 2.895 1.00 80.06 329 TRP A CA 1
ATOM 2504 C C . TRP A 1 329 ? 13.939 8.408 1.583 1.00 80.06 329 TRP A C 1
ATOM 2506 O O . TRP A 1 329 ? 14.658 7.414 1.580 1.00 80.06 329 TRP A O 1
ATOM 2516 N N . GLY A 1 330 ? 13.518 9.003 0.474 1.00 73.44 330 GLY A N 1
ATOM 2517 C CA . GLY A 1 330 ? 13.993 8.685 -0.865 1.00 73.44 330 GLY A CA 1
ATOM 2518 C C . GLY A 1 330 ? 15.257 9.454 -1.229 1.00 73.44 330 GLY A C 1
ATOM 2519 O O . GLY A 1 330 ? 15.697 10.357 -0.506 1.00 73.44 330 GLY A O 1
ATOM 2520 N N . ASP A 1 331 ? 15.824 9.089 -2.376 1.00 72.00 331 ASP A N 1
ATOM 2521 C CA . ASP A 1 331 ? 17.016 9.733 -2.920 1.00 72.00 331 ASP A CA 1
ATOM 2522 C C . ASP A 1 331 ? 16.665 11.089 -3.543 1.00 72.00 331 ASP A C 1
ATOM 2524 O O . ASP A 1 331 ? 15.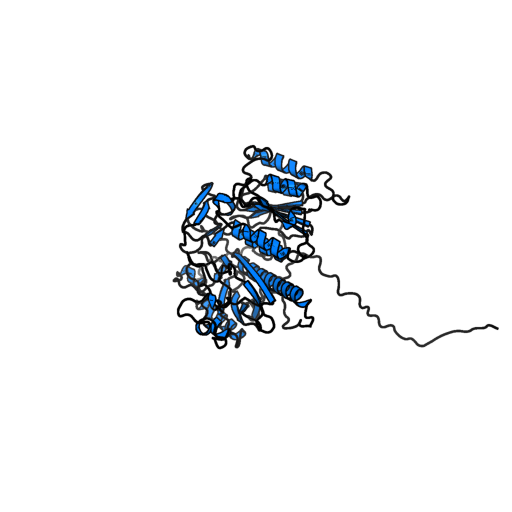705 11.229 -4.297 1.00 72.00 331 ASP A O 1
ATOM 2528 N N . GLY A 1 332 ? 17.484 12.102 -3.259 1.00 75.81 332 GLY A N 1
ATOM 2529 C CA . GLY A 1 332 ? 17.378 13.421 -3.881 1.00 75.81 332 GLY A CA 1
ATOM 2530 C C . GLY A 1 332 ? 16.359 14.380 -3.248 1.00 75.81 332 GLY A C 1
ATOM 2531 O O . GLY A 1 332 ? 15.941 14.254 -2.093 1.00 75.81 332 GLY A O 1
ATOM 2532 N N . TYR A 1 333 ? 16.014 15.418 -4.015 1.00 81.06 333 TYR A N 1
ATOM 2533 C CA . TYR A 1 333 ? 15.171 16.531 -3.578 1.00 81.06 333 TYR A CA 1
ATOM 2534 C C . TYR A 1 333 ? 14.080 16.827 -4.608 1.00 81.06 333 TYR A C 1
ATOM 2536 O O . TYR A 1 333 ? 14.362 16.955 -5.797 1.00 81.06 333 TYR A O 1
ATOM 2544 N N . GLY A 1 334 ? 12.850 16.995 -4.133 1.00 80.06 334 GLY A N 1
ATOM 2545 C CA . GLY A 1 334 ? 11.684 17.353 -4.931 1.00 80.06 334 GLY A CA 1
ATOM 2546 C C . GLY A 1 334 ? 11.162 18.758 -4.627 1.00 80.06 334 GLY A C 1
ATOM 2547 O O . GLY A 1 334 ? 11.909 19.672 -4.236 1.00 80.06 334 GLY A O 1
ATOM 2548 N N . SER A 1 335 ? 9.853 18.915 -4.821 1.00 82.31 335 SER A N 1
ATOM 2549 C CA . SER A 1 335 ? 9.091 20.082 -4.384 1.00 82.31 335 SER A CA 1
ATOM 2550 C C . SER A 1 335 ? 9.010 20.144 -2.855 1.00 82.31 335 SER A C 1
ATOM 2552 O O . SER A 1 335 ? 9.244 19.161 -2.147 1.00 82.31 335 SER A O 1
ATOM 2554 N N . TRP A 1 336 ? 8.723 21.334 -2.327 1.00 85.62 336 TRP A N 1
ATOM 2555 C CA . TRP A 1 336 ? 8.484 21.497 -0.896 1.00 85.62 336 TRP A CA 1
ATOM 2556 C C . TRP A 1 336 ? 7.212 20.754 -0.495 1.00 85.62 336 TRP A C 1
ATOM 2558 O O . TRP A 1 336 ? 6.142 21.011 -1.043 1.00 85.62 336 TRP A O 1
ATOM 2568 N N . ARG A 1 337 ? 7.329 19.868 0.493 1.00 88.25 337 ARG A N 1
ATOM 2569 C CA . ARG A 1 337 ? 6.196 19.188 1.124 1.00 88.25 337 ARG A CA 1
ATOM 2570 C C . ARG A 1 337 ? 6.285 19.325 2.642 1.00 88.25 337 ARG A C 1
ATOM 2572 O O . ARG A 1 337 ? 7.379 19.374 3.211 1.00 88.25 337 ARG A O 1
ATOM 2579 N N . THR A 1 338 ? 5.120 19.397 3.275 1.00 90.38 338 THR A N 1
ATOM 2580 C CA . THR A 1 338 ? 4.965 19.436 4.731 1.00 90.38 338 THR A CA 1
ATOM 2581 C C . THR A 1 338 ? 4.768 18.019 5.255 1.00 90.38 338 THR A C 1
ATOM 2583 O O . THR A 1 338 ? 3.929 17.290 4.733 1.00 90.38 338 THR A O 1
ATOM 2586 N N . PHE A 1 339 ? 5.495 17.655 6.309 1.00 91.38 339 PHE A N 1
ATOM 2587 C CA . PHE A 1 339 ? 5.346 16.382 7.021 1.00 91.38 339 PHE A CA 1
ATOM 2588 C C . PHE A 1 339 ? 5.368 16.624 8.528 1.00 91.38 339 PHE A C 1
ATOM 2590 O O . PHE A 1 339 ? 5.930 17.621 8.991 1.00 91.38 339 PHE A O 1
ATOM 2597 N N . TYR A 1 340 ? 4.796 15.715 9.308 1.00 90.50 340 TYR A N 1
ATOM 2598 C CA . TYR A 1 340 ? 4.968 15.723 10.756 1.00 90.50 340 TYR A CA 1
ATOM 2599 C C . TYR A 1 340 ? 6.369 15.218 11.144 1.00 90.50 340 TYR A C 1
ATOM 2601 O O . TYR A 1 340 ? 6.835 14.194 10.651 1.00 90.50 340 TYR A O 1
ATOM 2609 N N . ASP A 1 341 ? 7.066 15.954 12.009 1.00 87.62 341 ASP A N 1
ATOM 2610 C CA . ASP A 1 341 ? 8.355 15.564 12.588 1.00 87.62 341 ASP A CA 1
ATOM 2611 C C . ASP A 1 341 ? 8.096 15.029 14.009 1.00 87.62 341 ASP A C 1
ATOM 2613 O O . ASP A 1 341 ? 7.892 15.839 14.924 1.00 87.62 341 ASP A O 1
ATOM 2617 N N . PRO A 1 342 ? 8.079 13.695 14.220 1.00 82.81 342 PRO A N 1
ATOM 2618 C CA . PRO A 1 342 ? 7.742 13.104 15.515 1.00 82.81 342 PRO A CA 1
ATOM 2619 C C . PRO A 1 342 ? 8.753 13.465 16.609 1.00 82.81 342 PRO A C 1
ATOM 2621 O O . PRO A 1 342 ? 8.372 13.645 17.764 1.00 82.81 342 PRO A O 1
ATOM 2624 N N . ASN A 1 343 ? 10.021 13.690 16.250 1.00 81.31 343 ASN A N 1
ATOM 2625 C CA . ASN A 1 343 ? 11.070 14.061 17.203 1.00 81.31 343 ASN A CA 1
ATOM 2626 C C . ASN A 1 343 ? 10.875 15.487 17.733 1.00 81.31 343 ASN A C 1
ATOM 2628 O O . ASN A 1 343 ? 11.205 15.790 18.878 1.00 81.31 343 ASN A O 1
ATOM 2632 N N . LYS A 1 344 ? 10.329 16.380 16.900 1.00 84.19 344 LYS A N 1
ATOM 2633 C CA . LYS A 1 344 ? 10.045 17.776 17.273 1.00 84.19 344 LYS A CA 1
ATOM 2634 C C . LYS A 1 344 ? 8.585 18.023 17.644 1.00 84.19 344 LYS A C 1
ATOM 2636 O O . LYS A 1 344 ? 8.260 19.159 17.989 1.00 84.19 344 LYS A O 1
ATOM 2641 N N . LYS A 1 345 ? 7.728 17.003 17.533 1.00 85.75 345 LYS A N 1
ATOM 2642 C CA . LYS A 1 345 ? 6.275 17.062 17.743 1.00 85.75 345 LYS A CA 1
ATOM 2643 C C . LYS A 1 345 ? 5.603 18.222 16.995 1.00 85.75 345 LYS A C 1
ATOM 2645 O O . LYS A 1 345 ? 4.781 18.947 17.552 1.00 85.75 345 LYS A O 1
ATOM 2650 N N . ARG A 1 346 ? 6.010 18.469 15.744 1.00 88.75 346 ARG A N 1
ATOM 2651 C CA . ARG A 1 346 ? 5.491 19.579 14.922 1.00 88.75 346 ARG A CA 1
ATOM 2652 C C . ARG A 1 346 ? 5.646 19.315 13.434 1.00 88.75 346 ARG A C 1
ATOM 2654 O O . ARG A 1 346 ? 6.507 18.545 13.024 1.00 88.75 346 ARG A O 1
ATOM 2661 N N . TYR A 1 347 ? 4.887 20.037 12.618 1.00 91.56 347 TYR A N 1
ATOM 2662 C CA . TYR A 1 347 ? 5.074 20.021 11.171 1.00 91.56 347 TYR A CA 1
ATOM 2663 C C . TYR A 1 347 ? 6.401 20.666 10.751 1.00 91.56 347 TYR A C 1
ATOM 2665 O O . TYR A 1 347 ? 6.866 21.649 11.343 1.00 91.56 347 TYR A O 1
ATOM 2673 N N . ARG A 1 348 ? 6.993 20.111 9.696 1.00 91.75 348 ARG A N 1
ATOM 2674 C CA . ARG A 1 348 ? 8.221 20.567 9.054 1.00 91.75 348 ARG A CA 1
ATOM 2675 C C . ARG A 1 348 ? 8.037 20.555 7.542 1.00 91.75 348 ARG A C 1
ATOM 2677 O O . ARG A 1 348 ? 7.659 19.538 6.968 1.00 91.75 348 ARG A O 1
ATOM 2684 N N . ASP A 1 349 ? 8.421 21.654 6.909 1.00 91.31 349 ASP A N 1
ATOM 2685 C CA . ASP A 1 349 ? 8.566 21.716 5.459 1.00 91.31 349 ASP A CA 1
ATOM 2686 C C . ASP A 1 349 ? 9.964 21.244 5.056 1.00 91.31 349 ASP A C 1
ATOM 2688 O O . ASP A 1 349 ? 10.974 21.606 5.672 1.00 91.31 349 ASP A O 1
ATOM 2692 N N . THR A 1 350 ? 10.039 20.413 4.022 1.00 89.25 350 THR A N 1
ATOM 2693 C CA . THR A 1 350 ? 11.306 19.942 3.459 1.00 89.25 350 THR A CA 1
ATOM 2694 C C . THR A 1 350 ? 11.169 19.673 1.966 1.00 89.25 350 THR A C 1
ATOM 2696 O O . THR A 1 350 ? 10.087 19.369 1.471 1.00 89.25 350 THR A O 1
ATOM 2699 N N . ARG A 1 351 ? 12.287 19.782 1.244 1.00 85.31 351 ARG A N 1
ATOM 2700 C CA . ARG A 1 351 ? 12.405 19.330 -0.152 1.00 85.31 351 ARG A CA 1
ATOM 2701 C C . ARG A 1 351 ? 12.919 17.903 -0.265 1.00 85.31 351 ARG A C 1
ATOM 2703 O O . ARG A 1 351 ? 12.960 17.369 -1.366 1.00 85.31 351 ARG A O 1
ATOM 2710 N N . LYS A 1 352 ? 13.396 17.313 0.836 1.00 84.25 352 LYS A N 1
ATOM 2711 C CA . LYS A 1 352 ? 13.870 15.926 0.833 1.00 84.25 352 LYS A CA 1
ATOM 2712 C C . LYS A 1 352 ? 12.697 15.033 0.435 1.00 84.25 352 LYS A C 1
ATOM 2714 O O . LYS A 1 352 ? 11.609 15.188 0.990 1.00 84.25 352 LYS A O 1
ATOM 2719 N N . ILE A 1 353 ? 12.907 14.152 -0.538 1.00 81.94 353 ILE A N 1
ATOM 2720 C CA . ILE A 1 353 ? 11.847 13.258 -1.004 1.00 81.94 353 ILE A CA 1
ATOM 2721 C C . ILE A 1 353 ? 11.543 12.279 0.123 1.00 81.94 353 ILE A C 1
ATOM 2723 O O . ILE A 1 353 ? 12.423 11.549 0.565 1.00 81.94 353 ILE A O 1
ATOM 2727 N N . CYS A 1 354 ? 10.309 12.285 0.616 1.00 83.25 354 CYS A N 1
ATOM 2728 C CA . CYS A 1 354 ? 9.822 11.198 1.446 1.00 83.25 354 CYS A CA 1
ATOM 2729 C C . CYS A 1 354 ? 9.320 10.100 0.510 1.00 83.25 354 CYS A C 1
ATOM 2731 O O . CYS A 1 354 ? 8.377 10.342 -0.242 1.00 83.25 354 CYS A O 1
ATOM 2733 N N . ALA A 1 355 ? 9.978 8.941 0.521 1.00 78.44 355 ALA A N 1
ATOM 2734 C CA . ALA A 1 355 ? 9.568 7.810 -0.306 1.00 78.44 355 ALA A CA 1
ATOM 2735 C C . ALA A 1 355 ? 8.327 7.124 0.281 1.00 78.44 355 ALA A C 1
ATOM 2737 O O . ALA A 1 355 ? 7.512 6.569 -0.459 1.00 78.44 355 ALA A O 1
ATOM 2738 N N . LEU A 1 356 ? 8.175 7.187 1.611 1.00 81.94 356 LEU A N 1
ATOM 2739 C CA . LEU A 1 356 ? 7.011 6.646 2.292 1.00 81.94 356 LEU A CA 1
ATOM 2740 C C . LEU A 1 356 ? 6.686 7.356 3.612 1.00 81.94 356 LEU A C 1
ATOM 2742 O O . LEU A 1 356 ? 7.563 7.535 4.464 1.00 81.94 356 LEU A O 1
ATOM 2746 N N . THR A 1 357 ? 5.410 7.694 3.807 1.00 86.62 357 THR A N 1
ATOM 2747 C CA . THR A 1 357 ? 4.852 8.165 5.092 1.00 86.62 357 THR A CA 1
ATOM 2748 C C . THR A 1 357 ? 4.114 7.052 5.848 1.00 86.62 357 THR A C 1
ATOM 2750 O O . THR A 1 357 ? 3.782 6.021 5.261 1.00 86.62 357 THR A O 1
ATOM 2753 N N . ARG A 1 358 ? 3.817 7.244 7.144 1.00 86.38 358 ARG A N 1
ATOM 2754 C CA . ARG A 1 358 ? 2.996 6.288 7.923 1.00 86.38 358 ARG A CA 1
ATOM 2755 C C . ARG A 1 358 ? 1.608 6.090 7.298 1.00 86.38 358 ARG A C 1
ATOM 2757 O O . ARG A 1 358 ? 1.156 4.956 7.176 1.00 86.38 358 ARG A O 1
ATOM 2764 N N . MET A 1 359 ? 0.976 7.173 6.838 1.00 89.56 359 MET A N 1
ATOM 2765 C CA . MET A 1 359 ? -0.321 7.150 6.157 1.00 89.56 359 MET A CA 1
ATOM 2766 C C . MET A 1 359 ? -0.258 6.364 4.844 1.00 89.56 359 MET A C 1
ATOM 2768 O O . MET A 1 359 ? -1.091 5.500 4.606 1.00 89.56 359 MET A O 1
ATOM 2772 N N . GLU A 1 360 ? 0.756 6.597 4.008 1.00 85.94 360 GLU A N 1
ATOM 2773 C CA . GLU A 1 360 ? 0.919 5.844 2.755 1.00 85.94 360 GLU A CA 1
ATOM 2774 C C . GLU A 1 360 ? 1.143 4.343 3.016 1.00 85.94 360 GLU A C 1
ATOM 2776 O O . GLU A 1 360 ? 0.595 3.494 2.310 1.00 85.94 360 GLU A O 1
ATOM 2781 N N . ALA A 1 361 ? 1.911 3.999 4.055 1.00 82.62 361 ALA A N 1
ATOM 2782 C CA . ALA A 1 361 ? 2.109 2.611 4.463 1.00 82.62 361 ALA A CA 1
ATOM 2783 C C . ALA A 1 361 ? 0.779 1.964 4.898 1.00 82.62 361 ALA A C 1
ATOM 2785 O O . ALA A 1 361 ? 0.446 0.861 4.465 1.00 82.62 361 ALA A O 1
ATOM 2786 N N . LEU A 1 362 ? 0.002 2.667 5.722 1.00 86.88 362 LEU A N 1
ATOM 2787 C CA . LEU A 1 362 ? -1.321 2.251 6.183 1.00 86.88 362 LEU A CA 1
ATOM 2788 C C . LEU A 1 362 ? -2.301 2.034 5.021 1.00 86.88 362 LEU A C 1
ATOM 2790 O O . LEU A 1 362 ? -2.965 0.998 4.969 1.00 86.88 362 LEU A O 1
ATOM 2794 N N . ILE A 1 363 ? -2.375 2.981 4.080 1.00 88.31 363 ILE A N 1
ATOM 2795 C CA . ILE A 1 363 ? -3.210 2.884 2.872 1.00 88.31 363 ILE A CA 1
ATOM 2796 C C . ILE A 1 363 ? -2.848 1.624 2.082 1.00 88.31 363 ILE A C 1
ATOM 2798 O O . ILE A 1 363 ? -3.735 0.880 1.654 1.00 88.31 363 ILE A O 1
ATOM 2802 N N . SER A 1 364 ? -1.548 1.348 1.932 1.00 82.19 364 SER A N 1
ATOM 2803 C CA . SER A 1 364 ? -1.056 0.151 1.250 1.00 82.19 364 SER A CA 1
ATOM 2804 C C . SER A 1 364 ? -1.503 -1.139 1.953 1.00 82.19 364 SER A C 1
ATOM 2806 O O . SER A 1 364 ? -2.013 -2.044 1.289 1.00 82.19 364 SER A O 1
ATOM 2808 N N . GLU A 1 365 ? -1.375 -1.237 3.282 1.00 80.44 365 GLU A N 1
ATOM 2809 C CA . GLU A 1 365 ? -1.842 -2.421 4.026 1.00 80.44 365 GLU A CA 1
ATOM 2810 C C . GLU A 1 365 ? -3.353 -2.607 3.939 1.00 80.44 365 GLU A C 1
ATOM 2812 O O . GLU A 1 365 ? -3.829 -3.696 3.615 1.00 80.44 365 GLU A O 1
ATOM 2817 N N . MET A 1 366 ? -4.116 -1.543 4.186 1.00 88.44 366 MET A N 1
ATOM 2818 C CA . MET A 1 366 ? -5.575 -1.589 4.137 1.00 88.44 366 MET A CA 1
ATOM 2819 C C . MET A 1 366 ? -6.070 -1.991 2.751 1.00 88.44 366 MET A C 1
ATOM 2821 O O . MET A 1 366 ? -6.973 -2.817 2.633 1.00 88.44 366 MET A O 1
ATOM 2825 N N . THR A 1 367 ? -5.435 -1.488 1.693 1.00 86.19 367 THR A N 1
ATOM 2826 C CA . THR A 1 367 ? -5.737 -1.887 0.317 1.00 86.19 367 THR A CA 1
ATOM 2827 C C . THR A 1 367 ? -5.486 -3.374 0.083 1.00 86.19 367 THR A C 1
ATOM 2829 O O . THR A 1 367 ? -6.301 -4.053 -0.551 1.00 86.19 367 THR A O 1
ATOM 2832 N N . MET A 1 368 ? -4.378 -3.915 0.594 1.00 78.81 368 MET A N 1
ATOM 2833 C CA . MET A 1 368 ? -4.085 -5.344 0.474 1.00 78.81 368 MET A CA 1
ATOM 2834 C C . MET A 1 368 ? -5.098 -6.198 1.236 1.00 78.81 368 MET A C 1
ATOM 2836 O O . MET A 1 368 ? -5.620 -7.162 0.676 1.00 78.81 368 MET A O 1
ATOM 2840 N N . ILE A 1 369 ? -5.424 -5.815 2.468 1.00 85.38 369 ILE A N 1
ATOM 2841 C CA . ILE A 1 369 ? -6.396 -6.511 3.315 1.00 85.38 369 ILE A CA 1
ATOM 2842 C C . ILE A 1 369 ? -7.775 -6.494 2.674 1.00 85.38 369 ILE A C 1
ATOM 2844 O O . ILE A 1 369 ? -8.365 -7.552 2.457 1.00 85.38 369 ILE A O 1
ATOM 2848 N N . ILE A 1 370 ? -8.267 -5.314 2.294 1.00 90.00 370 ILE A N 1
ATOM 2849 C CA . ILE A 1 370 ? -9.578 -5.165 1.663 1.00 90.00 370 ILE A CA 1
ATOM 2850 C C . ILE A 1 370 ? -9.644 -5.972 0.377 1.00 90.00 370 ILE A C 1
ATOM 2852 O O . ILE A 1 370 ? -10.704 -6.493 0.087 1.00 90.00 370 ILE A O 1
ATOM 2856 N N . ASN A 1 371 ? -8.567 -6.144 -0.392 1.00 82.62 371 ASN A N 1
ATOM 2857 C CA . ASN A 1 371 ? -8.596 -7.010 -1.576 1.00 82.62 371 ASN A CA 1
ATOM 2858 C C . ASN A 1 371 ? -8.599 -8.513 -1.252 1.00 82.62 371 ASN A C 1
ATOM 2860 O O . ASN A 1 371 ? -9.136 -9.297 -2.035 1.00 82.62 371 ASN A O 1
ATOM 2864 N N . GLN A 1 372 ? -8.024 -8.916 -0.119 1.00 81.81 372 GLN A N 1
ATOM 2865 C CA . GLN A 1 372 ? -7.909 -10.316 0.300 1.00 81.81 372 GLN A CA 1
ATOM 2866 C C . GLN A 1 372 ? -9.128 -10.828 1.068 1.00 81.81 372 GLN A C 1
ATOM 2868 O O . GLN A 1 372 ? -9.385 -12.033 1.058 1.00 81.81 372 GLN A O 1
ATOM 2873 N N . LEU A 1 373 ? -9.881 -9.939 1.720 1.00 85.75 373 LEU A N 1
ATOM 2874 C CA . LEU A 1 373 ? -11.048 -10.336 2.500 1.00 85.75 373 LEU A CA 1
ATOM 2875 C C . LEU A 1 373 ? -12.087 -11.073 1.634 1.00 85.75 373 LEU A C 1
ATOM 2877 O O . LEU A 1 373 ? -12.383 -10.622 0.519 1.00 85.75 373 LEU A O 1
ATOM 2881 N N . PRO A 1 374 ? -12.677 -12.173 2.128 1.00 85.31 374 PRO A N 1
ATOM 2882 C CA . PRO A 1 374 ? -13.754 -12.877 1.441 1.00 85.31 374 PRO A CA 1
ATOM 2883 C C . PRO A 1 374 ? -14.939 -11.975 1.057 1.00 85.31 374 PRO A C 1
ATOM 2885 O O . PRO A 1 374 ? -15.271 -11.011 1.740 1.00 85.31 374 PRO A O 1
ATOM 2888 N N . ASP A 1 375 ? -15.632 -12.307 -0.035 1.00 87.88 375 ASP A N 1
ATOM 2889 C CA . ASP A 1 375 ? -16.810 -11.553 -0.506 1.00 87.88 375 ASP A CA 1
ATOM 2890 C C . ASP A 1 375 ? -18.017 -11.637 0.460 1.00 87.88 375 ASP A C 1
ATOM 2892 O O . ASP A 1 375 ? -18.969 -10.860 0.366 1.00 87.88 375 ASP A O 1
ATOM 2896 N N . ASN A 1 376 ? -18.021 -12.587 1.396 1.00 90.50 376 ASN A N 1
ATOM 2897 C CA . ASN A 1 376 ? -19.030 -12.692 2.453 1.00 90.50 376 ASN A CA 1
ATOM 2898 C C . ASN A 1 376 ? -18.658 -11.945 3.744 1.00 90.50 376 ASN A C 1
ATOM 2900 O O . ASN A 1 376 ? -19.477 -11.931 4.660 1.00 90.50 376 ASN A O 1
ATOM 2904 N N . THR A 1 377 ? -17.479 -11.324 3.826 1.00 93.75 377 THR A N 1
ATOM 2905 C CA . THR A 1 377 ? -17.104 -10.497 4.976 1.00 93.75 377 THR A CA 1
ATOM 2906 C C . THR A 1 377 ? -17.911 -9.199 4.969 1.00 93.75 377 THR A C 1
ATOM 2908 O O . THR A 1 377 ? -17.990 -8.505 3.953 1.00 93.75 377 THR A O 1
ATOM 2911 N N . ASN A 1 378 ? -18.506 -8.863 6.110 1.00 96.50 378 ASN A N 1
ATOM 2912 C CA . ASN A 1 378 ? -19.105 -7.567 6.380 1.00 96.50 378 ASN A CA 1
ATOM 2913 C C . ASN A 1 378 ? -18.055 -6.662 7.025 1.00 96.50 378 ASN A C 1
ATOM 2915 O O . ASN A 1 378 ? -17.460 -7.049 8.033 1.00 96.50 378 ASN A O 1
ATOM 2919 N N . ILE A 1 379 ? -17.839 -5.474 6.460 1.00 96.62 379 ILE A N 1
ATOM 2920 C CA . ILE A 1 379 ? -16.864 -4.513 6.971 1.00 96.62 379 ILE A CA 1
ATOM 2921 C C . ILE A 1 379 ? -17.471 -3.133 7.228 1.00 96.62 379 ILE A C 1
ATOM 2923 O O . ILE A 1 379 ? -18.427 -2.727 6.566 1.00 96.62 379 ILE A O 1
ATOM 2927 N N . GLY A 1 380 ? -16.876 -2.410 8.171 1.00 97.12 380 GLY A N 1
ATOM 2928 C CA . GLY A 1 380 ? -17.010 -0.965 8.328 1.00 97.12 380 GLY A CA 1
ATOM 2929 C C . GLY A 1 380 ? -15.630 -0.332 8.466 1.00 97.12 380 GLY A C 1
ATOM 2930 O O . GLY A 1 380 ? -14.713 -0.970 8.987 1.00 97.12 380 GLY A O 1
ATOM 2931 N N . ILE A 1 381 ? -15.458 0.886 7.956 1.00 97.19 381 ILE A N 1
ATOM 2932 C CA . ILE A 1 381 ? -14.170 1.586 7.999 1.00 97.19 381 ILE A CA 1
ATOM 2933 C C . ILE A 1 381 ? -14.409 3.012 8.479 1.00 97.19 381 ILE A C 1
ATOM 2935 O O . ILE A 1 381 ? -15.136 3.772 7.839 1.00 97.19 381 ILE A O 1
ATOM 2939 N N . THR A 1 382 ? -13.746 3.376 9.569 1.00 96.75 382 THR A N 1
ATOM 2940 C CA . THR A 1 382 ? -13.783 4.719 10.142 1.00 96.75 382 THR A CA 1
ATOM 2941 C C . THR A 1 382 ? -12.361 5.214 10.321 1.00 96.75 382 THR A C 1
ATOM 2943 O O . THR A 1 382 ? -11.488 4.469 10.770 1.00 96.75 382 THR A O 1
ATOM 2946 N N . THR A 1 383 ? -12.119 6.472 9.975 1.00 96.19 383 THR A N 1
ATOM 2947 C CA . THR A 1 383 ? -10.870 7.148 10.303 1.00 96.19 383 THR A CA 1
ATOM 2948 C C . THR A 1 383 ? -11.125 8.232 11.326 1.00 96.19 383 THR A C 1
ATOM 2950 O O . THR A 1 383 ? -12.055 9.026 11.173 1.00 96.19 383 THR A O 1
ATOM 2953 N N . PHE A 1 384 ? -10.311 8.256 12.374 1.00 95.94 384 PHE A N 1
ATOM 2954 C CA . PHE A 1 384 ? -10.493 9.171 13.488 1.00 95.94 384 PHE A CA 1
ATOM 2955 C C . PHE A 1 384 ? -9.430 10.262 1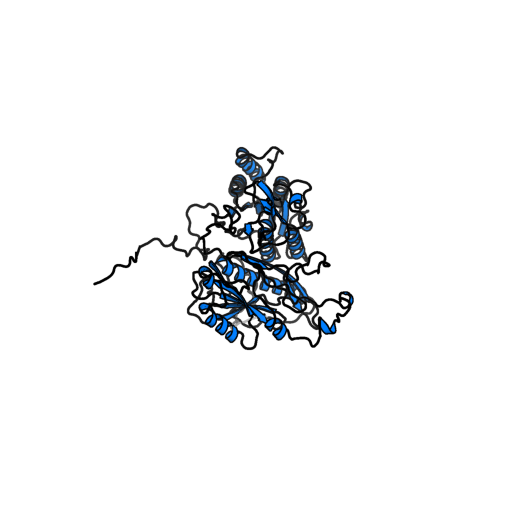3.485 1.00 95.94 384 PHE A C 1
ATOM 2957 O O . PHE A 1 384 ? -8.260 10.041 13.180 1.00 95.94 384 PHE A O 1
ATOM 2964 N N . SER A 1 385 ? -9.861 11.464 13.831 1.00 95.12 385 SER A N 1
ATOM 2965 C CA . SER A 1 385 ? -9.012 12.601 14.152 1.00 95.12 385 SER A CA 1
ATOM 2966 C C . SER A 1 385 ? -9.861 13.630 14.904 1.00 95.12 385 SER A C 1
ATOM 2968 O O . SER A 1 385 ? -11.069 13.446 15.053 1.00 95.12 385 SER A O 1
ATOM 2970 N N . SER A 1 386 ? -9.276 14.742 15.345 1.00 92.00 386 SER A N 1
ATOM 2971 C CA . SER A 1 386 ? -10.024 15.841 15.954 1.00 92.00 386 SER A CA 1
ATOM 2972 C C . SER A 1 386 ? -11.255 16.248 15.123 1.00 92.00 386 SER A C 1
ATOM 2974 O O . SER A 1 386 ? -11.238 16.261 13.888 1.00 92.00 386 SER A O 1
ATOM 2976 N N . GLY A 1 387 ? -12.337 16.634 15.801 1.00 88.62 387 GLY A N 1
ATOM 2977 C CA . GLY A 1 387 ? -13.587 17.064 15.163 1.00 88.62 387 GLY A CA 1
ATOM 2978 C C . GLY A 1 387 ? -13.411 18.148 14.086 1.00 88.62 387 GLY A C 1
ATOM 2979 O O . GLY A 1 387 ? -12.699 19.133 14.288 1.00 88.62 387 GLY A O 1
ATOM 2980 N N . ASN A 1 388 ? -14.119 17.995 12.960 1.00 87.56 388 ASN A N 1
ATOM 2981 C CA . ASN A 1 388 ? -14.102 18.875 11.773 1.00 87.56 388 ASN A CA 1
ATOM 2982 C C . ASN A 1 388 ? -12.805 18.879 10.943 1.00 87.56 388 ASN A C 1
ATOM 2984 O O . ASN A 1 388 ? -12.681 19.684 10.014 1.00 87.56 388 ASN A O 1
ATOM 2988 N N . TYR A 1 389 ? -11.842 18.012 11.253 1.00 92.00 389 TYR A N 1
ATOM 2989 C CA . TYR A 1 389 ? -10.672 17.819 10.404 1.00 92.00 389 TYR A CA 1
ATOM 2990 C C . TYR A 1 389 ? -10.948 16.805 9.293 1.00 92.00 389 TYR A C 1
ATOM 2992 O O . TYR A 1 389 ? -11.871 15.998 9.367 1.00 92.00 389 TYR A O 1
ATOM 3000 N N . GLN A 1 390 ? -10.155 16.877 8.225 1.00 91.19 390 GLN A N 1
ATOM 3001 C CA . GLN A 1 390 ? -10.441 16.205 6.957 1.00 91.19 390 GLN A CA 1
ATOM 3002 C C . GLN A 1 390 ? -10.503 14.676 7.075 1.00 91.19 390 GLN A C 1
ATOM 3004 O O . GLN A 1 390 ? -11.257 14.032 6.344 1.00 91.19 390 GLN A O 1
ATOM 3009 N N . ASN A 1 391 ? -9.703 14.112 7.977 1.00 92.12 391 ASN A N 1
ATOM 3010 C CA . ASN A 1 391 ? -9.575 12.672 8.158 1.00 92.12 391 ASN A CA 1
ATOM 3011 C C . ASN A 1 391 ? -10.368 12.137 9.355 1.00 92.12 391 ASN A C 1
ATOM 3013 O O . ASN A 1 391 ? -10.284 10.947 9.635 1.00 92.12 391 ASN A O 1
ATOM 3017 N N . ASN A 1 392 ? -11.178 12.970 10.015 1.00 94.06 392 ASN A N 1
ATOM 3018 C CA . ASN A 1 392 ? -12.234 12.475 10.890 1.00 94.06 392 ASN A CA 1
ATOM 3019 C C . ASN A 1 392 ? -13.481 12.180 10.041 1.00 94.06 392 ASN A C 1
ATOM 3021 O O . ASN A 1 392 ? -14.312 13.063 9.814 1.00 94.06 392 ASN A O 1
ATOM 3025 N N . LYS A 1 393 ? -13.546 10.977 9.467 1.00 94.06 393 LYS A N 1
ATOM 3026 C CA . LYS A 1 393 ? -14.571 10.592 8.488 1.00 94.06 393 LYS A CA 1
ATOM 3027 C C . LYS A 1 393 ? -14.830 9.091 8.511 1.00 94.06 393 LYS A C 1
ATOM 3029 O O . LYS A 1 393 ? -13.954 8.288 8.806 1.00 94.06 393 LYS A O 1
ATOM 3034 N N . GLU A 1 394 ? -16.036 8.712 8.122 1.00 95.50 394 GLU A N 1
ATOM 3035 C CA . GLU A 1 394 ? -16.448 7.318 7.981 1.00 95.50 394 GLU A CA 1
ATOM 3036 C C . GLU A 1 394 ? -16.677 6.978 6.507 1.00 95.50 394 GLU A C 1
ATOM 3038 O O . GLU A 1 39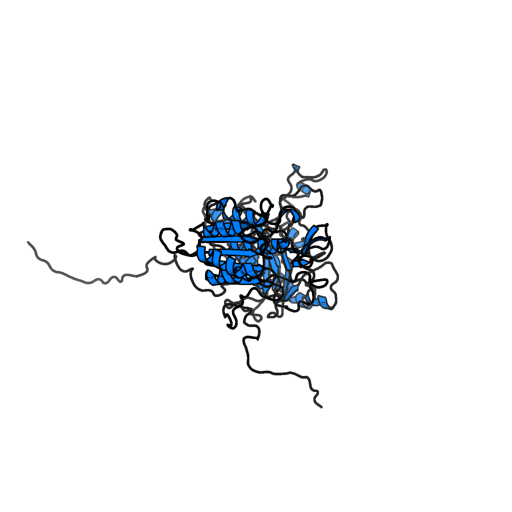4 ? -17.074 7.831 5.701 1.00 95.50 394 GLU A O 1
ATOM 3043 N N . TRP A 1 395 ? -16.435 5.721 6.140 1.00 96.75 395 TRP A N 1
ATOM 3044 C CA . TRP A 1 395 ? -16.858 5.210 4.849 1.00 96.75 395 TRP A CA 1
ATOM 3045 C C . TRP A 1 395 ? -18.386 5.235 4.776 1.00 96.75 395 TRP A C 1
ATOM 3047 O O . TRP A 1 395 ? -19.072 4.495 5.472 1.00 96.75 395 TRP A O 1
ATOM 3057 N N . MET A 1 396 ? -18.920 6.096 3.908 1.00 94.56 396 MET A N 1
ATOM 3058 C CA . MET A 1 396 ? -20.351 6.416 3.834 1.00 94.56 396 MET A CA 1
ATOM 3059 C C . MET A 1 396 ? -21.267 5.191 3.742 1.00 94.56 396 MET A C 1
ATOM 3061 O O . MET A 1 396 ? -22.372 5.205 4.270 1.00 94.56 396 MET A O 1
ATOM 3065 N N . GLU A 1 397 ? -20.814 4.129 3.081 1.00 94.00 397 GLU A N 1
ATOM 3066 C CA . GLU A 1 397 ? -21.591 2.898 2.949 1.00 94.00 397 GLU A CA 1
ATOM 3067 C C . GLU A 1 397 ? -21.799 2.202 4.300 1.00 94.00 397 GLU A C 1
ATOM 3069 O O . GLU A 1 397 ? -22.857 1.615 4.520 1.00 94.00 397 GLU A O 1
ATOM 3074 N N . SER A 1 398 ? -20.825 2.293 5.214 1.00 93.81 398 SER A N 1
ATOM 3075 C CA . SER A 1 398 ? -20.883 1.673 6.539 1.00 93.81 398 SER A CA 1
ATOM 3076 C C . SER A 1 398 ? -21.445 2.564 7.647 1.00 93.81 398 SER A C 1
ATOM 3078 O O . SER A 1 398 ? -21.488 2.132 8.798 1.00 93.81 398 SER A O 1
ATOM 3080 N N . SER A 1 399 ? -21.953 3.758 7.313 1.00 89.12 399 SER A N 1
ATOM 3081 C CA . SER A 1 399 ? -22.484 4.703 8.310 1.00 89.12 399 SER A CA 1
ATOM 3082 C C . SER A 1 399 ? -23.708 4.187 9.067 1.00 89.12 399 SER A C 1
ATOM 3084 O O . SER A 1 399 ? -24.073 4.713 10.110 1.00 89.12 399 SER A O 1
ATOM 3086 N N . ASN A 1 400 ? -24.384 3.172 8.521 1.00 87.75 400 ASN A N 1
ATOM 3087 C CA . ASN A 1 400 ? -25.543 2.521 9.135 1.00 87.75 400 ASN A CA 1
ATOM 3088 C C . ASN A 1 400 ? -25.247 1.059 9.517 1.00 87.75 400 ASN A C 1
ATOM 3090 O O . ASN A 1 400 ? -26.154 0.225 9.532 1.00 87.75 400 ASN A O 1
ATOM 3094 N N . GLY A 1 401 ? -23.980 0.737 9.792 1.00 90.12 401 GLY A N 1
ATOM 3095 C CA . GLY A 1 401 ? -23.533 -0.604 10.166 1.00 90.12 401 GLY A CA 1
ATOM 3096 C C . GLY A 1 401 ? -22.704 -1.294 9.085 1.00 90.12 401 GLY A C 1
ATOM 3097 O O . GLY A 1 401 ? -22.417 -0.744 8.026 1.00 90.12 401 GLY A O 1
ATOM 3098 N N . LEU A 1 402 ? -22.312 -2.538 9.356 1.00 95.00 402 LEU A N 1
ATOM 3099 C CA . LEU A 1 402 ? -21.422 -3.287 8.468 1.00 95.00 402 LEU A CA 1
ATOM 3100 C C . LEU A 1 402 ? -22.034 -3.601 7.096 1.00 95.00 402 LEU A C 1
ATOM 3102 O O . LEU A 1 402 ? -23.142 -4.144 7.005 1.00 95.00 402 LEU A O 1
ATOM 3106 N N . VAL A 1 403 ? -21.227 -3.405 6.053 1.00 96.50 403 VAL A N 1
ATOM 3107 C CA . VAL A 1 403 ? -21.573 -3.652 4.648 1.00 96.50 403 VAL A CA 1
ATOM 3108 C C . VAL A 1 403 ? -20.873 -4.896 4.141 1.00 96.50 403 VAL A C 1
ATOM 3110 O O . VAL A 1 403 ? -19.676 -5.080 4.360 1.00 96.50 403 VAL A O 1
ATOM 3113 N N . ARG A 1 404 ? -21.597 -5.743 3.411 1.00 96.00 404 ARG A N 1
ATOM 3114 C CA . ARG A 1 404 ? -21.011 -6.921 2.781 1.00 96.00 404 ARG A CA 1
ATOM 3115 C C . ARG A 1 404 ? -20.108 -6.519 1.617 1.00 96.00 404 ARG A C 1
ATOM 3117 O O . ARG A 1 404 ? -20.536 -5.865 0.671 1.00 96.00 404 ARG A O 1
ATOM 3124 N N . LEU A 1 405 ? -18.859 -6.970 1.657 1.00 91.88 405 LEU A N 1
ATOM 3125 C CA . LEU A 1 405 ? -17.826 -6.534 0.720 1.00 91.88 405 LEU A CA 1
ATOM 3126 C C . LEU A 1 405 ? -18.012 -7.061 -0.712 1.00 91.88 405 LEU A C 1
ATOM 3128 O O . LEU A 1 405 ? -17.558 -6.433 -1.666 1.00 91.88 405 LEU A O 1
ATOM 3132 N N . GLY A 1 406 ? -18.655 -8.221 -0.860 1.00 87.88 406 GLY A N 1
ATOM 3133 C CA . GLY A 1 406 ? -18.973 -8.832 -2.151 1.00 87.88 406 GLY A CA 1
ATOM 3134 C C . GLY A 1 406 ? -20.176 -8.231 -2.873 1.00 87.88 406 GLY A C 1
ATOM 3135 O O . GLY A 1 406 ? -20.440 -8.626 -4.008 1.00 87.88 406 GLY A O 1
ATOM 3136 N N . ASP A 1 407 ? -20.910 -7.315 -2.239 1.00 91.25 407 ASP A N 1
ATOM 3137 C CA . ASP A 1 407 ? -21.999 -6.608 -2.905 1.00 91.25 407 ASP A CA 1
ATOM 3138 C C . ASP A 1 407 ? -21.433 -5.659 -3.976 1.00 91.25 407 ASP A C 1
ATOM 3140 O O . ASP A 1 407 ? -20.311 -5.151 -3.871 1.00 91.25 407 ASP A O 1
ATOM 3144 N N . GLU A 1 408 ? -22.208 -5.433 -5.038 1.00 87.62 408 GLU A N 1
ATOM 3145 C CA . GLU A 1 408 ? -21.750 -4.713 -6.229 1.00 87.62 408 GLU A CA 1
ATOM 3146 C C . GLU A 1 408 ? -21.181 -3.323 -5.887 1.00 87.62 408 GLU A C 1
ATOM 3148 O O . GLU A 1 408 ? -21.840 -2.494 -5.258 1.00 87.62 408 GLU A O 1
ATOM 3153 N N . GLY A 1 409 ? -19.931 -3.076 -6.295 1.00 87.56 409 GLY A N 1
ATOM 3154 C CA . GLY A 1 409 ? -19.232 -1.800 -6.114 1.00 87.56 409 GLY A CA 1
ATOM 3155 C C . GLY A 1 409 ? -18.752 -1.501 -4.688 1.00 87.56 409 GLY A C 1
ATOM 3156 O O . GLY A 1 409 ? -18.071 -0.493 -4.484 1.00 87.56 409 GLY A O 1
ATOM 3157 N N . LYS A 1 410 ? -19.079 -2.333 -3.686 1.00 93.81 410 LYS A N 1
ATOM 3158 C CA . LYS A 1 410 ? -18.752 -2.037 -2.280 1.00 93.81 410 LYS A CA 1
ATOM 3159 C C . LYS A 1 410 ? -17.263 -2.128 -1.996 1.00 93.81 410 LYS A C 1
ATOM 3161 O O . LYS A 1 410 ? -16.724 -1.259 -1.319 1.00 93.81 410 LYS A O 1
ATOM 3166 N N . ARG A 1 411 ? -16.570 -3.114 -2.563 1.00 91.69 411 ARG A N 1
ATOM 3167 C CA . ARG A 1 411 ? -15.115 -3.226 -2.405 1.00 91.69 411 ARG A CA 1
ATOM 3168 C C . ARG A 1 411 ? -14.376 -2.051 -3.028 1.00 91.69 411 ARG A C 1
ATOM 3170 O O . ARG A 1 411 ? -13.473 -1.505 -2.410 1.00 91.69 411 ARG A O 1
ATOM 3177 N N . GLU A 1 412 ? -14.775 -1.637 -4.222 1.00 87.88 412 GLU A N 1
ATOM 3178 C CA . GLU A 1 412 ? -14.190 -0.488 -4.911 1.00 87.88 412 GLU A CA 1
ATOM 3179 C C . GLU A 1 412 ? -14.441 0.810 -4.142 1.00 87.88 412 GLU A C 1
ATOM 3181 O O . GLU A 1 412 ? -13.528 1.616 -3.997 1.00 87.88 412 GLU A O 1
ATOM 3186 N N . SER A 1 413 ? -15.648 0.979 -3.598 1.00 93.94 413 SER A N 1
ATOM 3187 C CA . SER A 1 413 ? -15.993 2.116 -2.741 1.00 93.94 413 SER A CA 1
ATOM 3188 C C . SER A 1 413 ? -15.151 2.144 -1.457 1.00 93.94 413 SER A C 1
ATOM 3190 O O . SER A 1 413 ? -14.630 3.197 -1.091 1.00 93.94 413 SER A O 1
ATOM 3192 N N . ALA A 1 414 ? -14.940 0.992 -0.809 1.00 95.06 414 ALA A N 1
ATOM 3193 C CA . ALA A 1 414 ? -14.087 0.879 0.376 1.00 95.06 414 ALA A CA 1
ATOM 3194 C C . ALA A 1 414 ? -12.618 1.222 0.069 1.00 95.06 414 ALA A C 1
ATOM 3196 O O . ALA A 1 414 ? -11.980 1.961 0.817 1.00 95.06 414 ALA A O 1
ATOM 3197 N N . LEU A 1 415 ? -12.089 0.728 -1.056 1.00 91.75 415 LEU A N 1
ATOM 3198 C CA . LEU A 1 415 ? -10.737 1.056 -1.515 1.00 91.75 415 LEU A CA 1
ATOM 3199 C C . LEU A 1 415 ? -10.596 2.550 -1.829 1.00 91.75 415 LEU A C 1
ATOM 3201 O O . LEU A 1 415 ? -9.637 3.174 -1.389 1.00 91.75 415 LEU A O 1
ATOM 3205 N N . ALA A 1 416 ? -11.569 3.147 -2.522 1.00 90.50 416 ALA A N 1
ATOM 3206 C CA . ALA A 1 416 ? -11.572 4.581 -2.812 1.00 90.50 416 ALA A CA 1
ATOM 3207 C C . ALA A 1 416 ? -11.602 5.433 -1.532 1.00 90.50 416 ALA A C 1
ATOM 3209 O O . ALA A 1 416 ? -10.929 6.460 -1.459 1.00 90.50 416 ALA A O 1
ATOM 3210 N N . PHE A 1 417 ? -12.337 4.998 -0.503 1.00 95.38 417 PHE A N 1
ATOM 3211 C CA . PHE A 1 417 ? -12.317 5.647 0.806 1.00 95.38 417 PHE A CA 1
ATOM 3212 C C . PHE A 1 417 ? -10.918 5.609 1.436 1.00 95.38 417 PHE A C 1
ATOM 3214 O O . PHE A 1 417 ? -10.399 6.660 1.812 1.00 95.38 417 PHE A O 1
ATOM 3221 N N . VAL A 1 418 ? -10.283 4.434 1.494 1.00 93.88 418 VAL A N 1
ATOM 3222 C CA . VAL A 1 418 ? -8.929 4.268 2.054 1.00 93.88 418 VAL A CA 1
ATOM 3223 C C . VAL A 1 418 ? -7.892 5.078 1.273 1.00 93.88 418 VAL A C 1
ATOM 3225 O O . VAL A 1 418 ? -7.065 5.760 1.868 1.00 93.88 418 VAL A O 1
ATOM 3228 N N . ASN A 1 419 ? -7.971 5.096 -0.054 1.00 89.56 419 ASN A N 1
ATOM 3229 C CA . ASN A 1 419 ? -7.048 5.868 -0.890 1.00 89.56 419 ASN A CA 1
ATOM 3230 C C . ASN A 1 419 ? -7.269 7.385 -0.801 1.00 89.56 419 ASN A C 1
ATOM 3232 O O . ASN A 1 419 ? -6.482 8.150 -1.335 1.00 89.56 419 ASN A O 1
ATOM 3236 N N . SER A 1 420 ? -8.326 7.845 -0.125 1.00 91.31 420 SER A N 1
ATOM 3237 C CA . SER A 1 420 ? -8.577 9.273 0.100 1.00 91.31 420 SER A CA 1
ATOM 3238 C C . SER A 1 420 ? -7.949 9.816 1.392 1.00 91.31 420 SER A C 1
ATOM 3240 O O . SER A 1 420 ? -8.186 10.977 1.743 1.00 91.31 420 SER A O 1
ATOM 3242 N N . LEU A 1 421 ? -7.240 8.983 2.164 1.00 91.81 421 LEU A N 1
ATOM 3243 C CA . LEU A 1 421 ? -6.739 9.345 3.497 1.00 91.81 421 LEU A CA 1
ATOM 3244 C C . LEU A 1 421 ? -5.482 10.220 3.468 1.00 91.81 421 LEU A C 1
ATOM 3246 O O . LEU A 1 421 ? -5.262 10.995 4.398 1.00 91.81 421 LEU A O 1
ATOM 3250 N N . ASP A 1 422 ? -4.694 10.159 2.399 1.00 89.06 422 ASP A N 1
ATOM 3251 C CA . ASP A 1 422 ? -3.516 11.006 2.196 1.00 89.06 422 ASP A CA 1
ATOM 3252 C C . ASP A 1 422 ? -3.814 12.280 1.379 1.00 89.06 422 ASP A C 1
ATOM 3254 O O . ASP A 1 422 ? -2.917 13.078 1.096 1.00 89.06 422 ASP A O 1
ATOM 3258 N N . ALA A 1 423 ? -5.083 12.513 1.035 1.00 86.00 423 ALA A N 1
ATOM 3259 C CA . ALA A 1 423 ? -5.494 13.677 0.269 1.00 86.00 423 ALA A CA 1
ATOM 3260 C C . ALA A 1 423 ? -5.407 14.981 1.086 1.00 86.00 423 ALA A C 1
ATOM 3262 O O . ALA A 1 423 ? -5.540 15.020 2.314 1.00 86.00 423 ALA A O 1
ATOM 3263 N N . GLY A 1 424 ? -5.311 16.109 0.381 1.00 85.94 424 GLY A N 1
ATOM 3264 C CA . GLY A 1 424 ? -5.389 17.443 0.978 1.00 85.94 424 GLY A CA 1
ATOM 3265 C C . GLY A 1 424 ? -4.135 17.865 1.751 1.00 85.94 424 GLY A C 1
ATOM 3266 O O . GLY A 1 424 ? -3.037 17.353 1.554 1.00 85.94 424 GLY A O 1
ATOM 3267 N N . LYS A 1 425 ? -4.273 18.893 2.597 1.00 89.31 425 LYS A N 1
ATOM 3268 C CA . LYS A 1 425 ? -3.141 19.449 3.357 1.00 89.31 425 LYS A CA 1
ATOM 3269 C C . LYS A 1 425 ? -2.994 18.704 4.678 1.00 89.31 425 LYS A C 1
ATOM 3271 O O . LYS A 1 425 ? -3.921 18.739 5.476 1.00 89.31 425 LYS A O 1
ATOM 3276 N N . VAL A 1 426 ? -1.806 18.173 4.969 1.00 91.00 426 VAL A N 1
ATOM 3277 C CA . VAL A 1 426 ? -1.525 17.429 6.217 1.00 91.00 426 VAL A CA 1
ATOM 3278 C C . VAL A 1 426 ? -1.850 18.219 7.492 1.00 91.00 426 VAL A C 1
ATOM 3280 O O . VAL A 1 426 ? -2.304 17.663 8.481 1.00 91.00 426 VAL A O 1
ATOM 3283 N N . SER A 1 427 ? -1.725 19.549 7.464 1.00 88.12 427 SER A N 1
ATOM 3284 C CA . SER A 1 427 ? -2.098 20.420 8.590 1.00 88.12 427 SER A CA 1
ATOM 3285 C C . SER A 1 427 ? -3.610 20.514 8.843 1.00 88.12 427 SER A C 1
ATOM 3287 O O . SER A 1 427 ? -4.035 21.101 9.836 1.00 88.12 427 SER A O 1
ATOM 3289 N N . ARG A 1 428 ? -4.431 19.955 7.945 1.00 93.00 428 ARG A N 1
ATOM 3290 C CA . ARG A 1 428 ? -5.888 19.804 8.062 1.00 93.00 428 ARG A CA 1
ATOM 3291 C C . ARG A 1 428 ? -6.303 18.380 8.433 1.00 93.00 428 ARG A C 1
ATOM 3293 O O . ARG A 1 428 ? -7.502 18.113 8.448 1.00 93.00 428 ARG A O 1
ATOM 3300 N N . TRP A 1 429 ? -5.359 17.493 8.735 1.00 93.31 429 TRP A N 1
ATOM 3301 C CA . TRP A 1 429 ? -5.678 16.125 9.134 1.00 93.31 429 TRP A CA 1
ATOM 3302 C C . TRP A 1 429 ? -6.135 16.032 10.583 1.00 93.31 429 TRP A C 1
ATOM 3304 O O . TRP A 1 429 ? -7.070 15.288 10.816 1.00 93.31 429 TRP A O 1
ATOM 3314 N N . GLY A 1 430 ? -5.606 16.880 11.476 1.00 91.38 430 GLY A N 1
ATOM 3315 C CA . GLY A 1 430 ? -6.062 17.028 12.865 1.00 91.38 430 GLY A CA 1
ATOM 3316 C C . GLY A 1 430 ? -5.182 16.307 13.882 1.00 91.38 430 GLY A C 1
ATOM 3317 O O . GLY A 1 430 ? -4.084 15.862 13.548 1.00 91.38 430 GLY A O 1
ATOM 3318 N N . GLY A 1 431 ? -5.635 16.275 15.133 1.00 92.00 431 GLY A N 1
ATOM 3319 C CA . GLY A 1 431 ? -5.011 15.548 16.241 1.00 92.00 431 GLY A CA 1
ATOM 3320 C C . GLY A 1 431 ? -5.608 14.154 16.447 1.00 92.00 431 GLY A C 1
ATOM 3321 O O . GLY A 1 431 ? -6.452 13.719 15.659 1.00 92.00 431 GLY A O 1
ATOM 3322 N N . THR A 1 432 ? -5.182 13.454 17.489 1.00 93.12 432 THR A N 1
ATOM 3323 C CA . THR A 1 432 ? -5.556 12.057 17.757 1.00 93.12 432 THR A CA 1
ATOM 3324 C C . THR A 1 432 ? -6.743 12.020 18.721 1.00 93.12 432 THR A C 1
ATOM 3326 O O . THR A 1 432 ? -6.588 12.226 19.921 1.00 93.12 432 THR A O 1
ATOM 3329 N N . ASP A 1 433 ? -7.946 11.777 18.197 1.00 94.31 433 ASP A N 1
ATOM 3330 C CA . ASP A 1 433 ? -9.197 11.707 18.971 1.00 94.31 433 ASP A CA 1
ATOM 3331 C C . ASP A 1 433 ? -9.998 10.462 18.554 1.00 94.31 433 ASP A C 1
ATOM 3333 O O . ASP A 1 433 ? -10.778 10.525 17.601 1.00 94.31 433 ASP A O 1
ATOM 3337 N N . PRO A 1 434 ? -9.745 9.300 19.183 1.00 94.75 434 PRO A N 1
ATOM 3338 C CA . PRO A 1 434 ? -10.344 8.037 18.765 1.00 94.75 434 PRO A CA 1
ATOM 3339 C C . PRO A 1 434 ? -11.731 7.779 19.366 1.00 94.75 434 PRO A C 1
ATOM 3341 O O . PRO A 1 434 ? -12.395 6.828 18.952 1.00 94.75 434 PRO A O 1
ATOM 3344 N N . TRP A 1 435 ? -12.173 8.568 20.350 1.00 94.19 435 TRP A N 1
ATOM 3345 C CA . TRP A 1 435 ? -13.297 8.197 21.216 1.00 94.19 435 TRP A CA 1
ATOM 3346 C C . TRP A 1 435 ? -14.621 8.016 20.482 1.00 94.19 435 TRP A C 1
ATOM 3348 O O . TRP A 1 435 ? -15.193 6.936 20.631 1.00 94.19 435 TRP A O 1
ATOM 3358 N N . PRO A 1 436 ? -15.065 8.950 19.615 1.00 92.88 436 PRO A N 1
ATOM 3359 C CA . PRO A 1 436 ? -16.323 8.769 18.893 1.00 92.88 436 PRO A CA 1
ATOM 3360 C C . PRO A 1 436 ? -16.321 7.486 18.053 1.00 92.88 436 PRO A C 1
ATOM 3362 O O . PRO A 1 436 ? -17.278 6.723 18.056 1.00 92.88 436 PRO A O 1
ATOM 3365 N N . SER A 1 437 ? -15.198 7.192 17.390 1.00 93.69 437 SER A N 1
ATOM 3366 C CA . SER A 1 437 ? -15.071 5.997 16.552 1.00 93.69 437 SER A CA 1
ATOM 3367 C C . SER A 1 437 ? -15.036 4.698 17.355 1.00 93.69 437 SER A C 1
ATOM 3369 O O . SER A 1 437 ? -15.499 3.673 16.863 1.00 93.69 437 SER A O 1
ATOM 3371 N N . ILE A 1 438 ? -14.477 4.708 18.567 1.00 93.44 438 ILE A N 1
ATOM 3372 C CA . ILE A 1 438 ? -14.484 3.533 19.447 1.00 93.44 438 ILE A CA 1
ATOM 3373 C C . ILE A 1 438 ? -15.890 3.303 20.000 1.00 93.44 438 ILE A C 1
ATOM 3375 O O . ILE A 1 438 ? -16.374 2.173 19.949 1.00 93.44 438 ILE A O 1
ATOM 3379 N N . GLU A 1 439 ? -16.550 4.353 20.489 1.00 93.19 439 GLU A N 1
ATOM 3380 C CA . GLU A 1 439 ? -17.925 4.292 20.999 1.00 93.19 439 GLU A CA 1
ATOM 3381 C C . GLU A 1 439 ? -18.887 3.739 19.935 1.00 93.19 439 GLU A C 1
ATOM 3383 O O . GLU A 1 439 ? -19.572 2.747 20.196 1.00 93.19 439 GLU A O 1
ATOM 3388 N N . ASP A 1 440 ? -18.822 4.256 18.702 1.00 92.50 440 ASP A N 1
ATOM 3389 C CA . ASP A 1 440 ? -19.640 3.787 17.573 1.00 92.50 440 ASP A CA 1
ATOM 3390 C C . ASP A 1 440 ? -19.473 2.278 17.293 1.00 92.50 440 ASP A C 1
ATOM 3392 O O . ASP A 1 440 ? -20.426 1.581 16.932 1.00 92.50 440 ASP A O 1
ATOM 3396 N N . VAL A 1 441 ? -18.262 1.733 17.457 1.00 93.94 441 VAL A N 1
ATOM 3397 C CA . VAL A 1 441 ? -18.001 0.298 17.240 1.00 93.94 441 VAL A CA 1
ATOM 3398 C C . VAL A 1 441 ? -18.591 -0.557 18.359 1.00 93.94 441 VAL A C 1
ATOM 3400 O O . VAL A 1 441 ? -19.122 -1.643 18.095 1.00 93.94 441 VAL A O 1
ATOM 3403 N N . PHE A 1 442 ? -18.480 -0.106 19.610 1.00 93.75 442 PHE A N 1
ATOM 3404 C CA . PHE A 1 442 ? -19.059 -0.827 20.742 1.00 93.75 442 PHE A CA 1
ATOM 3405 C C . PHE A 1 442 ? -20.591 -0.864 20.652 1.00 93.75 442 PHE A C 1
ATOM 3407 O O . PHE A 1 442 ? -21.173 -1.924 20.916 1.00 93.75 442 PHE A O 1
ATOM 3414 N N . ASP A 1 443 ? -21.207 0.222 20.174 1.00 92.31 443 ASP A N 1
ATOM 3415 C CA . ASP A 1 443 ? -22.651 0.339 19.937 1.00 92.31 443 ASP A CA 1
ATOM 3416 C C . ASP A 1 443 ? -23.150 -0.521 18.758 1.00 92.31 443 ASP A C 1
ATOM 3418 O O . ASP A 1 443 ? -24.277 -1.033 18.781 1.00 92.31 443 ASP A O 1
ATOM 3422 N N . ASP A 1 444 ? -22.315 -0.765 17.742 1.00 92.75 444 ASP A N 1
ATOM 3423 C CA . ASP A 1 444 ? -22.645 -1.653 16.622 1.00 92.75 444 ASP A CA 1
ATOM 3424 C C . ASP A 1 444 ? -22.579 -3.132 17.027 1.00 92.75 444 ASP A C 1
ATOM 3426 O O . ASP A 1 444 ? -21.624 -3.847 16.716 1.00 92.75 444 ASP A O 1
ATOM 3430 N N . THR A 1 445 ? -23.638 -3.616 17.682 1.00 92.44 445 THR A N 1
ATOM 3431 C CA . THR A 1 445 ? -23.754 -5.001 18.177 1.00 92.44 445 THR A CA 1
ATOM 3432 C C . THR A 1 445 ? -23.461 -6.083 17.133 1.00 92.44 445 THR A C 1
ATOM 3434 O O . THR A 1 445 ? -23.004 -7.156 17.521 1.00 92.44 445 THR A O 1
ATOM 3437 N N . LYS A 1 446 ? -23.650 -5.826 15.827 1.00 94.12 446 LYS A N 1
ATOM 3438 C CA . LYS A 1 446 ? -23.344 -6.787 14.749 1.00 94.12 446 LYS A CA 1
ATOM 3439 C C . LYS A 1 446 ? -21.841 -7.015 14.588 1.00 94.12 446 LYS A C 1
ATOM 3441 O O . LYS A 1 446 ? -21.437 -8.109 14.197 1.00 94.12 446 LYS A O 1
ATOM 3446 N N . THR A 1 447 ? -21.025 -6.004 14.872 1.00 95.00 447 THR A N 1
ATOM 3447 C CA . THR A 1 447 ? -19.563 -6.116 14.826 1.00 95.00 447 THR A CA 1
ATOM 3448 C C . THR A 1 447 ? -19.087 -7.048 15.928 1.00 95.00 447 THR A C 1
ATOM 3450 O O . THR A 1 447 ? -19.468 -6.878 17.082 1.00 95.00 447 THR A O 1
ATOM 3453 N N . ASP A 1 448 ? -18.255 -8.032 15.598 1.00 94.62 448 ASP A N 1
ATOM 3454 C CA . ASP A 1 448 ? -17.668 -8.943 16.590 1.00 94.62 448 ASP A CA 1
ATOM 3455 C C . ASP A 1 448 ? -16.158 -8.716 16.768 1.00 94.62 448 ASP A C 1
ATOM 3457 O O . ASP A 1 448 ? -15.598 -9.086 17.798 1.00 94.62 448 ASP A O 1
ATOM 3461 N N . THR A 1 449 ? -15.510 -8.046 15.809 1.00 95.38 449 THR A N 1
ATOM 3462 C CA . THR A 1 449 ? -14.067 -7.804 15.816 1.00 95.38 449 THR A CA 1
ATOM 3463 C C . THR A 1 449 ? -13.749 -6.374 15.382 1.00 95.38 449 THR A C 1
ATOM 3465 O O . THR A 1 449 ? -14.185 -5.919 14.323 1.00 95.38 449 THR A O 1
ATOM 3468 N N . LEU A 1 450 ? -12.943 -5.683 16.183 1.00 95.81 450 LEU A N 1
ATOM 3469 C CA . LEU A 1 450 ? -12.375 -4.370 15.897 1.00 95.81 450 LEU A CA 1
ATOM 3470 C C . LEU A 1 450 ? -10.880 -4.516 15.603 1.00 95.81 450 LEU A C 1
ATOM 3472 O O . LEU A 1 450 ? -10.161 -5.150 16.372 1.00 95.81 450 LEU A O 1
ATOM 3476 N N . TYR A 1 451 ? -10.410 -3.894 14.526 1.00 94.38 451 TYR A N 1
ATOM 3477 C CA . TYR A 1 451 ? -8.997 -3.597 14.317 1.00 94.38 451 TYR A CA 1
ATOM 3478 C C . TYR A 1 451 ? -8.776 -2.093 14.436 1.00 94.38 451 TYR A C 1
ATOM 3480 O O . TYR A 1 451 ? -9.296 -1.332 13.621 1.00 94.38 451 TYR A O 1
ATOM 3488 N N . ILE A 1 452 ? -8.007 -1.673 15.438 1.00 94.12 452 ILE A N 1
ATOM 3489 C CA . ILE A 1 452 ? -7.632 -0.276 15.648 1.00 94.12 452 ILE A CA 1
ATOM 3490 C C . ILE A 1 452 ? -6.148 -0.062 15.354 1.00 94.12 452 ILE A C 1
ATOM 3492 O O . ILE A 1 452 ? -5.309 -0.850 15.789 1.00 94.12 452 ILE A O 1
ATOM 3496 N N . LEU A 1 453 ? -5.819 0.992 14.608 1.00 92.44 453 LEU A N 1
ATOM 3497 C CA . LEU A 1 453 ? -4.442 1.343 14.265 1.00 92.44 453 LEU A CA 1
ATOM 3498 C C . LEU A 1 453 ? -4.162 2.813 14.559 1.00 92.44 453 LEU A C 1
ATOM 3500 O O . LEU A 1 453 ? -4.934 3.667 14.134 1.00 92.44 453 LEU A O 1
ATOM 3504 N N . THR A 1 454 ? -3.052 3.094 15.244 1.00 90.62 454 THR A N 1
ATOM 3505 C CA . THR A 1 454 ? -2.612 4.458 15.588 1.00 90.62 454 THR A CA 1
ATOM 3506 C C . THR A 1 454 ? -1.096 4.588 15.664 1.00 90.62 454 THR A C 1
ATOM 3508 O O . THR A 1 454 ? -0.404 3.604 15.903 1.00 90.62 454 THR A O 1
ATOM 3511 N N . ASP A 1 455 ? -0.564 5.792 15.459 1.00 84.06 455 ASP A N 1
ATOM 3512 C CA . ASP A 1 455 ? 0.853 6.112 15.675 1.00 84.06 455 ASP A CA 1
ATOM 3513 C C . ASP A 1 455 ? 1.103 6.985 16.916 1.00 84.06 455 ASP A C 1
ATOM 3515 O O . ASP A 1 455 ? 2.221 7.471 17.123 1.00 84.06 455 ASP A O 1
ATOM 3519 N N . GLY A 1 456 ? 0.067 7.196 17.734 1.00 78.25 456 GLY A N 1
ATOM 3520 C CA . GLY A 1 456 ? 0.079 8.154 18.829 1.00 78.25 456 GLY A CA 1
ATOM 3521 C C . GLY A 1 456 ? -0.823 7.771 20.000 1.00 78.25 456 GLY A C 1
ATOM 3522 O O . GLY A 1 456 ? -1.641 6.855 19.944 1.00 78.25 456 GLY A O 1
ATOM 3523 N N . GLU A 1 457 ? -0.649 8.498 21.098 1.00 88.38 457 GLU A N 1
ATOM 3524 C CA . GLU A 1 457 ? -1.626 8.535 22.182 1.00 88.38 457 GLU A CA 1
ATOM 3525 C C . GLU A 1 457 ? -2.746 9.529 21.837 1.00 88.38 457 GLU A C 1
ATOM 3527 O O . GLU A 1 457 ? -2.512 10.466 21.070 1.00 88.38 457 GLU A O 1
ATOM 3532 N N . PRO A 1 458 ? -3.951 9.359 22.406 1.00 91.62 458 PRO A N 1
ATOM 3533 C CA . PRO A 1 458 ? -5.001 10.365 22.321 1.00 91.62 458 PRO A CA 1
ATOM 3534 C C . PRO A 1 458 ? -4.512 11.735 22.812 1.00 91.62 458 PRO A C 1
ATOM 3536 O O . PRO A 1 458 ? -3.782 11.827 23.796 1.00 91.62 458 PRO A O 1
ATOM 3539 N N . ASP A 1 459 ? -4.961 12.817 22.177 1.00 90.56 459 ASP A N 1
ATOM 3540 C CA . ASP A 1 459 ? -4.684 14.177 22.659 1.00 90.56 459 ASP A CA 1
ATOM 3541 C C . ASP A 1 459 ? -5.497 14.502 23.926 1.00 90.56 459 ASP A C 1
ATOM 3543 O O . ASP A 1 459 ? -5.076 15.292 24.781 1.00 90.56 459 ASP A O 1
ATOM 3547 N N . GLN A 1 460 ? -6.684 13.900 24.040 1.00 91.25 460 GLN A N 1
ATOM 3548 C CA . GLN A 1 460 ? -7.621 14.083 25.144 1.00 91.25 460 GLN A CA 1
ATOM 3549 C C . GLN A 1 460 ? -8.081 12.738 25.703 1.00 91.25 460 GLN A C 1
ATOM 3551 O O . GLN A 1 460 ? -8.134 11.753 24.975 1.00 91.25 460 GLN A O 1
ATOM 3556 N N . ASP A 1 461 ? -8.431 12.705 26.985 1.00 91.94 461 ASP A N 1
ATOM 3557 C CA . ASP A 1 461 ? -9.159 11.598 27.600 1.00 91.94 461 ASP A CA 1
ATOM 3558 C C . ASP A 1 461 ? -10.633 11.569 27.133 1.00 91.94 461 ASP A C 1
ATOM 3560 O O . ASP A 1 461 ? -11.113 12.543 26.540 1.00 91.94 461 ASP A O 1
ATOM 3564 N N . PRO A 1 462 ? -11.374 10.470 27.378 1.00 89.88 462 PRO A N 1
ATOM 3565 C CA . PRO A 1 462 ? -12.776 10.361 26.964 1.00 89.88 462 PRO A CA 1
ATOM 3566 C C . PRO A 1 462 ? -13.723 11.405 27.578 1.00 89.88 462 PRO A C 1
ATOM 3568 O O . PRO A 1 462 ? -14.843 11.558 27.099 1.00 89.88 462 PRO A O 1
ATOM 3571 N N . ASP A 1 463 ? -13.312 12.100 28.640 1.00 89.38 463 ASP A N 1
ATOM 3572 C CA . ASP A 1 463 ? -14.104 13.131 29.316 1.00 89.38 463 ASP A CA 1
ATOM 3573 C C . ASP A 1 463 ? -13.705 14.557 28.852 1.00 89.38 463 ASP A C 1
ATOM 3575 O O . ASP A 1 463 ? -14.222 15.557 29.363 1.00 89.38 463 ASP A O 1
ATOM 3579 N N . GLY A 1 464 ? -12.806 14.667 27.863 1.00 87.69 464 GLY A N 1
ATOM 3580 C CA . GLY A 1 464 ? -12.329 15.918 27.261 1.00 87.69 464 GLY A CA 1
ATOM 3581 C C . GLY A 1 464 ? -11.171 16.592 28.009 1.00 87.69 464 GLY A C 1
ATOM 3582 O O . GLY A 1 464 ? -10.789 17.721 27.678 1.00 87.69 464 GLY A O 1
ATOM 3583 N N . GLY A 1 465 ? -10.610 15.941 29.031 1.00 91.62 465 GLY A N 1
ATOM 3584 C CA . GLY A 1 465 ? -9.376 16.362 29.692 1.00 91.62 465 GLY A CA 1
ATOM 3585 C C . GLY A 1 465 ? -8.138 16.038 28.852 1.00 91.62 465 GLY A C 1
ATOM 3586 O O . GLY A 1 465 ? -8.215 15.344 27.850 1.00 91.62 465 GLY A O 1
ATOM 3587 N N . SER A 1 466 ? -6.967 16.568 29.214 1.00 93.12 466 SER A N 1
ATOM 3588 C CA . SER A 1 466 ? -5.714 16.187 28.537 1.00 93.12 466 SER A CA 1
ATOM 3589 C C . SER A 1 466 ? -5.294 14.775 28.934 1.00 93.12 466 SER A C 1
ATOM 3591 O O . SER A 1 466 ? -5.228 14.503 30.134 1.00 93.12 466 SER A O 1
ATOM 3593 N N . TRP A 1 467 ? -4.921 13.956 27.947 1.00 93.44 467 TRP A N 1
ATOM 3594 C CA . TRP A 1 467 ? -4.457 12.584 28.159 1.00 93.44 467 TRP A CA 1
ATOM 3595 C C . TRP A 1 467 ? -3.196 12.509 29.028 1.00 93.44 467 TRP A C 1
ATOM 3597 O O . TRP A 1 467 ? -2.262 13.309 28.884 1.00 93.44 467 TRP A O 1
ATOM 3607 N N . LYS A 1 468 ? -3.167 11.541 29.946 1.00 92.31 468 LYS A N 1
ATOM 3608 C CA . LYS A 1 468 ? -2.061 11.268 30.868 1.00 92.31 468 LYS A CA 1
ATOM 3609 C C . LYS A 1 468 ? -1.860 9.767 31.047 1.00 92.31 468 LYS A C 1
ATOM 3611 O O . LYS A 1 468 ? -2.785 8.970 30.948 1.00 92.31 468 LYS A O 1
ATOM 3616 N N . ASN A 1 469 ? -0.665 9.394 31.504 1.00 89.00 469 ASN A N 1
ATOM 3617 C CA . ASN A 1 469 ? -0.312 8.000 31.797 1.00 89.00 469 ASN A CA 1
ATOM 3618 C C . ASN A 1 469 ? -1.271 7.306 32.783 1.00 89.00 469 ASN A C 1
ATOM 3620 O O . ASN A 1 469 ? -1.453 6.095 32.723 1.00 89.00 469 ASN A O 1
ATOM 3624 N N . ASN A 1 470 ? -1.872 8.049 33.721 1.00 92.12 470 ASN A N 1
ATOM 3625 C CA . ASN A 1 470 ? -2.823 7.491 34.687 1.00 92.12 470 ASN A CA 1
ATOM 3626 C C . ASN A 1 470 ? -4.216 7.223 34.088 1.00 92.12 470 ASN A C 1
ATOM 3628 O O . ASN A 1 470 ? -5.059 6.669 34.790 1.00 92.12 470 ASN A O 1
ATOM 3632 N N . ASP A 1 471 ? -4.461 7.619 32.837 1.00 93.12 471 ASP A N 1
ATOM 3633 C CA . ASP A 1 471 ? -5.735 7.419 32.142 1.00 93.12 471 ASP A CA 1
ATOM 3634 C C . ASP A 1 471 ? -5.756 6.086 31.378 1.00 93.12 471 ASP A C 1
ATOM 3636 O O . ASP A 1 471 ? -6.822 5.630 30.965 1.00 93.12 471 ASP A O 1
ATOM 3640 N N . HIS A 1 472 ? -4.605 5.411 31.254 1.00 93.12 472 HIS A N 1
ATOM 3641 C CA . HIS A 1 472 ? -4.454 4.183 30.474 1.00 93.12 472 HIS A CA 1
ATOM 3642 C C . HIS A 1 472 ? -5.341 3.044 31.006 1.00 93.12 472 HIS A C 1
ATOM 3644 O O . HIS A 1 472 ? -6.208 2.543 30.286 1.00 93.12 472 HIS A O 1
ATOM 3650 N N . ASP A 1 473 ? -5.161 2.664 32.276 1.00 94.00 473 ASP A N 1
ATOM 3651 C CA . ASP A 1 473 ? -5.915 1.567 32.897 1.00 94.00 473 ASP A CA 1
ATOM 3652 C C . ASP A 1 473 ? -7.416 1.884 33.044 1.00 94.00 473 ASP A C 1
ATOM 3654 O O . ASP A 1 473 ? -8.231 1.047 32.642 1.00 94.00 473 ASP A O 1
ATOM 3658 N N . PRO A 1 474 ? -7.832 3.062 33.567 1.00 94.94 474 PRO A N 1
ATOM 3659 C CA . PRO A 1 474 ? -9.252 3.389 33.688 1.00 94.94 474 PRO A CA 1
ATOM 3660 C C . PRO A 1 474 ? -9.976 3.401 32.341 1.00 94.94 474 PRO A C 1
ATOM 3662 O O . PRO A 1 474 ? -11.100 2.910 32.251 1.00 94.94 474 PRO A O 1
ATOM 3665 N N . THR A 1 475 ? -9.333 3.910 31.286 1.00 95.31 475 THR A N 1
ATOM 3666 C CA . THR A 1 475 ? -9.927 3.961 29.943 1.00 95.31 475 THR A CA 1
ATOM 3667 C C . THR A 1 475 ? -10.073 2.565 29.347 1.00 95.31 475 THR A C 1
ATOM 3669 O O . THR A 1 475 ? -11.143 2.222 28.846 1.00 95.31 475 THR A O 1
ATOM 3672 N N . ALA A 1 476 ? -9.037 1.726 29.448 1.00 95.56 476 ALA A N 1
ATOM 3673 C CA . ALA A 1 476 ? -9.103 0.347 28.971 1.00 95.56 476 ALA A CA 1
ATOM 3674 C C . ALA A 1 476 ? -10.211 -0.455 29.677 1.00 95.56 476 ALA A C 1
ATOM 3676 O O . ALA A 1 476 ? -10.954 -1.183 29.020 1.00 95.56 476 ALA A O 1
ATOM 3677 N N . LEU A 1 477 ? -10.360 -0.285 30.997 1.00 96.06 477 LEU A N 1
ATOM 3678 C CA . LEU A 1 477 ? -11.433 -0.911 31.773 1.00 96.06 477 LEU A CA 1
ATOM 3679 C C . LEU A 1 477 ? -12.815 -0.390 31.363 1.00 96.06 477 LEU A C 1
ATOM 3681 O O . LEU A 1 477 ? -13.695 -1.202 31.093 1.00 96.06 477 LEU A O 1
ATOM 3685 N N . LYS A 1 478 ? -12.989 0.936 31.243 1.00 94.88 478 LYS A N 1
ATOM 3686 C CA . LYS A 1 478 ? -14.251 1.573 30.823 1.00 94.88 478 LYS A CA 1
ATOM 3687 C C . LYS A 1 478 ? -14.780 0.968 29.521 1.00 94.88 478 LYS A C 1
ATOM 3689 O O . LYS A 1 478 ? -15.938 0.566 29.462 1.00 94.88 478 LYS A O 1
ATOM 3694 N N . TYR A 1 479 ? -13.938 0.873 28.491 1.00 95.19 479 TYR A N 1
ATOM 3695 C CA . TYR A 1 479 ? -14.351 0.319 27.199 1.00 95.19 479 TYR A CA 1
ATOM 3696 C C . TYR A 1 479 ? -14.501 -1.206 27.228 1.00 95.19 479 TYR A C 1
ATOM 3698 O O . TYR A 1 479 ? -15.436 -1.735 26.633 1.00 95.19 479 TYR A O 1
ATOM 3706 N N . ALA A 1 480 ? -13.648 -1.933 27.956 1.00 96.12 480 ALA A N 1
ATOM 3707 C CA . ALA A 1 480 ? -13.815 -3.378 28.109 1.00 96.12 480 ALA A CA 1
ATOM 3708 C C . ALA A 1 480 ? -15.137 -3.744 28.808 1.00 96.12 480 ALA A C 1
ATOM 3710 O O . ALA A 1 480 ? -15.764 -4.740 28.452 1.00 96.12 480 ALA A O 1
ATOM 3711 N N . GLU A 1 481 ? -15.599 -2.930 29.761 1.00 95.75 481 GLU A N 1
ATOM 3712 C CA . GLU A 1 481 ? -16.878 -3.132 30.449 1.00 95.75 481 GLU A CA 1
ATOM 3713 C C . GLU A 1 481 ? -18.097 -2.978 29.527 1.00 95.75 481 GLU A C 1
ATOM 3715 O O . GLU A 1 481 ? -19.144 -3.555 29.827 1.00 95.75 481 GLU A O 1
ATOM 3720 N N . LEU A 1 482 ? -17.974 -2.302 28.376 1.00 94.06 482 LEU A N 1
ATOM 3721 C CA . LEU A 1 482 ? -19.046 -2.233 27.370 1.00 94.06 482 LEU A CA 1
ATOM 3722 C C . LEU A 1 482 ? -19.337 -3.594 26.718 1.00 94.06 482 LEU A C 1
ATOM 3724 O O . LEU A 1 482 ? -20.415 -3.796 26.162 1.00 94.06 482 LEU A O 1
ATOM 3728 N N . ASN A 1 483 ? -18.423 -4.564 26.825 1.00 94.62 483 ASN A N 1
ATOM 3729 C CA . ASN A 1 483 ? -18.701 -5.940 26.412 1.00 94.62 483 ASN A CA 1
ATOM 3730 C C . ASN A 1 483 ? -19.641 -6.685 27.367 1.00 94.62 483 ASN A C 1
ATOM 3732 O O . ASN A 1 483 ? -20.164 -7.740 27.000 1.00 94.62 483 ASN A O 1
ATOM 3736 N N . ASN A 1 484 ? -19.883 -6.172 28.576 1.00 91.25 484 ASN A N 1
ATOM 3737 C CA . ASN A 1 484 ? -20.760 -6.831 29.535 1.00 91.25 484 ASN A CA 1
ATOM 3738 C C . ASN A 1 484 ? -22.196 -6.877 28.995 1.00 91.25 484 ASN A C 1
ATOM 3740 O O . ASN A 1 484 ? -22.858 -5.851 28.858 1.00 91.25 484 ASN A O 1
ATOM 3744 N N . ASN A 1 485 ? -22.709 -8.087 28.758 1.00 87.31 485 ASN A N 1
ATOM 3745 C CA . ASN A 1 485 ? -24.042 -8.347 28.195 1.00 87.31 485 ASN A CA 1
ATOM 3746 C C . ASN A 1 485 ? -24.229 -7.883 26.741 1.00 87.31 485 ASN A C 1
ATOM 3748 O O . ASN A 1 485 ? -25.369 -7.773 26.272 1.00 87.31 485 ASN A O 1
ATOM 3752 N N . ARG A 1 486 ? -23.137 -7.627 26.013 1.00 92.00 486 ARG A N 1
ATOM 3753 C CA . ARG A 1 486 ? -23.211 -7.292 24.594 1.00 92.00 486 ARG A CA 1
ATOM 3754 C C . ARG A 1 486 ? -23.724 -8.500 23.813 1.00 92.00 486 ARG A C 1
ATOM 3756 O O . ARG A 1 486 ? -23.115 -9.565 23.819 1.00 92.00 486 ARG A O 1
ATOM 3763 N N . SER A 1 487 ? -24.865 -8.341 23.146 1.00 91.88 487 SER A N 1
ATOM 3764 C CA . SER A 1 487 ? -25.506 -9.427 22.404 1.00 91.88 487 SER A CA 1
ATOM 3765 C C . SER A 1 487 ? -26.011 -8.973 21.043 1.00 91.88 487 SER A C 1
ATOM 3767 O O . SER A 1 487 ? -26.431 -7.832 20.866 1.00 91.88 487 SER A O 1
ATOM 3769 N N . TYR A 1 488 ? -25.991 -9.898 20.088 1.00 91.94 488 TYR A N 1
ATOM 3770 C CA . TYR A 1 488 ? -26.518 -9.711 18.744 1.00 91.94 488 TYR A CA 1
ATOM 3771 C C . TYR A 1 488 ? -27.458 -10.867 18.414 1.00 91.94 488 TYR A C 1
ATOM 3773 O O . TYR A 1 488 ? -27.114 -12.034 18.604 1.00 91.94 488 TYR A O 1
ATOM 3781 N N . GLU A 1 489 ? -28.688 -10.546 18.005 1.00 91.19 489 GLU A N 1
ATOM 3782 C CA . GLU A 1 489 ? -29.751 -11.532 17.741 1.00 91.19 489 GLU A CA 1
ATOM 3783 C C . GLU A 1 489 ? -29.951 -12.556 18.883 1.00 91.19 489 GLU A C 1
ATOM 3785 O O . GLU A 1 489 ? -30.213 -13.740 18.664 1.00 91.19 489 GLU A O 1
ATOM 3790 N N . GLY A 1 490 ? -29.816 -12.097 20.134 1.00 89.00 490 GLY A N 1
ATOM 3791 C CA . GLY A 1 490 ? -29.999 -12.922 21.333 1.00 89.00 490 GLY A CA 1
ATOM 3792 C C . GLY A 1 490 ? -28.836 -13.865 21.658 1.00 89.00 490 GLY A C 1
ATOM 3793 O O . GLY A 1 490 ? -28.983 -14.718 22.533 1.00 89.00 490 GLY A O 1
ATOM 3794 N N . LYS A 1 491 ? -27.690 -13.728 20.980 1.00 90.44 491 LYS A N 1
ATOM 3795 C CA . LYS A 1 491 ? -26.452 -14.456 21.283 1.00 90.44 491 LYS A CA 1
ATOM 3796 C C . LYS A 1 491 ? -25.426 -13.518 21.897 1.00 90.44 491 LYS A C 1
ATOM 3798 O O . LYS A 1 491 ? -25.281 -12.388 21.439 1.00 90.44 491 LYS A O 1
ATOM 3803 N N . ASP A 1 492 ? -24.723 -14.005 22.913 1.00 91.94 492 ASP A N 1
ATOM 3804 C CA . ASP A 1 492 ? -23.578 -13.307 23.497 1.00 91.94 492 ASP A CA 1
ATOM 3805 C C . ASP A 1 492 ? -22.517 -13.072 22.414 1.00 91.94 492 ASP A C 1
ATOM 3807 O O . ASP A 1 492 ? -22.082 -14.015 21.748 1.00 91.94 492 ASP A O 1
ATOM 3811 N N . GLN A 1 493 ? -22.171 -11.806 22.195 1.00 91.50 493 GLN A N 1
ATOM 3812 C CA . GLN A 1 493 ? -21.260 -11.374 21.139 1.00 91.50 493 GLN A CA 1
ATOM 3813 C C . GLN A 1 493 ? -20.382 -10.231 21.667 1.00 91.50 493 GLN A C 1
ATOM 3815 O O . GLN A 1 493 ? -20.567 -9.073 21.286 1.00 91.50 493 GLN A O 1
ATOM 3820 N N . PRO A 1 494 ? -19.438 -10.523 22.577 1.00 93.81 494 PRO A N 1
ATOM 3821 C CA . PRO A 1 494 ? -18.449 -9.540 23.003 1.00 93.81 494 PRO A CA 1
ATOM 3822 C C . PRO A 1 494 ? -17.549 -9.148 21.825 1.00 93.81 494 PRO A C 1
ATOM 3824 O O . PRO A 1 494 ? -17.158 -9.997 21.024 1.00 93.81 494 PRO A O 1
ATOM 3827 N N . LEU A 1 495 ? -17.208 -7.865 21.742 1.00 96.00 495 LEU A N 1
ATOM 3828 C CA . LEU A 1 495 ? -16.281 -7.317 20.761 1.00 96.00 495 LEU A CA 1
ATOM 3829 C C . LEU A 1 495 ? -14.844 -7.726 21.106 1.00 96.00 495 LEU A C 1
ATOM 3831 O O . LEU A 1 495 ? -14.392 -7.500 22.229 1.00 96.00 495 LEU A O 1
ATOM 3835 N N . ILE A 1 496 ? -14.118 -8.279 20.137 1.00 95.25 496 ILE A N 1
ATOM 3836 C CA . ILE A 1 496 ? -12.681 -8.558 20.233 1.00 95.25 496 ILE A CA 1
ATOM 3837 C C . ILE A 1 496 ? -11.917 -7.357 19.670 1.00 95.25 496 ILE A C 1
ATOM 3839 O O . ILE A 1 496 ? -12.068 -7.046 18.489 1.00 95.25 496 ILE A O 1
ATOM 3843 N N . VAL A 1 497 ? -11.090 -6.690 20.480 1.00 95.31 497 VAL A N 1
ATOM 3844 C CA . VAL A 1 497 ? -10.307 -5.524 20.037 1.00 95.31 497 VAL A CA 1
ATOM 3845 C C . VAL A 1 497 ? -8.873 -5.938 19.746 1.00 95.31 497 VAL A C 1
ATOM 3847 O O . VAL A 1 497 ? -8.129 -6.321 20.641 1.00 95.31 497 VAL A O 1
ATOM 3850 N N . ASN A 1 498 ? -8.480 -5.845 18.482 1.00 92.69 498 ASN A N 1
ATOM 3851 C CA . ASN A 1 498 ? -7.109 -6.022 18.034 1.00 92.69 498 ASN A CA 1
ATOM 3852 C C . ASN A 1 498 ? -6.509 -4.651 17.747 1.00 92.69 498 ASN A C 1
ATOM 3854 O O . ASN A 1 498 ? -7.065 -3.887 16.961 1.00 92.69 498 ASN A O 1
ATOM 3858 N N . ALA A 1 499 ? -5.375 -4.343 18.357 1.00 91.12 499 ALA A N 1
ATOM 3859 C CA . ALA A 1 499 ? -4.745 -3.041 18.240 1.00 91.12 499 ALA A CA 1
ATOM 3860 C C . ALA A 1 499 ? -3.355 -3.138 17.623 1.00 91.12 499 ALA A C 1
ATOM 3862 O O . ALA A 1 499 ? -2.591 -4.049 17.938 1.00 91.12 499 ALA A O 1
ATOM 3863 N N . THR A 1 500 ? -3.019 -2.165 16.782 1.00 88.50 500 THR A N 1
ATOM 3864 C CA . THR A 1 500 ? -1.667 -1.964 16.265 1.00 88.50 500 THR A CA 1
ATOM 3865 C C . THR A 1 500 ? -1.211 -0.541 16.530 1.00 88.50 500 THR A C 1
ATOM 3867 O O . THR A 1 500 ? -1.906 0.415 16.188 1.00 88.50 500 THR A O 1
ATOM 3870 N N . SER A 1 501 ? -0.030 -0.397 17.119 1.00 86.69 501 SER A N 1
ATOM 3871 C CA . SER A 1 501 ? 0.592 0.900 17.359 1.00 86.69 501 SER A CA 1
ATOM 3872 C C . SER A 1 501 ? 1.893 1.043 16.573 1.00 86.69 501 SER A C 1
ATOM 3874 O O . SER A 1 501 ? 2.701 0.115 16.531 1.00 86.69 501 SER A O 1
ATOM 3876 N N . ILE A 1 502 ? 2.071 2.190 15.915 1.00 80.50 502 ILE A N 1
ATOM 3877 C CA . ILE A 1 502 ? 3.207 2.485 15.032 1.00 80.50 502 ILE A CA 1
ATOM 3878 C C . ILE A 1 502 ? 4.191 3.412 15.750 1.00 80.50 502 ILE A C 1
ATOM 3880 O O . ILE A 1 502 ? 3.829 4.522 16.122 1.00 80.50 502 ILE A O 1
ATOM 3884 N N . ASP A 1 503 ? 5.447 2.982 15.898 1.00 72.31 503 ASP A N 1
ATOM 3885 C CA . ASP A 1 503 ? 6.564 3.722 16.517 1.00 72.31 503 ASP A CA 1
ATOM 3886 C C . ASP A 1 503 ? 6.333 4.206 17.967 1.00 72.31 503 ASP A C 1
ATOM 3888 O O . ASP A 1 503 ? 7.177 4.916 18.522 1.00 72.31 503 ASP A O 1
ATOM 3892 N N . LEU A 1 504 ? 5.216 3.836 18.593 1.00 76.94 504 LEU A N 1
ATOM 3893 C CA . LEU A 1 504 ? 4.874 4.189 19.964 1.00 76.94 504 LEU A CA 1
ATOM 3894 C C . LEU A 1 504 ? 4.132 3.031 20.625 1.00 76.94 504 LEU A C 1
ATOM 3896 O O . LEU A 1 504 ? 3.139 2.540 20.095 1.00 76.94 504 LEU A O 1
ATOM 3900 N N . LYS A 1 505 ? 4.577 2.633 21.817 1.00 82.38 505 LYS A N 1
ATOM 3901 C CA . LYS A 1 505 ? 3.840 1.680 22.640 1.00 82.38 505 LYS A CA 1
ATOM 3902 C C . LYS A 1 505 ? 2.585 2.338 23.216 1.00 82.38 505 LYS A C 1
ATOM 3904 O O . LYS A 1 505 ? 2.698 3.315 23.950 1.00 82.38 505 LYS A O 1
ATOM 3909 N N . SER A 1 506 ? 1.411 1.771 22.945 1.00 88.00 506 SER A N 1
ATOM 3910 C CA . SER A 1 506 ? 0.140 2.220 23.518 1.00 88.00 506 SER A CA 1
ATOM 3911 C C . SER A 1 506 ? -0.332 1.260 24.609 1.00 88.00 506 SER A C 1
ATOM 3913 O O . SER A 1 506 ? -0.966 0.236 24.345 1.00 88.00 506 SER A O 1
ATOM 3915 N N . ASP A 1 507 ? -0.014 1.584 25.863 1.00 90.75 507 ASP A N 1
ATOM 3916 C CA . ASP A 1 507 ? -0.339 0.719 27.004 1.00 90.75 507 ASP A CA 1
ATOM 3917 C C . ASP A 1 507 ? -1.855 0.543 27.202 1.00 90.75 507 ASP A C 1
ATOM 3919 O O . ASP A 1 507 ? -2.304 -0.544 27.568 1.00 90.75 507 ASP A O 1
ATOM 3923 N N . TRP A 1 508 ? -2.661 1.571 26.917 1.00 92.94 508 TRP A N 1
ATOM 3924 C CA . TRP A 1 508 ? -4.118 1.479 27.046 1.00 92.94 508 TRP A CA 1
ATOM 3925 C C . TRP A 1 508 ? -4.732 0.564 25.976 1.00 92.94 508 TRP A C 1
ATOM 3927 O O . TRP A 1 508 ? -5.609 -0.238 26.295 1.00 92.94 508 TRP A O 1
ATOM 3937 N N . LEU A 1 509 ? -4.238 0.612 24.730 1.00 93.75 509 LEU A N 1
ATOM 3938 C CA . LEU A 1 509 ? -4.659 -0.305 23.665 1.00 93.75 509 LEU A CA 1
ATOM 3939 C C . LEU A 1 509 ? -4.199 -1.731 23.935 1.00 93.75 509 LEU A C 1
ATOM 3941 O O . LEU A 1 509 ? -4.950 -2.675 23.683 1.00 93.75 509 LEU A O 1
ATOM 3945 N N . MET A 1 510 ? -2.989 -1.893 24.470 1.00 92.69 510 MET A N 1
ATOM 3946 C CA . MET A 1 510 ? -2.483 -3.187 24.913 1.00 92.69 510 MET A CA 1
ATOM 3947 C C . MET A 1 510 ? -3.414 -3.791 25.968 1.00 92.69 510 MET A C 1
ATOM 3949 O O . MET A 1 510 ? -3.855 -4.932 25.822 1.00 92.69 510 MET A O 1
ATOM 3953 N N . LYS A 1 511 ? -3.780 -3.002 26.985 1.00 94.56 511 LYS A N 1
ATOM 3954 C CA . LYS A 1 511 ? -4.685 -3.437 28.050 1.00 94.56 511 LYS A CA 1
ATOM 3955 C C . LYS A 1 511 ? -6.100 -3.710 27.543 1.00 94.56 511 LYS A C 1
ATOM 3957 O O . LYS A 1 511 ? -6.683 -4.728 27.905 1.00 94.56 511 LYS A O 1
ATOM 3962 N N . LEU A 1 512 ? -6.650 -2.847 26.689 1.00 95.69 512 LEU A N 1
ATOM 3963 C CA . LEU A 1 512 ? -7.977 -3.039 26.099 1.00 95.69 512 LEU A CA 1
ATOM 3964 C C . LEU A 1 512 ? -8.028 -4.313 25.246 1.00 95.69 512 LEU A C 1
ATOM 3966 O O . LEU A 1 512 ? -8.976 -5.090 25.353 1.00 95.69 512 LEU A O 1
ATOM 3970 N N . SER A 1 513 ? -6.994 -4.560 24.439 1.00 94.19 513 SER A N 1
ATOM 3971 C CA . SER A 1 513 ? -6.899 -5.777 23.626 1.00 94.19 513 SER A CA 1
ATOM 3972 C C . SER A 1 513 ? -6.863 -7.024 24.512 1.00 94.19 513 SER A C 1
ATOM 3974 O O . SER A 1 513 ? -7.632 -7.955 24.292 1.00 94.19 513 SER A O 1
ATOM 3976 N N . GLU A 1 514 ? -6.060 -7.015 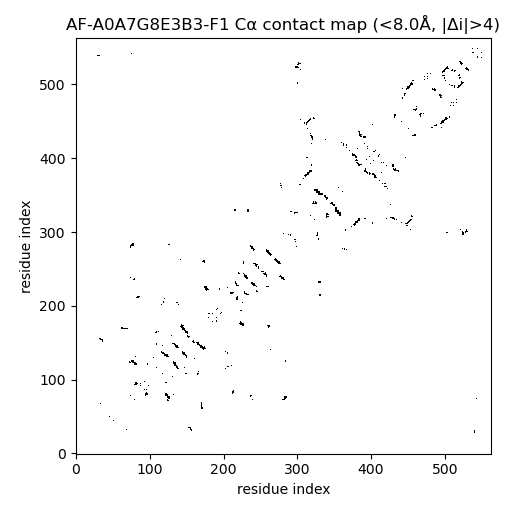25.583 1.00 94.56 514 GLU A N 1
ATOM 3977 C CA . GLU A 1 514 ? -6.005 -8.106 26.567 1.00 94.56 514 GLU A CA 1
ATOM 3978 C C . GLU A 1 514 ? -7.379 -8.366 27.213 1.00 94.56 514 GLU A C 1
ATOM 3980 O O . GLU A 1 514 ? -7.868 -9.498 27.219 1.00 94.56 514 GLU A O 1
ATOM 3985 N N . LEU A 1 515 ? -8.040 -7.314 27.709 1.00 96.38 515 LEU A N 1
ATOM 3986 C CA . LEU A 1 515 ? -9.338 -7.410 28.388 1.00 96.38 515 LEU A CA 1
ATOM 3987 C C . LEU A 1 515 ? -10.470 -7.881 27.462 1.00 96.38 515 LEU A C 1
ATOM 3989 O O . LEU A 1 515 ? -11.438 -8.483 27.924 1.00 96.38 515 LEU A O 1
ATOM 3993 N N . THR A 1 516 ? -10.348 -7.640 26.158 1.00 94.94 516 THR A N 1
ATOM 3994 C CA . THR A 1 516 ? -11.336 -8.037 25.143 1.00 94.94 516 THR A CA 1
ATOM 3995 C C . THR A 1 516 ? -10.960 -9.322 24.398 1.00 94.94 516 THR A C 1
ATOM 3997 O O . THR A 1 516 ? -11.684 -9.746 23.496 1.00 94.94 516 THR A O 1
ATOM 4000 N N . ARG A 1 517 ? -9.883 -10.004 24.825 1.00 92.75 517 ARG A N 1
ATOM 4001 C CA . ARG A 1 517 ? -9.336 -11.237 24.219 1.00 92.75 517 ARG A CA 1
ATOM 4002 C C . ARG A 1 517 ? -8.837 -11.062 22.780 1.00 92.75 517 ARG A C 1
ATOM 4004 O O . ARG A 1 517 ? -8.808 -12.032 22.023 1.00 92.75 517 ARG A O 1
ATOM 4011 N N . GLY A 1 518 ? -8.482 -9.844 22.393 1.00 90.44 518 GLY A N 1
ATOM 4012 C CA . GLY A 1 518 ? -7.803 -9.570 21.135 1.00 90.44 518 GLY A CA 1
ATOM 4013 C C . GLY A 1 518 ? -6.290 -9.505 21.298 1.00 90.44 518 GLY A C 1
ATOM 4014 O O . GLY A 1 518 ? -5.722 -9.915 22.312 1.00 90.44 518 GLY A O 1
ATOM 4015 N N . THR A 1 519 ? -5.626 -9.005 20.263 1.00 88.38 519 THR A N 1
ATOM 4016 C CA . THR A 1 519 ? -4.163 -8.968 20.182 1.00 88.38 519 THR A CA 1
ATOM 4017 C C . THR A 1 519 ? -3.642 -7.548 20.071 1.00 88.38 519 THR A C 1
ATOM 4019 O O . THR A 1 519 ? -4.190 -6.752 19.312 1.00 88.38 519 THR A O 1
ATOM 4022 N N . TYR A 1 520 ? -2.536 -7.264 20.752 1.00 87.25 520 TYR A N 1
ATOM 4023 C CA . TYR A 1 520 ? -1.801 -6.015 20.602 1.00 87.25 520 TYR A CA 1
ATOM 4024 C C . TYR A 1 520 ? -0.516 -6.232 19.808 1.00 87.25 520 TYR A C 1
ATOM 4026 O O . TYR A 1 520 ? 0.229 -7.187 20.052 1.00 87.25 520 TYR A O 1
ATOM 4034 N N . LEU A 1 521 ? -0.265 -5.323 18.874 1.00 82.94 521 LEU A N 1
ATOM 4035 C CA . LEU A 1 521 ? 0.918 -5.297 18.043 1.00 82.94 521 LEU A CA 1
ATOM 4036 C C . LEU A 1 521 ? 1.612 -3.947 18.129 1.00 82.94 521 LEU A C 1
ATOM 4038 O O . LEU A 1 521 ? 0.997 -2.912 17.903 1.00 82.94 521 LEU A O 1
ATOM 4042 N N . GLU A 1 522 ? 2.912 -3.962 18.380 1.00 78.94 522 GLU A N 1
ATOM 4043 C CA . GLU A 1 522 ? 3.750 -2.778 18.236 1.00 78.94 522 GLU A CA 1
ATOM 4044 C C . GLU A 1 522 ? 4.642 -2.953 17.012 1.00 78.94 522 GLU A C 1
ATOM 4046 O O . GLU A 1 522 ? 5.393 -3.925 16.904 1.00 78.94 522 GLU A O 1
ATOM 4051 N N . VAL A 1 523 ? 4.530 -2.016 16.077 1.00 72.31 523 VAL A N 1
ATOM 4052 C CA . VAL A 1 523 ? 5.317 -1.976 14.849 1.00 72.31 523 VAL A CA 1
ATOM 4053 C C . VAL A 1 523 ? 6.244 -0.776 14.937 1.00 72.31 523 VAL A C 1
ATOM 4055 O O . VAL A 1 523 ? 5.787 0.362 14.956 1.00 72.31 523 VAL A O 1
ATOM 4058 N N . GLY A 1 524 ? 7.551 -1.012 14.988 1.00 63.75 524 GLY A N 1
ATOM 4059 C CA . GLY A 1 524 ? 8.528 0.064 15.132 1.00 63.75 524 GLY A CA 1
ATOM 4060 C C . GLY A 1 524 ? 9.903 -0.317 14.605 1.00 63.75 524 GLY A C 1
ATOM 4061 O O . GLY A 1 524 ? 10.089 -1.377 14.005 1.00 63.75 524 GLY A O 1
ATOM 4062 N N . LYS A 1 525 ? 10.886 0.557 14.839 1.00 52.66 525 LYS A N 1
ATOM 4063 C CA . LYS A 1 525 ? 12.275 0.348 14.390 1.00 52.66 525 LYS A CA 1
ATOM 4064 C C . LYS A 1 525 ? 12.933 -0.884 15.027 1.00 52.66 525 LYS A C 1
ATOM 4066 O O . LYS A 1 525 ? 13.698 -1.570 14.355 1.00 52.66 525 LYS A O 1
ATOM 4071 N N . ASP A 1 526 ? 12.565 -1.191 16.273 1.00 43.25 526 ASP A N 1
ATOM 4072 C CA . ASP A 1 526 ? 13.193 -2.243 17.086 1.00 43.25 526 ASP A CA 1
ATOM 4073 C C . ASP A 1 526 ? 12.286 -3.464 17.331 1.00 43.25 526 ASP A C 1
ATOM 4075 O O . ASP A 1 526 ? 12.744 -4.475 17.865 1.00 43.25 526 ASP A O 1
ATOM 4079 N N . ASN A 1 527 ? 11.007 -3.396 16.940 1.00 41.78 527 ASN A N 1
ATOM 4080 C CA . ASN A 1 527 ? 10.030 -4.457 17.175 1.00 41.78 527 ASN A CA 1
ATOM 4081 C C . ASN A 1 527 ? 9.333 -4.849 15.868 1.00 41.78 527 ASN A C 1
ATOM 4083 O O . ASN A 1 527 ? 8.751 -4.006 15.191 1.00 41.78 527 ASN A O 1
ATOM 4087 N N . ASN A 1 528 ? 9.406 -6.136 15.522 1.00 42.94 528 ASN A N 1
ATOM 4088 C CA . ASN A 1 528 ? 9.027 -6.685 14.217 1.00 42.94 528 ASN A CA 1
ATOM 4089 C C . ASN A 1 528 ? 7.514 -6.913 14.038 1.00 42.94 528 ASN A C 1
ATOM 4091 O O . ASN A 1 528 ? 7.113 -7.716 13.192 1.00 42.94 528 ASN A O 1
ATOM 4095 N N . GLY A 1 529 ? 6.663 -6.260 14.834 1.00 38.28 529 GLY A N 1
ATOM 4096 C CA . GLY A 1 529 ? 5.241 -6.578 14.839 1.00 38.28 529 GLY A CA 1
ATOM 4097 C C . GLY A 1 529 ? 5.009 -8.024 15.274 1.00 38.28 529 GLY A C 1
ATOM 4098 O O . GLY A 1 529 ? 4.226 -8.748 14.663 1.00 38.28 529 GLY A O 1
ATOM 4099 N N . HIS A 1 530 ? 5.693 -8.453 16.332 1.00 35.88 530 HIS A N 1
ATOM 4100 C CA . HIS A 1 530 ? 5.365 -9.676 17.051 1.00 35.88 530 HIS A CA 1
ATOM 4101 C C . HIS A 1 530 ? 4.988 -9.258 18.466 1.00 35.88 530 HIS A C 1
ATOM 4103 O O . HIS A 1 530 ? 5.800 -8.668 19.176 1.00 35.88 530 HIS A O 1
ATOM 4109 N N . GLY A 1 531 ? 3.721 -9.472 18.828 1.00 31.25 531 GLY A N 1
ATOM 4110 C CA . GLY A 1 531 ? 3.195 -9.123 20.142 1.00 31.25 531 GLY A CA 1
ATOM 4111 C C . GLY A 1 531 ? 4.083 -9.659 21.265 1.00 31.25 531 GLY A C 1
ATOM 4112 O O . GLY A 1 531 ? 4.809 -10.636 21.101 1.00 31.25 531 GLY A O 1
ATOM 4113 N N . ASN A 1 532 ? 4.008 -8.992 22.408 1.00 30.50 532 ASN A N 1
ATOM 4114 C CA . ASN A 1 532 ? 4.910 -9.050 23.560 1.00 30.50 532 ASN A CA 1
ATOM 4115 C C . ASN A 1 532 ? 4.871 -10.394 24.328 1.00 30.50 532 ASN A C 1
ATOM 4117 O O . ASN A 1 532 ? 5.069 -10.425 25.544 1.00 30.50 532 ASN A O 1
ATOM 4121 N N . ASN A 1 533 ? 4.585 -11.507 23.657 1.00 29.97 533 ASN A N 1
ATOM 4122 C CA . ASN A 1 533 ? 4.523 -12.823 24.260 1.00 29.97 533 ASN A CA 1
ATOM 4123 C C . ASN A 1 533 ? 5.946 -13.349 24.433 1.00 29.97 533 ASN A C 1
ATOM 4125 O O . ASN A 1 533 ? 6.574 -13.880 23.520 1.00 29.97 533 ASN A O 1
ATOM 4129 N N . LEU A 1 534 ? 6.446 -13.156 25.648 1.00 30.88 534 LEU A N 1
ATOM 4130 C CA . LEU A 1 534 ? 7.566 -13.883 26.220 1.00 30.88 534 LEU A CA 1
ATOM 4131 C C . LEU A 1 534 ? 7.465 -15.381 25.863 1.00 30.88 534 LEU A C 1
ATOM 4133 O O . LEU A 1 534 ? 6.641 -16.090 26.430 1.00 30.88 534 LEU A O 1
ATOM 4137 N N . GLY A 1 535 ? 8.346 -15.864 24.984 1.00 28.89 535 GLY A N 1
ATOM 4138 C CA . GLY A 1 535 ? 8.949 -17.186 25.164 1.00 28.89 535 GLY A CA 1
ATOM 4139 C C . GLY A 1 535 ? 8.622 -18.329 24.203 1.00 28.89 535 GLY A C 1
ATOM 4140 O O . GLY A 1 535 ? 9.283 -19.349 24.354 1.00 28.89 535 GLY A O 1
ATOM 4141 N N . ASP A 1 536 ? 7.725 -18.212 23.219 1.00 29.28 536 ASP A N 1
ATOM 4142 C CA . ASP A 1 536 ? 7.390 -19.370 22.368 1.00 29.28 536 ASP A CA 1
ATOM 4143 C C . ASP A 1 536 ? 7.712 -19.162 20.882 1.00 29.28 536 ASP A C 1
ATOM 4145 O O . ASP A 1 536 ? 7.254 -18.224 20.229 1.00 29.28 536 ASP A O 1
ATOM 4149 N N . CYS A 1 537 ? 8.523 -20.080 20.348 1.00 31.92 537 CYS A N 1
ATOM 4150 C CA . CYS A 1 537 ? 8.851 -20.176 18.930 1.00 31.92 537 CYS A CA 1
ATOM 4151 C C . CYS A 1 537 ? 7.593 -20.587 18.153 1.00 31.92 537 CYS A C 1
ATOM 4153 O O . CYS A 1 537 ? 7.118 -21.710 18.309 1.00 31.92 537 CYS A O 1
ATOM 4155 N N . ASP A 1 538 ? 7.059 -19.694 17.317 1.00 35.47 538 ASP A N 1
ATOM 4156 C CA . ASP A 1 538 ? 5.912 -19.980 16.452 1.00 35.47 538 ASP A CA 1
ATOM 4157 C C . ASP A 1 538 ? 6.370 -20.672 15.145 1.00 35.47 538 ASP A C 1
ATOM 4159 O O . ASP A 1 538 ? 7.008 -20.035 14.298 1.00 35.47 538 ASP A O 1
ATOM 4163 N N . PRO A 1 539 ? 6.041 -21.963 14.933 1.00 30.80 539 PRO A N 1
ATOM 4164 C CA . PRO A 1 539 ? 6.417 -22.714 13.735 1.00 30.80 539 PRO A CA 1
ATOM 4165 C C . PRO A 1 539 ? 5.653 -22.296 12.465 1.00 30.80 539 PRO A C 1
ATOM 4167 O O . PRO A 1 539 ? 5.925 -22.830 11.390 1.00 30.80 539 PRO A O 1
ATOM 4170 N N . SER A 1 540 ? 4.710 -21.349 12.543 1.00 33.69 540 SER A N 1
ATOM 4171 C CA . SER A 1 540 ? 4.006 -20.802 11.373 1.00 33.69 540 SER A CA 1
ATOM 4172 C C . SER A 1 540 ? 4.786 -19.700 10.633 1.00 33.69 540 SER A C 1
ATOM 4174 O O . SER A 1 540 ? 4.337 -19.202 9.596 1.00 33.69 540 SER A O 1
ATOM 4176 N N . ASN A 1 541 ? 5.986 -19.359 11.117 1.00 35.41 541 ASN A N 1
ATOM 4177 C CA . ASN A 1 541 ? 6.839 -18.310 10.574 1.00 35.41 541 ASN A CA 1
ATOM 4178 C C . ASN A 1 541 ? 7.984 -18.867 9.686 1.00 35.41 541 ASN A C 1
ATOM 4180 O O . ASN A 1 541 ? 8.880 -19.540 10.193 1.00 35.41 541 ASN A O 1
ATOM 4184 N N . PRO A 1 542 ? 8.066 -18.519 8.385 1.00 34.84 542 PRO A N 1
ATOM 4185 C CA . PRO A 1 542 ? 9.200 -18.894 7.531 1.00 34.84 542 PRO A CA 1
ATOM 4186 C C . PRO A 1 542 ? 10.516 -18.165 7.872 1.00 34.84 542 PRO A C 1
ATOM 4188 O O . PRO A 1 542 ? 11.572 -18.582 7.408 1.00 34.84 542 PRO A O 1
ATOM 4191 N N . SER A 1 543 ? 10.473 -17.114 8.700 1.00 33.34 543 SER A N 1
ATOM 4192 C CA . SER A 1 543 ? 11.651 -16.449 9.283 1.00 33.34 543 SER A CA 1
ATOM 4193 C C . SER A 1 543 ? 12.034 -16.972 10.679 1.00 33.34 543 SER A C 1
ATOM 4195 O O . SER A 1 543 ? 13.037 -16.542 11.233 1.00 33.34 543 SER A O 1
ATOM 4197 N N . ALA A 1 544 ? 11.312 -17.945 11.250 1.00 30.86 544 ALA A N 1
ATOM 4198 C CA . ALA A 1 544 ? 11.725 -18.602 12.500 1.00 30.86 544 ALA A CA 1
ATOM 4199 C C . ALA A 1 544 ? 12.855 -19.638 12.312 1.00 30.86 544 ALA A C 1
ATOM 4201 O O . ALA A 1 544 ? 13.295 -20.250 13.276 1.00 30.86 544 ALA A O 1
ATOM 4202 N N . ASN A 1 545 ? 13.373 -19.813 11.089 1.00 30.31 545 ASN A N 1
ATOM 4203 C CA . ASN A 1 545 ? 14.572 -20.622 10.830 1.00 30.31 545 ASN A CA 1
ATOM 4204 C C . ASN A 1 545 ? 15.895 -19.856 11.021 1.00 30.31 545 ASN A C 1
ATOM 4206 O O . ASN A 1 545 ? 16.949 -20.394 10.695 1.00 30.31 545 ASN A O 1
ATOM 4210 N N . PHE A 1 546 ? 15.874 -18.622 11.528 1.00 37.81 546 PHE A N 1
ATOM 4211 C CA . PHE A 1 546 ? 17.101 -17.892 11.844 1.00 37.81 546 PHE A CA 1
ATOM 4212 C C . PHE A 1 546 ? 17.558 -18.237 13.263 1.00 37.81 546 PHE A C 1
ATOM 4214 O O . PHE A 1 546 ? 16.988 -17.708 14.210 1.00 37.81 546 PHE A O 1
ATOM 4221 N N . ASP A 1 547 ? 18.541 -19.145 13.351 1.00 35.84 547 ASP A N 1
ATOM 4222 C CA . ASP A 1 547 ? 19.482 -19.569 14.418 1.00 35.84 547 ASP A CA 1
ATOM 4223 C C . ASP A 1 547 ? 19.129 -19.451 15.914 1.00 35.84 547 ASP A C 1
ATOM 4225 O O . ASP A 1 547 ? 19.584 -20.271 16.703 1.00 35.84 547 ASP A O 1
ATOM 4229 N N . HIS A 1 548 ? 18.283 -18.526 16.356 1.00 34.78 548 HIS A N 1
ATOM 4230 C CA . HIS A 1 548 ? 17.876 -18.410 17.755 1.00 34.78 548 HIS A CA 1
ATOM 4231 C C . HIS A 1 548 ? 16.965 -19.546 18.246 1.00 34.78 548 HIS A C 1
ATOM 4233 O O . HIS A 1 548 ? 16.784 -19.696 19.453 1.00 34.78 548 HIS A O 1
ATOM 4239 N N . CYS A 1 549 ? 16.419 -20.355 17.333 1.00 31.67 549 CYS A N 1
ATOM 4240 C CA . CYS A 1 549 ? 15.647 -21.557 17.657 1.00 31.67 549 CYS A CA 1
ATOM 4241 C C . CYS A 1 549 ? 16.499 -22.841 17.675 1.00 31.67 549 CYS A C 1
ATOM 4243 O O . CYS A 1 549 ? 15.987 -23.890 18.058 1.00 31.67 549 CYS A O 1
ATOM 4245 N N . ASN A 1 550 ? 17.781 -22.765 17.296 1.00 35.53 550 ASN A N 1
ATOM 4246 C CA . ASN A 1 550 ? 18.711 -23.893 17.268 1.00 35.53 550 ASN A CA 1
ATOM 4247 C C . ASN A 1 550 ? 19.883 -23.627 18.222 1.00 35.53 550 ASN A C 1
ATOM 4249 O O . ASN A 1 550 ? 20.998 -23.348 17.793 1.00 35.53 550 ASN A O 1
ATOM 4253 N N . ASN A 1 551 ? 19.644 -23.730 19.529 1.00 28.73 551 ASN A N 1
ATOM 4254 C CA . ASN A 1 551 ? 20.753 -23.924 20.458 1.00 28.73 551 ASN A CA 1
ATOM 4255 C C . ASN A 1 551 ? 21.146 -25.404 20.431 1.00 28.73 551 ASN A C 1
ATOM 4257 O O . ASN A 1 551 ? 20.398 -26.230 20.947 1.00 28.73 551 ASN A O 1
ATOM 4261 N N . GLU A 1 552 ? 22.285 -25.719 19.814 1.00 28.31 552 GLU A N 1
ATOM 4262 C CA . GLU A 1 552 ? 23.421 -26.375 20.483 1.00 28.31 552 GLU A CA 1
ATOM 4263 C C . GLU A 1 552 ? 24.647 -26.434 19.540 1.00 28.31 552 GLU A C 1
ATOM 4265 O O . GLU A 1 552 ? 24.567 -26.910 18.408 1.00 28.31 552 GLU A O 1
ATOM 4270 N N . ASP A 1 553 ? 25.767 -25.946 20.083 1.00 28.22 553 ASP A N 1
ATOM 4271 C CA . ASP A 1 553 ? 27.176 -26.215 19.762 1.00 28.22 553 ASP A CA 1
ATOM 4272 C C . ASP A 1 553 ? 27.921 -25.423 18.658 1.00 28.22 553 ASP A C 1
ATOM 4274 O O . ASP A 1 553 ? 27.963 -25.754 17.473 1.00 28.22 553 ASP A O 1
ATOM 4278 N N . ASP A 1 554 ? 28.622 -24.400 19.161 1.00 31.28 554 ASP A N 1
ATOM 4279 C CA . ASP A 1 554 ? 29.917 -23.838 18.759 1.00 31.28 554 ASP A CA 1
ATOM 4280 C C . ASP A 1 554 ? 30.775 -24.658 17.775 1.00 31.28 554 ASP A C 1
ATOM 4282 O O . ASP A 1 554 ? 31.233 -25.751 18.107 1.00 31.28 554 ASP A O 1
ATOM 4286 N N . ILE A 1 555 ? 31.199 -24.032 16.665 1.00 29.11 555 ILE A N 1
ATOM 4287 C CA . ILE A 1 555 ? 32.578 -24.178 16.159 1.00 29.11 555 ILE A CA 1
ATOM 4288 C C . ILE A 1 555 ? 33.099 -22.810 15.692 1.00 29.11 555 ILE A C 1
ATOM 4290 O O . ILE A 1 555 ? 32.815 -22.342 14.589 1.00 29.11 555 ILE A O 1
ATOM 4294 N N . GLU A 1 556 ? 33.929 -22.198 16.539 1.00 28.41 556 GLU A N 1
ATOM 4295 C CA . GLU A 1 556 ? 34.881 -21.154 16.163 1.00 28.41 556 GLU A CA 1
ATOM 4296 C C . GLU A 1 556 ? 35.804 -21.644 15.029 1.00 28.41 556 GLU A C 1
ATOM 4298 O O . GLU A 1 556 ? 36.461 -22.678 15.153 1.00 28.41 556 GLU A O 1
ATOM 4303 N N . GLN A 1 557 ? 35.958 -20.864 13.956 1.00 27.31 557 GLN A N 1
ATOM 4304 C CA . GLN A 1 557 ? 37.131 -20.960 13.079 1.00 27.31 557 GLN A CA 1
ATOM 4305 C C . GLN A 1 557 ? 37.982 -19.698 13.214 1.00 27.31 557 GLN A C 1
ATOM 4307 O O . GLN A 1 557 ? 37.932 -18.783 12.394 1.00 27.31 557 GLN A O 1
ATOM 4312 N N . ASN A 1 558 ? 38.806 -19.679 14.262 1.00 28.44 558 ASN A N 1
ATOM 4313 C CA . ASN A 1 558 ? 40.001 -18.847 14.307 1.00 28.44 558 ASN A CA 1
ATOM 4314 C C . ASN A 1 558 ? 41.072 -19.458 13.390 1.00 28.44 558 ASN A C 1
ATOM 4316 O O . ASN A 1 558 ? 41.533 -20.580 13.600 1.00 28.44 558 ASN A O 1
ATOM 4320 N N . GLY A 1 559 ? 41.481 -18.700 12.373 1.00 27.42 559 GLY A N 1
ATOM 4321 C CA . GLY A 1 559 ? 42.612 -19.033 11.515 1.00 27.42 559 GLY A CA 1
ATOM 4322 C C . GLY A 1 559 ? 43.934 -18.943 12.279 1.00 27.42 559 GLY A C 1
ATOM 4323 O O . GLY A 1 559 ? 44.418 -17.851 12.569 1.00 27.42 559 GLY A O 1
ATOM 4324 N N . GLY A 1 560 ? 44.530 -20.099 12.568 1.00 24.75 560 GLY A N 1
ATOM 4325 C CA . GLY A 1 560 ? 45.902 -20.246 13.047 1.00 24.75 560 GLY A CA 1
ATOM 4326 C C . GLY A 1 560 ? 46.759 -20.955 12.001 1.00 24.75 560 GLY A C 1
ATOM 4327 O O . GLY A 1 560 ? 46.447 -22.067 11.581 1.00 24.75 560 GLY A O 1
ATOM 4328 N N . GLN A 1 561 ? 47.831 -20.286 11.577 1.00 28.17 561 GLN A N 1
ATOM 4329 C CA . GLN A 1 561 ? 48.869 -20.787 10.675 1.00 28.17 561 GLN A CA 1
ATOM 4330 C C . GLN A 1 561 ? 49.452 -22.127 11.150 1.00 28.17 561 GLN A C 1
ATOM 4332 O O . GLN A 1 561 ? 49.743 -22.307 12.332 1.00 28.17 561 GLN A O 1
ATOM 4337 N N . THR A 1 562 ? 49.685 -23.037 10.208 1.00 29.64 562 THR A N 1
ATOM 4338 C CA . THR A 1 562 ? 50.515 -24.236 10.396 1.00 29.64 562 THR A CA 1
ATOM 4339 C C . THR A 1 562 ? 51.941 -23.968 9.896 1.00 29.64 562 THR A C 1
ATOM 4341 O O . THR A 1 562 ? 52.098 -23.184 8.956 1.00 29.64 562 THR A O 1
ATOM 4344 N N . PRO A 1 563 ? 52.976 -24.568 10.516 1.00 35.97 563 PRO A N 1
ATOM 4345 C CA . PRO A 1 563 ? 54.330 -24.579 9.966 1.00 35.97 563 PRO A CA 1
ATOM 4346 C C . PRO A 1 563 ? 54.451 -25.437 8.701 1.00 35.97 563 PRO A C 1
ATOM 4348 O O . PRO A 1 563 ? 53.717 -26.449 8.592 1.00 35.97 563 PRO A O 1
#

Solvent-accessible surface area (backbone atoms only — not comparable to full-atom values): 32322 Å² total; per-residue (Å²): 136,85,87,92,86,89,85,88,89,81,91,74,83,81,84,84,80,76,96,72,83,92,71,89,89,87,81,90,74,96,58,76,75,70,76,74,79,88,64,83,86,88,90,86,85,89,56,98,79,67,43,60,63,51,52,46,51,50,52,49,51,47,40,53,52,23,51,51,51,55,36,54,48,34,32,51,3,49,28,45,23,32,47,56,76,63,86,70,51,86,91,42,44,85,34,37,49,85,32,79,91,39,49,61,58,56,49,50,47,36,56,74,44,56,94,42,63,57,44,72,52,37,24,32,33,32,82,94,40,98,64,50,38,34,35,19,44,30,69,56,99,85,33,32,21,38,31,39,28,27,58,46,68,43,72,88,72,46,71,40,78,88,48,73,69,46,81,42,82,36,35,71,29,34,18,55,33,69,67,76,52,78,91,72,52,57,97,91,60,46,54,77,75,72,55,36,94,89,44,80,49,74,66,54,47,57,72,71,56,72,50,50,22,51,68,35,24,32,53,68,41,53,61,68,32,56,27,61,20,45,38,26,28,71,78,32,31,42,46,29,54,35,44,14,52,59,79,52,93,90,52,82,77,67,94,56,74,49,12,27,32,35,49,64,42,89,87,72,41,77,68,40,80,44,79,46,81,47,69,35,44,30,59,58,51,76,84,73,80,60,65,51,79,85,87,45,33,51,71,70,29,47,67,86,65,76,90,83,82,73,52,30,35,35,39,41,34,59,27,20,26,67,33,44,20,52,29,35,54,23,34,60,72,59,70,81,44,71,30,27,34,78,93,73,73,41,78,44,77,41,34,63,30,62,62,35,28,48,43,57,51,50,37,43,51,52,47,52,49,66,70,68,54,58,52,78,25,22,38,29,48,35,28,26,11,27,89,95,19,75,26,41,45,61,39,75,82,28,74,88,44,68,35,50,36,55,45,90,65,40,48,60,51,52,45,54,51,50,68,52,67,79,59,82,60,56,92,44,14,34,46,40,40,53,57,70,64,52,52,55,50,69,69,38,41,78,38,39,32,38,41,37,40,35,65,70,71,52,59,43,38,95,87,73,45,75,51,53,86,83,49,27,64,62,50,20,49,58,59,41,55,63,36,66,87,28,48,39,97,89,36,85,36,52,49,25,32,28,28,25,22,38,73,39,87,52,68,30,50,40,48,26,4,57,71,31,73,32,48,44,30,43,27,18,79,90,34,61,34,64,47,92,69,85,84,74,89,59,87,80,42,90,73,58,76,60,62,84,78,60,87,81,82,89,78,85,82,79,91,72,87,79,134

Secondary structure (DSSP, 8-state):
------------------S--SS-------S----------------TTTHHHHHHHHHHHHHHHHHHHHHHHHHHEEEEEB-BSSPPPGGGGGGBTTSHHHHHHHHHHHHHHTTS--EEEEEEEETT-SSPEEEEEEE-SSSEEEEEEESPBPTTS-B-TTSPPEEEEEEEEE-BPPPPPGGGPPTT--HHHHS-TTS--HHHHHHH----BBTTBPPPP-TTSBS-EEE-BTTS-EEEEE-SS---TTS---S--S-EE--B-TTS-B---EE---EEE--S------SSSTT-----BS-SS-----SEEEEEEE-SGGGG-EEEEEEEEEEEEEEEETTTTEEEEEEEEEEEEHHHHHHHHHHHHHHHS-TT-EEEEEEE-STTSTT-EE-GGGTTS-EETTSTTHHHHHHHHHTTTT-S-GGGS-----HHHHHHHHH-TT--EEEEEESS--SB-TTSSBP-GGGHHHHHHHHHHTTTT-EETTEE-PPEEEEEEESS--HHHHHHHHHTT--EEEEBSS-BS--S-TT---TT-TTTTSSTT--------------

pLDDT: mean 75.05, std 23.41, range [21.19, 97.38]

Sequence (563 aa):
MKPRALLANIQRKPEKNGFAGMSELVISAGVGTLLIMASGVALQSTGTLIKQSEDKTTLRQNSTNGLRLMRSEVERSMHLVLNKSEAFTEDQTHINLNDSRYTSLVSECTALAGNRPFKPLFGVKMIELNQPVLYGMSLSSGGFTIERCGAPLNPDGKYNETADVFLSRVLEDIGAIPCRKESELKEGESLASVCVEDGPTKAQILNSTDFTFTAGKTPSRSERQPALRIETDTNYKLMKFIDPTAAGEGQDEDTITESFINKLGVGDRQVTYQPLYFTAFARADKRIDNFGEEGQGGPLNGAFFQNITSSNVRFVIDGSGSMSACVMWGDGYGSWRTFYDPNKKRYRDTRKICALTRMEALISEMTMIINQLPDNTNIGITTFSSGNYQNNKEWMESSNGLVRLGDEGKRESALAFVNSLDAGKVSRWGGTDPWPSIEDVFDDTKTDTLYILTDGEPDQDPDGGSWKNNDHDPTALKYAELNNNRSYEGKDQPLIVNATSIDLKSDWLMKLSELTRGTYLEVGKDNNGHGNNLGDCDPSNPSANFDHCNNEDDIEQNGGQTP